Protein AF-A0A0S7XVM1-F1 (afdb_monomer_lite)

Structure (mmCIF, N/CA/C/O backbone):
data_AF-A0A0S7XVM1-F1
#
_entry.id   AF-A0A0S7XVM1-F1
#
loop_
_atom_site.group_PDB
_atom_site.id
_atom_site.type_symbol
_atom_site.label_atom_id
_atom_site.label_alt_id
_atom_site.label_comp_id
_atom_site.label_asym_id
_atom_site.label_entity_id
_atom_site.label_seq_id
_atom_site.pdbx_PDB_ins_code
_atom_site.Cartn_x
_atom_site.Cartn_y
_atom_site.Cartn_z
_atom_site.occupancy
_atom_site.B_iso_or_equiv
_atom_site.auth_seq_id
_atom_site.auth_comp_id
_atom_site.auth_asym_id
_atom_site.auth_atom_id
_atom_site.pdbx_PDB_model_num
ATOM 1 N N . MET A 1 1 ? -18.215 -58.619 7.954 1.00 42.53 1 MET A N 1
ATOM 2 C CA . MET A 1 1 ? -17.380 -58.604 6.735 1.00 42.53 1 MET A CA 1
ATOM 3 C C . MET A 1 1 ? -17.328 -57.173 6.229 1.00 42.53 1 MET A C 1
ATOM 5 O O . MET A 1 1 ? -18.331 -56.664 5.757 1.00 42.53 1 MET A O 1
ATOM 9 N N . SER A 1 2 ? -16.198 -56.511 6.469 1.00 38.78 2 SER A N 1
ATOM 10 C CA . SER A 1 2 ? -15.928 -55.099 6.175 1.00 38.78 2 SER A CA 1
ATOM 11 C C . SER A 1 2 ? -14.961 -55.025 4.997 1.00 38.78 2 SER A C 1
ATOM 13 O O . SER A 1 2 ? -13.951 -55.729 5.024 1.00 38.78 2 SER A O 1
ATOM 15 N N . LYS A 1 3 ? -15.260 -54.194 3.991 1.00 43.94 3 LYS A N 1
ATOM 16 C CA . LYS A 1 3 ? -14.290 -53.703 3.002 1.00 43.94 3 LYS A CA 1
ATOM 17 C C . LYS A 1 3 ? -14.667 -52.276 2.591 1.00 43.94 3 LYS A C 1
ATOM 19 O O . LYS A 1 3 ? -15.505 -52.080 1.720 1.00 43.94 3 LYS A O 1
ATOM 24 N N . ASN A 1 4 ? -14.038 -51.302 3.247 1.00 35.12 4 ASN A N 1
ATOM 25 C CA . ASN A 1 4 ? -13.897 -49.934 2.747 1.00 35.12 4 ASN A CA 1
ATOM 26 C C . ASN A 1 4 ? -12.701 -49.878 1.782 1.00 35.12 4 ASN A C 1
ATOM 28 O O . ASN A 1 4 ? -11.676 -50.494 2.086 1.00 35.12 4 ASN A O 1
ATOM 32 N N . PRO A 1 5 ? -12.775 -49.130 0.670 1.00 48.69 5 PRO A N 1
ATOM 33 C CA . PRO A 1 5 ? -11.603 -48.822 -0.132 1.00 48.69 5 PRO A CA 1
ATOM 34 C C . PRO A 1 5 ? -10.823 -47.659 0.499 1.00 48.69 5 PRO A C 1
ATOM 36 O O . PRO A 1 5 ? -11.346 -46.567 0.717 1.00 48.69 5 PRO A O 1
ATOM 39 N N . THR A 1 6 ? -9.552 -47.912 0.792 1.00 37.19 6 THR A N 1
ATOM 40 C CA . THR A 1 6 ? -8.535 -46.917 1.133 1.00 37.19 6 THR A CA 1
ATOM 41 C C . THR A 1 6 ? -8.148 -46.126 -0.114 1.00 37.19 6 THR A C 1
ATOM 43 O O . THR A 1 6 ? -7.503 -46.667 -1.010 1.00 37.19 6 THR A O 1
ATOM 46 N N . PHE A 1 7 ? -8.513 -44.844 -0.162 1.00 39.19 7 PHE A N 1
ATOM 47 C CA . PHE A 1 7 ? -7.866 -43.870 -1.039 1.00 39.19 7 PHE A CA 1
ATOM 48 C C . PHE A 1 7 ? -6.585 -43.391 -0.356 1.00 39.19 7 PHE A C 1
ATOM 50 O O . PHE A 1 7 ? -6.633 -42.737 0.684 1.00 39.19 7 PHE A O 1
ATOM 57 N N . GLY A 1 8 ? -5.443 -43.767 -0.932 1.00 32.38 8 GLY A N 1
ATOM 58 C CA . GLY A 1 8 ? -4.142 -43.224 -0.573 1.00 32.38 8 GLY A CA 1
ATOM 59 C C . GLY A 1 8 ? -4.048 -41.775 -1.034 1.00 32.38 8 GLY A C 1
ATOM 60 O O . GLY A 1 8 ? -4.095 -41.489 -2.227 1.00 32.38 8 GLY A O 1
ATOM 61 N N . THR A 1 9 ? -3.945 -40.862 -0.077 1.00 38.03 9 THR A N 1
ATOM 62 C CA . THR A 1 9 ? -3.459 -39.504 -0.299 1.00 38.03 9 THR A CA 1
ATOM 63 C C . THR A 1 9 ? -1.967 -39.509 -0.008 1.00 38.03 9 THR A C 1
ATOM 65 O O . THR A 1 9 ? -1.580 -39.512 1.160 1.00 38.03 9 THR A O 1
ATOM 68 N N . ASP A 1 10 ? -1.145 -39.522 -1.052 1.00 33.22 10 ASP A N 1
ATOM 69 C CA . ASP A 1 10 ? 0.261 -39.138 -0.954 1.00 33.22 10 ASP A CA 1
ATOM 70 C C . ASP A 1 10 ? 0.337 -37.604 -0.876 1.00 33.22 10 ASP A C 1
ATOM 72 O O . ASP A 1 10 ? -0.046 -36.926 -1.835 1.00 33.22 10 ASP A O 1
ATOM 76 N N . PRO A 1 11 ? 0.818 -37.008 0.229 1.00 39.19 11 PRO A N 1
ATOM 77 C CA . PRO A 1 11 ? 1.177 -35.604 0.247 1.00 39.19 11 PRO A CA 1
ATOM 78 C C . PRO A 1 11 ? 2.593 -35.475 -0.320 1.00 39.19 11 PRO A C 1
ATOM 80 O O . PRO A 1 11 ? 3.589 -35.649 0.383 1.00 39.19 11 PRO A O 1
ATOM 83 N N . ILE A 1 12 ? 2.692 -35.169 -1.613 1.00 40.25 12 ILE A N 1
ATOM 84 C CA . ILE A 1 12 ? 3.951 -34.735 -2.220 1.00 40.25 12 ILE A CA 1
ATOM 85 C C . ILE A 1 12 ? 4.320 -33.370 -1.626 1.00 40.25 12 ILE A C 1
ATOM 87 O O . ILE A 1 12 ? 3.719 -32.343 -1.926 1.00 40.25 12 ILE A O 1
ATOM 91 N N . ALA A 1 13 ? 5.301 -33.420 -0.728 1.00 40.31 13 ALA A N 1
ATOM 92 C CA . ALA A 1 13 ? 6.310 -32.417 -0.412 1.00 40.31 13 ALA A CA 1
ATOM 93 C C . ALA A 1 13 ? 6.201 -31.060 -1.146 1.00 40.31 13 ALA A C 1
ATOM 95 O O . ALA A 1 13 ? 6.770 -30.873 -2.217 1.00 40.31 13 ALA A O 1
ATOM 96 N N . MET A 1 14 ? 5.581 -30.069 -0.501 1.00 38.34 14 MET A N 1
ATOM 97 C CA . MET A 1 14 ? 5.829 -28.640 -0.761 1.00 38.34 14 MET A CA 1
ATOM 98 C C . MET A 1 14 ? 5.967 -27.862 0.555 1.00 38.34 14 MET A C 1
ATOM 100 O O . MET A 1 14 ? 5.354 -26.822 0.771 1.00 38.34 14 MET A O 1
ATOM 104 N N . ALA A 1 15 ? 6.781 -28.385 1.470 1.00 40.66 15 ALA A N 1
ATOM 105 C CA . ALA A 1 15 ? 7.185 -27.686 2.684 1.00 40.66 15 ALA A CA 1
ATOM 106 C C . ALA A 1 15 ? 8.714 -27.684 2.748 1.00 40.66 15 ALA A C 1
ATOM 108 O O . ALA A 1 15 ? 9.323 -28.652 3.192 1.00 40.66 15 ALA A O 1
ATOM 109 N N . GLY A 1 16 ? 9.340 -26.619 2.246 1.00 38.44 16 GLY A N 1
ATOM 110 C CA . GLY A 1 16 ? 10.797 -26.517 2.296 1.00 38.44 16 GLY A CA 1
ATOM 111 C C . GLY A 1 16 ? 11.414 -25.348 1.543 1.00 38.44 16 GLY A C 1
ATOM 112 O O . GLY A 1 16 ? 12.456 -25.548 0.944 1.00 38.44 16 GLY A O 1
ATOM 113 N N . TRP A 1 17 ? 10.806 -24.159 1.528 1.00 39.00 17 TRP A N 1
ATOM 114 C CA . TRP A 1 17 ? 11.419 -22.978 0.896 1.00 39.00 17 TRP A CA 1
ATOM 115 C C . TRP A 1 17 ? 11.213 -21.720 1.743 1.00 39.00 17 TRP A C 1
ATOM 117 O O . TRP A 1 17 ? 10.559 -20.772 1.334 1.00 39.00 17 TRP A O 1
ATOM 127 N N . LEU A 1 18 ? 11.767 -21.726 2.956 1.00 39.41 18 LEU A N 1
ATOM 128 C CA . LEU A 1 18 ? 12.009 -20.515 3.744 1.00 39.41 18 LEU A CA 1
ATOM 129 C C . LEU A 1 18 ? 13.306 -20.697 4.541 1.00 39.41 18 LEU A C 1
ATOM 131 O O . LEU A 1 18 ? 13.276 -20.984 5.735 1.00 39.41 18 LEU A O 1
ATOM 135 N N . SER A 1 19 ? 14.459 -20.542 3.889 1.00 41.50 19 SER A N 1
ATOM 136 C CA . SER A 1 19 ? 15.700 -20.230 4.604 1.00 41.50 19 SER A CA 1
ATOM 137 C C . SER A 1 19 ? 16.741 -19.522 3.728 1.00 41.50 19 SER A C 1
ATOM 139 O O . SER A 1 19 ? 17.067 -19.946 2.626 1.00 41.50 19 SER A O 1
ATOM 141 N N . ALA A 1 20 ? 17.282 -18.448 4.313 1.00 41.56 20 ALA A N 1
ATOM 142 C CA . ALA A 1 20 ? 18.586 -17.836 4.059 1.00 41.56 20 ALA A CA 1
ATOM 143 C C . ALA A 1 20 ? 18.830 -17.132 2.707 1.00 41.56 20 ALA A C 1
ATOM 145 O O . ALA A 1 20 ? 19.600 -17.591 1.868 1.00 41.56 20 ALA A O 1
ATOM 146 N N . THR A 1 21 ? 18.335 -15.898 2.575 1.00 38.81 21 THR A N 1
ATOM 147 C CA . THR A 1 21 ? 18.976 -14.898 1.707 1.00 38.81 21 THR A CA 1
ATOM 148 C C . THR A 1 21 ? 20.189 -14.303 2.420 1.00 38.81 21 THR A C 1
ATOM 150 O O . THR A 1 21 ? 20.075 -13.366 3.210 1.00 38.81 21 THR A O 1
ATOM 153 N N . SER A 1 22 ? 21.370 -14.855 2.138 1.00 39.66 22 SER A N 1
ATOM 154 C CA . SER A 1 22 ? 22.638 -14.162 2.354 1.00 39.66 22 SER A CA 1
ATOM 155 C C . SER A 1 22 ? 22.742 -13.003 1.361 1.00 39.66 22 SER A C 1
ATOM 157 O O . SER A 1 22 ? 22.678 -13.216 0.148 1.00 39.66 22 SER A O 1
ATOM 159 N N . SER A 1 23 ? 22.923 -11.791 1.867 1.00 40.31 23 SER A N 1
ATOM 160 C CA . SER A 1 23 ? 23.206 -10.575 1.110 1.00 40.31 23 SER A CA 1
ATOM 161 C C . SER A 1 23 ? 24.528 -10.714 0.346 1.00 40.31 23 SER A C 1
ATOM 163 O O . SER A 1 23 ? 25.609 -10.453 0.870 1.00 40.31 23 SER A O 1
ATOM 165 N N . ARG A 1 24 ? 24.447 -11.136 -0.920 1.00 44.12 24 ARG A N 1
ATOM 166 C CA . ARG A 1 24 ? 25.513 -10.918 -1.903 1.00 44.12 24 ARG A CA 1
ATOM 167 C C . ARG A 1 24 ? 25.258 -9.583 -2.608 1.00 44.12 24 ARG A C 1
ATOM 169 O O . ARG A 1 24 ? 24.111 -9.320 -2.967 1.00 44.12 24 ARG A O 1
ATOM 176 N N . PRO A 1 25 ? 26.286 -8.743 -2.817 1.00 38.81 25 PRO A N 1
ATOM 177 C CA . PRO A 1 25 ? 26.130 -7.518 -3.585 1.00 38.81 25 PRO A CA 1
ATOM 178 C C . PRO A 1 25 ? 25.749 -7.896 -5.021 1.00 38.81 25 PRO A C 1
ATOM 180 O O . PRO A 1 25 ? 26.517 -8.553 -5.723 1.00 38.81 25 PRO A O 1
ATOM 183 N N . MET A 1 26 ? 24.531 -7.532 -5.425 1.00 37.34 26 MET A N 1
ATOM 184 C CA . MET A 1 26 ? 24.068 -7.635 -6.805 1.00 37.34 26 MET A CA 1
ATOM 185 C C . MET A 1 26 ? 24.989 -6.770 -7.667 1.00 37.34 26 MET A C 1
ATOM 187 O O . MET A 1 26 ? 24.954 -5.544 -7.582 1.00 37.34 26 MET A O 1
ATOM 191 N N . ALA A 1 27 ? 25.835 -7.401 -8.477 1.00 45.84 27 ALA A N 1
ATOM 192 C CA . ALA A 1 27 ? 26.439 -6.718 -9.607 1.00 45.84 27 ALA A CA 1
ATOM 193 C C . ALA A 1 27 ? 25.304 -6.451 -10.600 1.00 45.84 27 ALA A C 1
ATOM 195 O O . ALA A 1 27 ? 24.742 -7.379 -11.177 1.00 45.84 27 ALA A O 1
ATOM 196 N N . GLU A 1 28 ? 24.914 -5.188 -10.701 1.00 45.84 28 GLU A N 1
ATOM 197 C CA . GLU A 1 28 ? 23.821 -4.693 -11.528 1.00 45.84 28 GLU A CA 1
ATOM 198 C C . GLU A 1 28 ? 24.116 -5.020 -13.002 1.00 45.84 28 GLU A C 1
ATOM 200 O O . GLU A 1 28 ? 24.933 -4.376 -13.664 1.00 45.84 28 GLU A O 1
ATOM 205 N N . VAL A 1 29 ? 23.511 -6.097 -13.509 1.00 48.28 29 VAL A N 1
ATOM 206 C CA . VAL A 1 29 ? 23.651 -6.503 -14.910 1.00 48.28 29 VAL A CA 1
ATOM 207 C C . VAL A 1 29 ? 22.829 -5.526 -15.741 1.00 48.28 29 VAL A C 1
ATOM 209 O O . VAL A 1 29 ? 21.617 -5.673 -15.888 1.00 48.28 29 VAL A O 1
ATOM 212 N N . MET A 1 30 ? 23.487 -4.486 -16.257 1.00 46.78 30 MET A N 1
ATOM 213 C CA . MET A 1 30 ? 22.860 -3.566 -17.201 1.00 46.78 30 MET A CA 1
ATOM 214 C C . MET A 1 30 ? 22.348 -4.350 -18.423 1.00 46.78 30 MET A C 1
ATOM 216 O O . MET A 1 30 ? 23.090 -5.175 -18.962 1.00 46.78 30 MET A O 1
ATOM 220 N N . PRO A 1 31 ? 21.117 -4.091 -18.906 1.00 62.53 31 PRO A N 1
ATOM 221 C CA . PRO A 1 31 ? 20.597 -4.725 -20.112 1.00 62.53 31 PRO A CA 1
ATOM 222 C C . PRO A 1 31 ? 21.560 -4.546 -21.291 1.00 62.53 31 PRO A C 1
ATOM 224 O O . PRO A 1 31 ? 22.106 -3.462 -21.496 1.00 62.53 31 PRO A O 1
ATOM 227 N N . GLN A 1 32 ? 21.744 -5.586 -22.104 1.00 61.34 32 GLN A N 1
ATOM 228 C CA . GLN A 1 32 ? 22.721 -5.614 -23.203 1.00 61.34 32 GLN A CA 1
ATOM 229 C C . GLN A 1 32 ? 22.529 -4.462 -24.215 1.00 61.34 32 GLN A C 1
ATOM 231 O O . GLN A 1 32 ? 23.495 -3.936 -24.765 1.00 61.34 32 GLN A O 1
ATOM 236 N N . ALA A 1 33 ? 21.286 -4.000 -24.405 1.00 56.00 33 ALA A N 1
ATOM 237 C CA . ALA A 1 33 ? 20.967 -2.814 -25.205 1.00 56.00 33 ALA A CA 1
ATOM 238 C C . ALA A 1 33 ? 21.482 -1.511 -24.565 1.00 56.00 33 ALA A C 1
ATOM 240 O O . ALA A 1 33 ? 22.065 -0.671 -25.252 1.00 56.00 33 ALA A O 1
ATOM 241 N N . THR A 1 34 ? 21.340 -1.365 -23.245 1.00 60.66 34 THR A N 1
ATOM 242 C CA . THR A 1 34 ? 21.922 -0.261 -22.468 1.00 60.66 34 THR A CA 1
ATOM 243 C C . THR A 1 34 ? 23.448 -0.310 -22.527 1.00 60.66 34 THR A C 1
ATOM 245 O O . THR A 1 34 ? 24.093 0.723 -22.692 1.00 60.66 34 THR A O 1
ATOM 248 N N . GLN A 1 35 ? 24.029 -1.512 -22.493 1.00 67.12 35 GLN A N 1
ATOM 249 C CA . GLN A 1 35 ? 25.470 -1.717 -22.620 1.00 67.12 35 GLN A CA 1
ATOM 250 C C . GLN A 1 35 ? 25.991 -1.327 -24.014 1.00 67.12 35 GLN A C 1
ATOM 252 O O . GLN A 1 35 ? 26.999 -0.629 -24.113 1.00 67.12 35 GLN A O 1
ATOM 257 N N . MET A 1 36 ? 25.289 -1.689 -25.092 1.00 66.44 36 MET A N 1
ATOM 258 C CA . MET A 1 36 ? 25.650 -1.273 -26.455 1.00 66.44 36 MET A CA 1
ATOM 259 C C . MET A 1 36 ? 25.464 0.231 -26.684 1.00 66.44 36 MET A C 1
ATOM 261 O O . MET A 1 36 ? 26.327 0.866 -27.290 1.00 66.44 36 MET A O 1
ATOM 265 N N . ALA A 1 37 ? 24.380 0.831 -26.182 1.00 65.81 37 ALA A N 1
ATOM 266 C CA . ALA A 1 37 ? 24.176 2.279 -26.258 1.00 65.81 37 ALA A CA 1
ATOM 267 C C . ALA A 1 37 ? 25.285 3.039 -25.511 1.00 65.81 37 ALA A C 1
ATOM 269 O O . ALA A 1 37 ? 25.816 4.031 -26.017 1.00 65.81 37 ALA A O 1
ATOM 270 N N . TYR A 1 38 ? 25.691 2.525 -24.348 1.00 71.38 38 TYR A N 1
ATOM 271 C CA . TYR A 1 38 ? 26.823 3.041 -23.588 1.00 71.38 38 TYR A CA 1
ATOM 272 C C . TYR A 1 38 ? 28.140 2.918 -24.371 1.00 71.38 38 TYR A C 1
ATOM 274 O O . TYR A 1 38 ? 28.866 3.903 -24.502 1.00 71.38 38 TYR A O 1
ATOM 282 N N . GLN A 1 39 ? 28.424 1.756 -24.969 1.00 75.56 39 GLN A N 1
ATOM 283 C CA . GLN A 1 39 ? 29.631 1.528 -25.775 1.00 75.56 39 GLN A CA 1
ATOM 284 C C . GLN A 1 39 ? 29.696 2.415 -27.028 1.00 75.56 39 GLN A C 1
ATOM 286 O O . GLN A 1 39 ? 30.743 2.989 -27.325 1.00 75.56 39 GLN A O 1
ATOM 291 N N . ASN A 1 40 ? 28.588 2.573 -27.756 1.00 78.31 40 ASN A N 1
ATOM 292 C CA . ASN A 1 40 ? 28.542 3.430 -28.944 1.00 78.31 40 ASN A CA 1
ATOM 293 C C . ASN A 1 40 ? 28.767 4.903 -28.589 1.00 78.31 40 ASN A C 1
ATOM 295 O O . ASN A 1 40 ? 29.464 5.618 -29.309 1.00 78.31 40 ASN A O 1
ATOM 299 N N . ARG A 1 41 ? 28.231 5.353 -27.451 1.00 75.81 41 ARG A N 1
ATOM 300 C CA . ARG A 1 41 ? 28.444 6.720 -26.974 1.00 75.81 41 ARG A CA 1
ATOM 301 C C . ARG A 1 41 ? 29.866 6.943 -26.455 1.00 75.81 41 ARG A C 1
ATOM 303 O O . ARG A 1 41 ? 30.422 8.006 -26.709 1.00 75.81 41 ARG A O 1
ATOM 310 N N . GLN A 1 42 ? 30.475 5.948 -25.802 1.00 79.31 42 GLN A N 1
ATOM 311 C CA . GLN A 1 42 ? 31.899 5.972 -25.435 1.00 79.31 42 GLN A CA 1
ATOM 312 C C . GLN A 1 42 ? 32.784 6.153 -26.675 1.00 79.31 42 GLN A C 1
ATOM 314 O O . GLN A 1 42 ? 33.600 7.069 -26.710 1.00 79.31 42 GLN A O 1
ATOM 319 N N . LYS A 1 43 ? 32.534 5.386 -27.745 1.00 80.19 43 LYS A N 1
ATOM 320 C CA . LYS A 1 43 ? 33.252 5.549 -29.021 1.00 80.19 43 LYS A CA 1
ATOM 321 C C . LYS A 1 43 ? 33.081 6.942 -29.629 1.00 80.19 43 LYS A C 1
ATOM 323 O O . LYS A 1 43 ? 34.050 7.514 -30.115 1.00 80.19 43 LYS A O 1
ATOM 328 N N . GLN A 1 44 ? 31.875 7.517 -29.587 1.00 78.75 44 GLN A N 1
ATOM 329 C CA . GLN A 1 44 ? 31.654 8.890 -30.061 1.00 78.75 44 GLN A CA 1
ATOM 330 C C . GLN A 1 44 ? 32.426 9.925 -29.232 1.00 78.75 44 GLN A C 1
ATOM 332 O O . GLN A 1 44 ? 32.990 10.860 -29.798 1.00 78.75 44 GLN A O 1
ATOM 337 N N . LEU A 1 45 ? 32.482 9.757 -27.907 1.00 75.81 45 LEU A N 1
ATOM 338 C CA . LEU A 1 45 ? 33.255 10.636 -27.027 1.00 75.81 45 LEU A CA 1
ATOM 339 C C . LEU A 1 45 ? 34.761 10.518 -27.290 1.00 75.81 45 LEU A C 1
ATOM 341 O O . LEU A 1 45 ? 35.436 11.542 -27.368 1.00 75.81 45 LEU A O 1
ATOM 345 N N . GLU A 1 46 ? 35.282 9.306 -27.484 1.00 79.50 46 GLU A N 1
ATOM 346 C CA . GLU A 1 46 ? 36.681 9.084 -27.877 1.00 79.50 46 GLU A CA 1
ATOM 347 C C . GLU A 1 46 ? 37.000 9.751 -29.220 1.00 79.50 46 GLU A C 1
ATOM 349 O O . GLU A 1 46 ? 38.024 10.422 -29.362 1.00 79.50 46 GLU A O 1
ATOM 354 N N . GLN A 1 47 ? 36.098 9.634 -30.196 1.00 82.88 47 GLN A N 1
ATOM 355 C CA . GLN A 1 47 ? 36.273 10.236 -31.514 1.00 82.88 47 GLN A CA 1
ATOM 356 C C . GLN A 1 47 ? 36.270 11.773 -31.444 1.00 82.88 47 GLN A C 1
ATOM 358 O O . GLN A 1 47 ? 37.135 12.415 -32.041 1.00 82.88 47 GLN A O 1
ATOM 363 N N . GLN A 1 48 ? 35.380 12.365 -30.640 1.00 78.75 48 GLN A N 1
ATOM 364 C CA . GLN A 1 48 ? 35.372 13.809 -30.377 1.00 78.75 48 GLN A CA 1
ATOM 365 C C . GLN A 1 48 ? 36.636 14.279 -29.646 1.00 78.75 48 GLN A C 1
ATOM 367 O O . GLN A 1 48 ? 37.179 15.336 -29.973 1.00 78.75 48 GLN A O 1
ATOM 372 N N . GLN A 1 49 ? 37.138 13.507 -28.678 1.00 78.81 49 GLN A N 1
ATOM 373 C CA . GLN A 1 49 ? 38.397 13.821 -27.996 1.00 78.81 49 GLN A CA 1
ATOM 374 C C . GLN A 1 49 ? 39.583 13.785 -28.965 1.00 78.81 49 GLN A C 1
ATOM 376 O O . GLN A 1 49 ? 40.425 14.685 -28.934 1.00 78.81 49 GLN A O 1
ATOM 381 N N . LEU A 1 50 ? 39.627 12.798 -29.862 1.00 81.88 50 LEU A N 1
ATOM 382 C CA . LEU A 1 50 ? 40.676 12.681 -30.870 1.00 81.88 50 LEU A CA 1
ATOM 383 C C . LEU A 1 50 ? 40.648 13.853 -31.864 1.00 81.88 50 LEU A C 1
ATOM 385 O O . LEU A 1 50 ? 41.696 14.411 -32.195 1.00 81.88 50 LEU A O 1
ATOM 389 N N . GLU A 1 51 ? 39.468 14.265 -32.328 1.00 78.69 51 GLU A N 1
ATOM 390 C CA . GLU A 1 51 ? 39.327 15.442 -33.192 1.00 78.69 51 GLU A CA 1
ATOM 391 C C . GLU A 1 51 ? 39.732 16.735 -32.480 1.00 78.69 51 GLU A C 1
ATOM 393 O O . GLU A 1 51 ? 4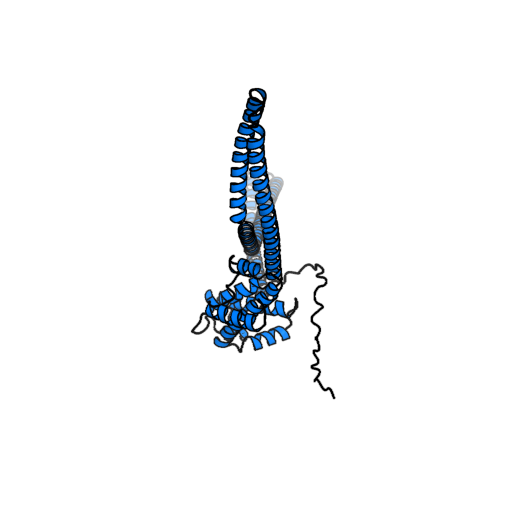0.456 17.552 -33.054 1.00 78.69 51 GLU A O 1
ATOM 398 N N . ALA A 1 52 ? 39.345 16.902 -31.212 1.00 74.38 52 ALA A N 1
ATOM 399 C CA . ALA A 1 52 ? 39.759 18.046 -30.407 1.00 74.38 52 ALA A CA 1
ATOM 400 C C . ALA A 1 52 ? 41.288 18.101 -30.234 1.00 74.38 52 ALA A C 1
ATOM 402 O O . ALA A 1 52 ? 41.882 19.171 -30.385 1.00 74.38 52 ALA A O 1
ATOM 403 N N . GLN A 1 53 ? 41.944 16.959 -29.998 1.00 77.19 53 GLN A N 1
ATOM 404 C CA . GLN A 1 53 ? 43.408 16.874 -29.935 1.00 77.19 53 GLN A CA 1
ATOM 405 C C . GLN A 1 53 ? 44.064 17.239 -31.272 1.00 77.19 53 GLN A C 1
ATOM 407 O O . GLN A 1 53 ? 45.013 18.023 -31.292 1.00 77.19 53 GLN A O 1
ATOM 412 N N . LYS A 1 54 ? 43.535 16.748 -32.402 1.00 78.81 54 LYS A N 1
ATOM 413 C CA . LYS A 1 54 ? 44.035 17.113 -33.741 1.00 78.81 54 LYS A CA 1
ATOM 414 C C . LYS A 1 54 ? 43.921 18.615 -34.003 1.00 78.81 54 LYS A C 1
ATOM 416 O O . LYS A 1 54 ? 44.864 19.222 -34.508 1.00 78.81 54 LYS A O 1
ATOM 421 N N . GLN A 1 55 ? 42.803 19.234 -33.624 1.00 75.56 55 GLN A N 1
ATOM 422 C CA . GLN A 1 55 ? 42.620 20.682 -33.757 1.00 75.56 55 GLN A CA 1
ATOM 423 C C . GLN A 1 55 ? 43.570 21.476 -32.850 1.00 75.56 55 GLN A C 1
ATOM 425 O O . GLN A 1 55 ? 44.083 22.516 -33.264 1.00 75.56 55 GLN A O 1
ATOM 430 N N . GLN A 1 56 ? 43.836 21.000 -31.630 1.00 71.81 56 GLN A N 1
ATOM 431 C CA . GLN A 1 56 ? 44.823 21.619 -30.743 1.00 71.81 56 GLN A CA 1
ATOM 432 C C . GLN A 1 56 ? 46.241 21.518 -31.315 1.00 71.81 56 GLN A C 1
ATOM 434 O O . GLN A 1 56 ? 46.941 22.528 -31.349 1.00 71.81 56 GLN A O 1
ATOM 439 N N . ALA A 1 57 ? 46.636 20.352 -31.830 1.00 72.06 57 ALA A N 1
ATOM 440 C CA . ALA A 1 57 ? 47.935 20.154 -32.470 1.00 72.06 57 ALA A CA 1
ATOM 441 C C . ALA A 1 57 ? 48.110 21.059 -33.703 1.00 72.06 57 ALA A C 1
ATOM 443 O O . ALA A 1 57 ? 49.137 21.721 -33.842 1.00 72.06 57 ALA A O 1
ATOM 444 N N . ALA A 1 58 ? 47.080 21.175 -34.549 1.00 71.31 58 ALA A N 1
ATOM 445 C CA . ALA A 1 58 ? 47.094 22.074 -35.704 1.00 71.31 58 ALA A CA 1
ATOM 446 C C . ALA A 1 58 ? 47.254 23.553 -35.297 1.00 71.31 58 ALA A C 1
ATOM 448 O O . ALA A 1 58 ? 48.017 24.288 -35.922 1.00 71.31 58 ALA A O 1
ATOM 449 N N . ARG A 1 59 ? 46.596 23.986 -34.211 1.00 70.06 59 ARG A N 1
ATOM 450 C CA . ARG A 1 59 ? 46.748 25.348 -33.666 1.00 70.06 59 ARG A CA 1
ATOM 451 C C . ARG A 1 59 ? 48.119 25.589 -33.032 1.00 70.06 59 ARG A C 1
ATOM 453 O O . ARG A 1 59 ? 48.642 26.693 -33.122 1.00 70.06 59 ARG A O 1
ATOM 460 N N . GLN A 1 60 ? 48.709 24.588 -32.379 1.00 65.62 60 GLN A N 1
ATOM 461 C CA . GLN A 1 60 ? 50.070 24.701 -31.843 1.00 65.62 60 GLN A CA 1
ATOM 462 C C . GLN A 1 60 ? 51.100 24.823 -32.972 1.00 65.62 60 GLN A C 1
ATOM 464 O O . GLN A 1 60 ? 51.994 25.663 -32.890 1.00 65.62 60 GLN A O 1
ATOM 469 N N . ALA A 1 61 ? 50.926 24.057 -34.053 1.00 67.94 61 ALA A N 1
ATOM 470 C CA . ALA A 1 61 ? 51.759 24.166 -35.246 1.00 67.94 61 ALA A CA 1
ATOM 471 C C . ALA A 1 61 ? 51.647 25.555 -35.904 1.00 67.94 61 ALA A C 1
ATOM 473 O O . ALA A 1 61 ? 52.668 26.139 -36.264 1.00 67.94 61 ALA A O 1
ATOM 474 N N . SER A 1 62 ? 50.438 26.129 -35.994 1.00 65.00 62 SER A N 1
ATOM 475 C CA . SER A 1 62 ? 50.254 27.481 -36.546 1.00 65.00 62 SER A CA 1
ATOM 476 C C . SER A 1 62 ? 50.833 28.578 -35.643 1.00 65.00 62 SER A C 1
ATOM 478 O O . SER A 1 62 ? 51.459 29.510 -36.137 1.00 65.00 62 SER A O 1
ATOM 480 N N . LEU A 1 63 ? 50.693 28.455 -34.316 1.00 59.38 63 LEU A N 1
ATOM 481 C CA . LEU A 1 63 ? 51.283 29.401 -33.357 1.00 59.38 63 LEU A CA 1
ATOM 482 C C . LEU A 1 63 ? 52.820 29.385 -33.391 1.00 59.38 63 LEU A C 1
ATOM 484 O O . LEU A 1 63 ? 53.439 30.433 -33.227 1.00 59.38 63 LEU A O 1
ATOM 488 N N . GLY A 1 64 ? 53.441 28.224 -33.630 1.00 57.47 64 GLY A N 1
ATOM 489 C CA . GLY A 1 64 ? 54.893 28.112 -33.797 1.00 57.47 64 GLY A CA 1
ATOM 490 C C . GLY A 1 64 ? 55.427 28.866 -35.021 1.00 57.47 64 GLY A C 1
ATOM 491 O O . GLY A 1 64 ? 56.502 29.460 -34.945 1.00 57.47 64 GLY A O 1
ATOM 492 N N . ALA A 1 65 ? 54.659 28.899 -36.115 1.00 58.00 65 ALA A N 1
ATOM 493 C CA . ALA A 1 65 ? 55.024 29.604 -37.345 1.00 58.00 65 ALA A CA 1
ATOM 494 C C . ALA A 1 65 ? 54.883 31.139 -37.231 1.00 58.00 65 ALA A C 1
ATOM 496 O O . ALA A 1 65 ? 55.730 31.871 -37.740 1.00 58.00 65 ALA A O 1
ATOM 497 N N . ASP A 1 66 ? 53.872 31.645 -36.512 1.00 54.84 66 ASP A N 1
ATOM 498 C CA . ASP A 1 66 ? 53.677 33.095 -36.299 1.00 54.84 66 ASP A CA 1
ATOM 499 C C . ASP A 1 66 ? 54.667 33.703 -35.285 1.00 54.84 66 ASP A C 1
ATOM 501 O O . ASP A 1 66 ? 55.017 34.892 -35.345 1.00 54.84 66 ASP A O 1
ATOM 505 N N . LEU A 1 67 ? 55.158 32.892 -34.342 1.00 54.94 67 LEU A N 1
ATOM 506 C CA . LEU A 1 67 ? 56.144 33.336 -33.360 1.00 54.94 67 LEU A CA 1
ATOM 507 C C . LEU A 1 67 ? 57.493 33.657 -34.023 1.00 54.94 67 LEU A C 1
ATOM 509 O O . LEU A 1 67 ? 58.091 34.671 -33.680 1.00 54.94 67 LEU A O 1
ATOM 513 N N . SER A 1 68 ? 57.951 32.908 -35.033 1.00 60.88 68 SER A N 1
ATOM 514 C CA . SER A 1 68 ? 59.273 33.159 -35.632 1.00 60.88 68 SER A CA 1
ATOM 515 C C . SER A 1 68 ? 59.385 34.522 -36.329 1.00 60.88 68 SER A C 1
ATOM 517 O O . SER A 1 68 ? 60.423 35.176 -36.226 1.00 60.88 68 SER A O 1
ATOM 519 N N . GLY A 1 69 ? 58.320 34.992 -36.989 1.00 63.72 69 GLY A N 1
ATOM 520 C CA . GLY A 1 69 ? 58.309 36.298 -37.660 1.00 63.72 69 GLY A CA 1
ATOM 521 C C . GLY A 1 69 ? 58.245 37.476 -36.683 1.00 63.72 69 GLY A C 1
ATOM 522 O O . GLY A 1 69 ? 58.976 38.458 -36.821 1.00 63.72 69 GLY A O 1
ATOM 523 N N . THR A 1 70 ? 57.414 37.365 -35.644 1.00 67.12 70 THR A N 1
ATOM 524 C CA . THR A 1 70 ? 57.256 38.425 -34.634 1.00 67.12 70 THR A CA 1
ATOM 525 C C . THR A 1 70 ? 58.467 38.531 -33.704 1.00 67.12 70 THR A C 1
ATOM 527 O O . THR A 1 70 ? 58.882 39.640 -33.362 1.00 67.12 70 THR A O 1
ATOM 530 N N . THR A 1 71 ? 59.098 37.407 -33.360 1.00 69.56 71 THR A N 1
ATOM 531 C CA . THR A 1 71 ? 60.334 37.359 -32.567 1.00 69.56 71 THR A CA 1
ATOM 532 C C . THR A 1 71 ? 61.510 37.998 -33.312 1.00 69.56 71 THR A C 1
ATOM 534 O O . THR A 1 71 ? 62.247 38.783 -32.717 1.00 69.56 71 THR A O 1
ATOM 537 N N . GLN A 1 72 ? 61.655 37.754 -34.621 1.00 73.31 72 GLN A N 1
ATOM 538 C CA . GLN A 1 72 ? 62.696 38.400 -35.433 1.00 73.31 72 GLN A CA 1
ATOM 539 C C . GLN A 1 72 ? 62.496 39.919 -35.540 1.00 73.31 72 GLN A C 1
ATOM 541 O O . GLN A 1 72 ? 63.457 40.675 -35.389 1.00 73.31 72 GLN A O 1
ATOM 546 N N . GLN A 1 73 ? 61.255 40.381 -35.720 1.00 79.50 73 GLN A N 1
ATOM 547 C CA . GLN A 1 73 ? 60.942 41.814 -35.758 1.00 79.50 73 GLN A CA 1
ATOM 548 C C . GLN A 1 73 ? 61.181 42.508 -34.408 1.00 79.50 73 GLN A C 1
ATOM 550 O O . GLN A 1 73 ? 61.674 43.635 -34.371 1.00 79.50 73 GLN A O 1
ATOM 555 N N . GLN A 1 74 ? 60.855 41.855 -33.287 1.00 77.12 74 GLN A N 1
ATOM 556 C CA . GLN A 1 74 ? 61.116 42.392 -31.946 1.00 77.12 74 GLN A CA 1
ATOM 557 C C . GLN A 1 74 ? 62.615 42.453 -31.636 1.00 77.12 74 GLN A C 1
ATOM 559 O O . GLN A 1 74 ? 63.082 43.458 -31.101 1.00 77.12 74 GLN A O 1
ATOM 564 N N . LEU A 1 75 ? 63.374 41.428 -32.034 1.00 78.06 75 LEU A N 1
ATOM 565 C CA . LEU A 1 75 ? 64.829 41.413 -31.902 1.00 78.06 75 LEU A CA 1
ATOM 566 C C . LEU A 1 75 ? 65.474 42.549 -32.713 1.00 78.06 75 LEU A C 1
ATOM 568 O O . LEU A 1 75 ? 66.286 43.299 -32.175 1.00 78.06 75 LEU A O 1
ATOM 572 N N . GLN A 1 76 ? 65.070 42.727 -33.978 1.00 79.19 76 GLN A N 1
ATOM 573 C CA . GLN A 1 76 ? 65.559 43.820 -34.826 1.00 79.19 76 GLN A CA 1
ATOM 574 C C . GLN A 1 76 ? 65.234 45.196 -34.240 1.00 79.19 76 GLN A C 1
ATOM 576 O O . GLN A 1 76 ? 66.107 46.060 -34.221 1.00 79.19 76 GLN A O 1
ATOM 581 N N . LYS A 1 77 ? 64.021 45.394 -33.704 1.00 84.94 77 LYS A N 1
ATOM 582 C CA . LYS A 1 77 ? 63.642 46.652 -33.043 1.00 84.94 77 LYS A CA 1
ATOM 583 C C . LYS A 1 77 ? 64.532 46.959 -31.838 1.00 84.94 77 LYS A C 1
ATOM 585 O O . LYS A 1 77 ? 65.042 48.072 -31.747 1.00 84.94 77 LYS A O 1
ATOM 590 N N . LEU A 1 78 ? 64.766 45.985 -30.957 1.00 82.50 78 LEU A N 1
ATOM 591 C CA . LEU A 1 78 ? 65.619 46.170 -29.775 1.00 82.50 78 LEU A CA 1
ATOM 592 C C . LEU A 1 78 ? 67.072 46.485 -30.158 1.00 82.50 78 LEU A C 1
ATOM 594 O O . LEU A 1 78 ? 67.654 47.417 -29.607 1.00 82.50 78 LEU A O 1
ATOM 598 N N . ILE A 1 79 ? 67.628 45.771 -31.143 1.00 80.81 79 ILE A N 1
ATOM 599 C CA . ILE A 1 79 ? 68.990 46.017 -31.646 1.00 80.81 79 ILE A CA 1
ATOM 600 C C . ILE A 1 79 ? 69.086 47.407 -32.294 1.00 80.81 79 ILE A C 1
ATOM 602 O O . ILE A 1 79 ? 70.019 48.154 -32.010 1.00 80.81 79 ILE A O 1
ATOM 606 N N . SER A 1 80 ? 68.100 47.799 -33.110 1.00 84.88 80 SER A N 1
ATOM 607 C CA . SER A 1 80 ? 68.063 49.130 -33.740 1.00 84.88 80 SER A CA 1
ATOM 608 C C . SER A 1 80 ? 67.912 50.278 -32.733 1.00 84.88 80 SER A C 1
ATOM 610 O O . SER A 1 80 ? 68.341 51.393 -33.007 1.00 84.88 80 SER A O 1
ATOM 612 N N . GLY A 1 81 ? 67.364 49.996 -31.545 1.00 87.06 81 GLY A N 1
ATOM 613 C CA . GLY A 1 81 ? 67.285 50.926 -30.417 1.00 87.06 81 GLY A CA 1
ATOM 614 C C . GLY A 1 81 ? 68.582 51.066 -29.610 1.00 87.06 81 GLY A C 1
ATOM 615 O O . GLY A 1 81 ? 68.552 51.669 -28.542 1.00 87.06 81 GLY A O 1
ATOM 616 N N . GLY A 1 82 ? 69.703 50.500 -30.077 1.00 84.31 82 GLY A N 1
ATOM 617 C CA . GLY A 1 82 ? 71.018 50.611 -29.432 1.00 84.31 82 GLY A CA 1
ATOM 618 C C . GLY A 1 82 ? 71.285 49.584 -28.325 1.00 84.31 82 GLY A C 1
ATOM 619 O O . GLY A 1 82 ? 72.292 49.686 -27.627 1.00 84.31 82 GLY A O 1
ATOM 620 N N . MET A 1 83 ? 70.411 48.589 -28.149 1.00 86.12 83 MET A N 1
ATOM 621 C CA . MET A 1 83 ? 70.606 47.522 -27.167 1.00 86.12 83 MET A CA 1
ATOM 622 C C . MET A 1 83 ? 71.664 46.520 -27.644 1.00 86.12 83 MET A C 1
ATOM 624 O O . MET A 1 83 ? 71.678 46.127 -28.812 1.00 86.12 83 MET A O 1
ATOM 628 N N . ASN A 1 84 ? 72.525 46.053 -26.732 1.00 91.19 84 ASN A N 1
ATOM 629 C CA . ASN A 1 84 ? 73.504 45.016 -27.052 1.00 91.19 84 ASN A CA 1
ATOM 630 C C . ASN A 1 84 ? 72.780 43.751 -27.573 1.00 91.19 84 ASN A C 1
ATOM 632 O O . ASN A 1 84 ? 71.858 43.273 -26.904 1.00 91.19 84 ASN A O 1
ATOM 636 N N . PRO A 1 85 ? 73.200 43.166 -28.713 1.00 79.31 85 PRO A N 1
ATOM 637 C CA . PRO A 1 85 ? 72.553 41.991 -29.295 1.00 79.31 85 PRO A CA 1
ATOM 638 C C . PRO A 1 85 ? 72.379 40.810 -28.329 1.00 79.31 85 PRO A C 1
ATOM 640 O O . PRO A 1 85 ? 71.342 40.154 -28.359 1.00 79.31 85 PRO A O 1
ATOM 643 N N . GLN A 1 86 ? 73.336 40.557 -27.430 1.00 79.56 86 GLN A N 1
ATOM 644 C CA . GLN A 1 86 ? 73.226 39.480 -26.440 1.00 79.56 86 GLN A CA 1
ATOM 645 C C . GLN A 1 86 ? 72.133 39.764 -25.400 1.00 79.56 86 GLN A C 1
ATOM 647 O O . GLN A 1 86 ? 71.365 38.867 -25.056 1.00 79.56 86 GLN A O 1
ATOM 652 N N . GLN A 1 87 ? 72.017 41.015 -24.946 1.00 79.00 87 GLN A N 1
ATOM 653 C CA . GLN A 1 87 ? 70.954 41.437 -24.027 1.00 79.00 87 GLN A CA 1
ATOM 654 C C . GLN A 1 87 ? 69.581 41.402 -24.714 1.00 79.00 87 GLN A C 1
ATOM 656 O O . GLN A 1 87 ? 68.613 40.920 -24.127 1.00 79.00 87 GLN A O 1
ATOM 661 N N . ALA A 1 88 ? 69.503 41.820 -25.982 1.00 75.62 88 ALA A N 1
ATOM 662 C CA . ALA A 1 88 ? 68.278 41.752 -26.776 1.00 75.62 88 ALA A CA 1
ATOM 663 C C . ALA A 1 88 ? 67.793 40.301 -26.966 1.00 75.62 88 ALA A C 1
ATOM 665 O O . ALA A 1 88 ? 66.608 40.024 -26.785 1.00 75.62 88 ALA A O 1
ATOM 666 N N . VAL A 1 89 ? 68.701 39.356 -27.253 1.00 76.06 89 VAL A N 1
ATOM 667 C CA . VAL A 1 89 ? 68.376 37.919 -27.344 1.00 76.06 89 VAL A CA 1
ATOM 668 C C . VAL A 1 89 ? 67.873 37.375 -26.005 1.00 76.06 89 VAL A C 1
ATOM 670 O O . VAL A 1 89 ? 66.871 36.664 -25.979 1.00 76.06 89 VAL A O 1
ATOM 673 N N . GLN A 1 90 ? 68.517 37.720 -24.886 1.00 78.88 90 GLN A N 1
ATOM 674 C CA . GLN A 1 90 ? 68.084 37.267 -23.558 1.00 78.88 90 GLN A CA 1
ATOM 675 C C . GLN A 1 90 ? 66.677 37.767 -23.201 1.00 78.88 90 GLN A C 1
ATOM 677 O O . GLN A 1 90 ? 65.857 36.982 -22.725 1.00 78.88 90 GLN A O 1
ATOM 682 N N . ILE A 1 91 ? 66.372 39.038 -23.482 1.00 78.81 91 ILE A N 1
ATOM 683 C CA . ILE A 1 91 ? 65.045 39.623 -23.242 1.00 78.81 91 ILE A CA 1
ATOM 684 C C . ILE A 1 91 ? 63.989 38.944 -24.116 1.00 78.81 91 ILE A C 1
ATOM 686 O O . ILE A 1 91 ? 62.942 38.537 -23.615 1.00 78.81 91 ILE A O 1
ATOM 690 N N . VAL A 1 92 ? 64.264 38.768 -25.409 1.00 75.69 92 VAL A N 1
ATOM 691 C CA . VAL A 1 92 ? 63.330 38.117 -26.337 1.00 75.69 92 VAL A CA 1
ATOM 692 C C . VAL A 1 92 ? 63.083 36.655 -25.954 1.00 75.69 92 VAL A C 1
ATOM 694 O O . VAL A 1 92 ? 61.932 36.216 -25.949 1.00 75.69 92 VAL A O 1
ATOM 697 N N . ASN A 1 93 ? 64.122 35.928 -25.537 1.00 76.19 93 ASN A N 1
ATOM 698 C CA . ASN A 1 93 ? 63.982 34.569 -25.020 1.00 76.19 93 ASN A CA 1
ATOM 699 C C . ASN A 1 93 ? 63.117 34.547 -23.752 1.00 76.19 93 ASN A C 1
ATOM 701 O O . ASN A 1 93 ? 62.167 33.770 -23.693 1.00 76.19 93 ASN A O 1
ATOM 705 N N . ALA A 1 94 ? 63.362 35.437 -22.785 1.00 77.00 94 ALA A N 1
ATOM 706 C CA . ALA A 1 94 ? 62.554 35.531 -21.567 1.00 77.00 94 ALA A CA 1
ATOM 707 C C . ALA A 1 94 ? 61.073 35.840 -21.865 1.00 77.00 94 ALA A C 1
ATOM 709 O O . ALA A 1 94 ? 60.185 35.196 -21.302 1.00 77.00 94 ALA A O 1
ATOM 710 N N . MET A 1 95 ? 60.792 36.757 -22.800 1.00 75.69 95 MET A N 1
ATOM 711 C CA . MET A 1 95 ? 59.423 37.049 -23.246 1.00 75.69 95 MET A CA 1
ATOM 712 C C . MET A 1 95 ? 58.769 35.846 -23.935 1.00 75.69 95 MET A C 1
ATOM 714 O O . MET A 1 95 ? 57.591 35.570 -23.703 1.00 75.69 95 MET A O 1
ATOM 718 N N . SER A 1 96 ? 59.518 35.115 -24.768 1.00 76.00 96 SER A N 1
ATOM 719 C CA . SER A 1 96 ? 59.012 33.918 -25.447 1.00 76.00 96 SER A CA 1
ATOM 720 C C . SER A 1 96 ? 58.658 32.811 -24.450 1.00 76.00 96 SER A C 1
ATOM 722 O O . SER A 1 96 ? 57.571 32.240 -24.540 1.00 76.00 96 SER A O 1
ATOM 724 N N . THR A 1 97 ? 59.500 32.595 -23.435 1.00 77.38 97 THR A N 1
ATOM 725 C CA . THR A 1 97 ? 59.261 31.635 -22.353 1.00 77.38 97 THR A CA 1
ATOM 726 C C . THR A 1 97 ? 58.054 32.040 -21.513 1.00 77.38 97 THR A C 1
ATOM 728 O O . THR A 1 97 ? 57.204 31.199 -21.231 1.00 77.38 97 THR A O 1
ATOM 731 N N . SER A 1 98 ? 57.924 33.326 -21.162 1.00 78.50 98 SER A N 1
ATOM 732 C CA . SER A 1 98 ? 56.754 33.839 -20.435 1.00 78.50 98 SER A CA 1
ATOM 733 C C . SER A 1 98 ? 55.462 33.594 -21.217 1.00 78.50 98 SER A C 1
ATOM 735 O O . SER A 1 98 ? 54.506 33.048 -20.675 1.00 78.50 98 SER A O 1
ATOM 737 N N . ARG A 1 99 ? 55.447 33.914 -22.518 1.00 78.62 99 ARG A N 1
ATOM 738 C CA . ARG A 1 99 ? 54.279 33.695 -23.382 1.00 78.62 99 ARG A CA 1
ATOM 739 C C . ARG A 1 99 ? 53.956 32.207 -23.553 1.00 78.62 99 ARG A C 1
ATOM 741 O O . ARG A 1 99 ? 52.783 31.844 -23.569 1.00 78.62 99 ARG A O 1
ATOM 748 N N . GLN A 1 100 ? 54.964 31.339 -23.675 1.00 77.00 100 GLN A N 1
ATOM 749 C CA . GLN A 1 100 ? 54.761 29.885 -23.716 1.00 77.00 100 GLN A CA 1
ATOM 750 C C . GLN A 1 100 ? 54.151 29.362 -22.413 1.00 77.00 100 GLN A C 1
ATOM 752 O O . GLN A 1 100 ? 53.262 28.512 -22.448 1.00 77.00 100 GLN A O 1
ATOM 757 N N . LEU A 1 101 ? 54.593 29.891 -21.272 1.00 79.56 101 LEU A N 1
ATOM 758 C CA . LEU A 1 101 ? 54.078 29.518 -19.961 1.00 79.56 101 LEU A CA 1
ATOM 759 C C . LEU A 1 101 ? 52.625 29.981 -19.769 1.00 79.56 101 LEU A C 1
ATOM 761 O O . LEU A 1 101 ? 51.802 29.198 -19.298 1.00 79.56 101 LEU A O 1
ATOM 765 N N . ASP A 1 102 ? 52.279 31.190 -20.214 1.00 80.56 102 ASP A N 1
ATOM 766 C CA . ASP A 1 102 ? 50.897 31.690 -20.200 1.00 80.56 102 ASP A CA 1
ATOM 767 C C . ASP A 1 102 ? 49.979 30.878 -21.126 1.00 80.56 102 ASP A C 1
ATOM 769 O O . ASP A 1 102 ? 48.866 30.513 -20.742 1.00 80.56 102 ASP A O 1
ATOM 773 N N . LEU A 1 103 ? 50.453 30.525 -22.328 1.00 79.06 103 LEU A N 1
ATOM 774 C CA . LEU A 1 103 ? 49.719 29.648 -23.246 1.00 79.06 103 LEU A CA 1
ATOM 775 C C . LEU A 1 103 ? 49.497 28.256 -22.649 1.00 79.06 103 LEU A C 1
ATOM 777 O O . LEU A 1 103 ? 48.409 27.699 -22.799 1.00 79.06 103 LEU A O 1
ATOM 781 N N . ARG A 1 104 ? 50.501 27.705 -21.958 1.00 80.44 104 ARG A N 1
ATOM 782 C CA . ARG A 1 104 ? 50.391 26.414 -21.274 1.00 80.44 104 ARG A CA 1
ATOM 783 C C . ARG A 1 104 ? 49.372 26.469 -20.137 1.00 80.44 104 ARG A C 1
ATOM 785 O O . ARG A 1 104 ? 48.497 25.611 -20.091 1.00 80.44 104 ARG A O 1
ATOM 792 N N . ARG A 1 105 ? 49.412 27.502 -19.288 1.00 83.06 105 ARG A N 1
ATOM 793 C CA . ARG A 1 105 ? 48.406 27.717 -18.231 1.00 83.06 105 ARG A CA 1
ATOM 794 C C . ARG A 1 105 ? 46.996 27.826 -18.809 1.00 83.06 105 ARG A C 1
ATOM 796 O O . ARG A 1 105 ? 46.092 27.134 -18.360 1.00 83.06 105 ARG A O 1
ATOM 803 N N . ALA A 1 106 ? 46.821 28.601 -19.881 1.00 77.88 106 ALA A N 1
ATOM 804 C CA . ALA A 1 106 ? 45.530 28.726 -20.553 1.00 77.88 106 ALA A CA 1
ATOM 805 C C . ALA A 1 106 ? 45.034 27.398 -21.166 1.00 77.88 106 ALA A C 1
ATOM 807 O O . ALA A 1 106 ? 43.825 27.171 -21.254 1.00 77.88 106 ALA A O 1
ATOM 808 N N . GLN A 1 107 ? 45.937 26.517 -21.612 1.00 76.44 107 GLN A N 1
ATOM 809 C CA . GLN A 1 107 ? 45.586 25.168 -22.071 1.00 76.44 107 GLN A CA 1
ATOM 810 C C . GLN A 1 107 ? 45.187 24.254 -20.906 1.00 76.44 107 GLN A C 1
ATOM 812 O O . GLN A 1 107 ? 44.176 23.559 -21.010 1.00 76.44 107 GLN A O 1
ATOM 817 N N . GLU A 1 108 ? 45.937 24.286 -19.803 1.00 79.31 108 GLU A N 1
ATOM 818 C CA . GLU A 1 108 ? 45.645 23.525 -18.582 1.00 79.31 108 GLU A CA 1
ATOM 819 C C . GLU A 1 108 ? 44.281 23.929 -17.992 1.00 79.31 108 GLU A C 1
ATOM 821 O O . GLU A 1 108 ? 43.455 23.058 -17.712 1.00 79.31 108 GLU A O 1
ATOM 826 N N . ASP A 1 109 ? 43.971 25.228 -17.936 1.00 82.69 109 ASP A N 1
ATOM 827 C CA . ASP A 1 109 ? 42.673 25.741 -17.476 1.00 82.69 109 ASP A CA 1
ATOM 828 C C . ASP A 1 109 ? 41.510 25.278 -18.365 1.00 82.69 109 ASP A C 1
ATOM 830 O O . ASP A 1 109 ? 40.444 24.897 -17.871 1.00 82.69 109 ASP A O 1
ATOM 834 N N . ARG A 1 110 ? 41.699 25.266 -19.692 1.00 77.25 110 ARG A N 1
ATOM 835 C CA . ARG A 1 110 ? 40.682 24.759 -20.630 1.00 77.25 110 ARG A CA 1
ATOM 836 C C . ARG A 1 110 ? 40.433 23.268 -20.439 1.00 77.25 110 ARG A C 1
ATOM 838 O O . ARG A 1 110 ? 39.273 22.855 -20.444 1.00 77.25 110 ARG A O 1
ATOM 845 N N . LEU A 1 111 ? 41.492 22.478 -20.259 1.00 77.56 111 LEU A N 1
ATOM 846 C CA . LEU A 1 111 ? 41.382 21.041 -20.016 1.00 77.56 111 LEU A CA 1
ATOM 847 C C . LEU A 1 111 ? 40.666 20.763 -18.688 1.00 77.56 111 LEU A C 1
ATOM 849 O O . LEU A 1 111 ? 39.737 19.957 -18.648 1.00 77.56 111 LEU A O 1
ATOM 853 N N . ALA A 1 112 ? 41.035 21.479 -17.623 1.00 79.06 112 ALA A N 1
ATOM 854 C CA . ALA A 1 112 ? 40.387 21.372 -16.320 1.00 79.06 112 ALA A CA 1
ATOM 855 C C . ALA A 1 112 ? 38.897 21.751 -16.388 1.00 79.06 112 ALA A C 1
ATOM 857 O O . ALA A 1 112 ? 38.049 21.058 -15.822 1.00 79.06 112 ALA A O 1
ATOM 858 N N . ASN A 1 113 ? 38.549 22.813 -17.123 1.00 83.19 113 ASN A N 1
ATOM 859 C CA . ASN A 1 113 ? 37.155 23.209 -17.313 1.00 83.19 113 ASN A CA 1
ATOM 860 C C . ASN A 1 113 ? 36.360 22.154 -18.103 1.00 83.19 113 ASN A C 1
ATOM 862 O O . ASN A 1 113 ? 35.242 21.806 -17.728 1.00 83.19 113 ASN A O 1
ATOM 866 N N . GLN A 1 114 ? 36.954 21.574 -19.151 1.00 77.56 114 GLN A N 1
ATOM 867 C CA . GLN A 1 114 ? 36.329 20.496 -19.919 1.00 77.56 114 GLN A CA 1
ATOM 868 C C . GLN A 1 114 ? 36.087 19.244 -19.060 1.00 77.56 114 GLN A C 1
ATOM 870 O O . GLN A 1 114 ? 35.015 18.641 -19.132 1.00 77.56 114 GLN A O 1
ATOM 875 N N . GLN A 1 115 ? 37.043 18.879 -18.200 1.00 75.19 115 GLN A N 1
ATOM 876 C CA . GLN A 1 115 ? 36.876 17.778 -17.248 1.00 75.19 115 GLN A CA 1
ATOM 877 C C . GLN A 1 115 ? 35.734 18.041 -16.257 1.00 75.19 115 GLN A C 1
ATOM 879 O O . GLN A 1 115 ? 34.923 17.144 -16.024 1.00 75.19 115 GLN A O 1
ATOM 884 N N . ARG A 1 116 ? 35.612 19.267 -15.725 1.00 81.00 116 ARG A N 1
ATOM 885 C CA . ARG A 1 116 ? 34.496 19.650 -14.840 1.00 81.00 116 ARG A CA 1
ATOM 886 C C . ARG A 1 116 ? 33.139 19.538 -15.535 1.00 81.00 116 ARG A C 1
ATOM 888 O O . ARG A 1 116 ? 32.217 18.974 -14.953 1.00 81.00 116 ARG A O 1
ATOM 895 N N . ILE A 1 117 ? 33.023 20.016 -16.776 1.00 75.75 117 ILE A N 1
ATOM 896 C CA . ILE A 1 117 ? 31.784 19.909 -17.568 1.00 75.75 117 ILE A CA 1
ATOM 897 C C . ILE A 1 117 ? 31.404 18.437 -17.776 1.00 75.75 117 ILE A C 1
ATOM 899 O O . ILE A 1 117 ? 30.254 18.056 -17.559 1.00 75.75 117 ILE A O 1
ATOM 903 N N . ASN A 1 118 ? 32.370 17.585 -18.128 1.00 71.00 118 ASN A N 1
ATOM 904 C CA . ASN A 1 118 ? 32.120 16.155 -18.315 1.00 71.00 118 ASN A CA 1
ATOM 905 C C . ASN A 1 118 ? 31.671 15.463 -17.018 1.00 71.00 118 ASN A C 1
ATOM 907 O O . ASN A 1 118 ? 30.744 14.654 -17.051 1.00 71.00 118 ASN A O 1
ATOM 911 N N . GLN A 1 119 ? 32.275 15.804 -15.875 1.00 76.31 119 GLN A N 1
ATOM 912 C CA . GLN A 1 119 ? 31.845 15.294 -14.568 1.00 76.31 119 GLN A CA 1
ATOM 913 C C . GLN A 1 119 ? 30.421 15.743 -14.218 1.00 76.31 119 GLN A C 1
ATOM 915 O O . GLN A 1 119 ? 29.619 14.927 -13.765 1.00 76.31 119 GLN A O 1
ATOM 920 N N . GLN A 1 120 ? 30.071 17.008 -14.470 1.00 76.88 120 GLN A N 1
ATOM 921 C CA . GLN A 1 120 ? 28.713 17.511 -14.245 1.00 76.88 120 GLN A CA 1
ATOM 922 C C . GLN A 1 120 ? 27.682 16.791 -15.121 1.00 76.88 120 GLN A C 1
ATOM 924 O O . GLN A 1 120 ? 26.631 16.396 -14.620 1.00 76.88 120 GLN A O 1
ATOM 929 N N . LEU A 1 121 ? 27.990 16.557 -16.399 1.00 70.06 121 LEU A N 1
ATOM 930 C CA . LEU A 1 121 ? 27.116 15.805 -17.304 1.00 70.06 121 LEU A CA 1
ATOM 931 C C . LEU A 1 121 ? 26.937 14.348 -16.857 1.00 70.06 121 LEU A C 1
ATOM 933 O O . LEU A 1 121 ? 25.822 13.831 -16.899 1.00 70.06 121 LEU A O 1
ATOM 937 N N . GLN A 1 122 ? 28.002 13.690 -16.385 1.00 70.56 122 GLN A N 1
ATOM 938 C CA . GLN A 1 122 ? 27.898 12.345 -15.808 1.00 70.56 122 GLN A CA 1
ATOM 939 C C . GLN A 1 122 ? 27.006 12.329 -14.561 1.00 70.56 122 GLN A C 1
ATOM 941 O O . GLN A 1 122 ? 26.151 11.453 -14.438 1.00 70.56 122 GLN A O 1
ATOM 946 N N . GLN A 1 123 ? 27.149 13.310 -13.665 1.00 70.19 123 GLN A N 1
ATOM 947 C CA . GLN A 1 123 ? 26.299 13.420 -12.477 1.00 70.19 123 GLN A CA 1
ATOM 948 C C . GLN A 1 123 ? 24.832 13.696 -12.830 1.00 70.19 123 GLN A C 1
ATOM 950 O O . GLN A 1 123 ? 23.944 13.085 -12.238 1.00 70.19 123 GLN A O 1
ATOM 955 N N . GLN A 1 124 ? 24.564 14.561 -13.813 1.00 68.12 124 GLN A N 1
ATOM 956 C CA . GLN A 1 124 ? 23.209 14.803 -14.321 1.00 68.12 124 GLN A CA 1
ATOM 957 C C . GLN A 1 124 ? 22.596 13.551 -14.957 1.00 68.12 124 GLN A C 1
ATOM 959 O O . GLN A 1 124 ? 21.405 13.300 -14.810 1.00 68.12 124 GLN A O 1
ATOM 964 N N . TYR A 1 125 ? 23.394 12.743 -15.650 1.00 63.22 125 TYR A N 1
ATOM 965 C CA . TYR A 1 125 ? 22.910 11.506 -16.254 1.00 63.22 125 TYR A CA 1
ATOM 966 C C . TYR A 1 125 ? 22.583 10.443 -15.199 1.00 63.22 125 TYR A C 1
ATOM 968 O O . TYR A 1 125 ? 21.519 9.826 -15.247 1.00 63.22 125 TYR A O 1
ATOM 976 N N . LEU A 1 126 ? 23.456 10.275 -14.202 1.00 58.19 126 LEU A N 1
ATOM 977 C CA . LEU A 1 126 ? 23.205 9.381 -13.071 1.00 58.19 126 LEU A CA 1
ATOM 978 C C . LEU A 1 126 ? 21.964 9.813 -12.281 1.00 58.19 126 LEU A C 1
ATOM 980 O O . LEU A 1 126 ? 21.157 8.967 -11.906 1.00 58.19 126 LEU A O 1
ATOM 984 N N . SER A 1 127 ? 21.757 11.118 -12.074 1.00 57.94 127 SER A N 1
ATOM 985 C CA . SER A 1 127 ? 20.553 11.600 -11.394 1.00 57.94 127 SER A CA 1
ATOM 986 C C . SER A 1 127 ? 19.282 11.370 -12.217 1.00 57.94 127 SER A C 1
ATOM 988 O O . SER A 1 127 ? 18.260 11.024 -11.634 1.00 57.94 127 SER A O 1
ATOM 990 N N . GLN A 1 128 ? 19.336 11.469 -13.549 1.00 56.56 128 GLN A N 1
ATOM 991 C CA . GLN A 1 128 ? 18.200 11.165 -14.432 1.00 56.56 128 GLN A CA 1
ATOM 992 C C . GLN A 1 128 ? 17.867 9.671 -14.520 1.00 56.56 128 GLN A C 1
ATOM 994 O O . GLN A 1 128 ? 16.697 9.334 -14.672 1.00 56.56 128 GLN A O 1
ATOM 999 N N . LEU A 1 129 ? 18.856 8.779 -14.417 1.00 53.25 129 LEU A N 1
ATOM 1000 C CA . LEU A 1 129 ? 18.629 7.329 -14.414 1.00 53.25 129 LEU A CA 1
ATOM 1001 C C . LEU A 1 129 ? 18.087 6.817 -13.074 1.00 53.25 129 LEU A C 1
ATOM 1003 O O . LEU A 1 129 ? 17.243 5.929 -13.060 1.00 53.25 129 LEU A O 1
ATOM 1007 N N . VAL A 1 130 ? 18.534 7.398 -11.957 1.00 50.28 130 VAL A N 1
ATOM 1008 C CA . VAL A 1 130 ? 18.121 6.985 -10.603 1.00 50.28 130 VAL A CA 1
ATOM 1009 C C . VAL A 1 130 ? 16.813 7.663 -10.164 1.00 50.28 130 VAL A C 1
ATOM 1011 O O . VAL A 1 130 ? 16.090 7.138 -9.317 1.00 50.28 130 VAL A O 1
ATOM 1014 N N . ALA A 1 131 ? 16.473 8.827 -10.733 1.00 50.34 131 ALA A N 1
ATOM 1015 C CA . ALA A 1 131 ? 15.257 9.563 -10.389 1.00 50.34 131 ALA A CA 1
ATOM 1016 C C . ALA A 1 131 ? 13.943 8.798 -10.643 1.00 50.34 131 ALA A C 1
ATOM 1018 O O . ALA A 1 131 ? 13.109 8.843 -9.746 1.00 50.34 131 ALA A O 1
ATOM 1019 N N . PRO A 1 132 ? 13.711 8.097 -11.771 1.00 53.72 132 PRO A N 1
ATOM 1020 C CA . PRO A 1 132 ? 12.430 7.437 -12.008 1.00 53.72 132 PRO A CA 1
ATOM 1021 C C . PRO A 1 132 ? 12.175 6.259 -11.065 1.00 53.72 132 PRO A C 1
ATOM 1023 O O . PRO A 1 132 ? 11.047 6.097 -10.614 1.00 53.72 132 PRO A O 1
ATOM 1026 N N . GLU A 1 133 ? 13.197 5.478 -10.708 1.00 47.81 133 GLU A N 1
ATOM 1027 C CA . GLU A 1 133 ? 13.039 4.380 -9.742 1.00 47.81 133 GLU A CA 1
ATOM 1028 C C . GLU A 1 133 ? 12.833 4.910 -8.326 1.00 47.81 133 GLU A C 1
ATOM 1030 O O . GLU A 1 133 ? 11.858 4.545 -7.680 1.00 47.81 133 GLU A O 1
ATOM 1035 N N . LYS A 1 134 ? 13.638 5.885 -7.878 1.00 51.66 134 LYS A N 1
ATOM 1036 C CA . LYS A 1 134 ? 13.407 6.514 -6.569 1.00 51.66 134 LYS A CA 1
ATOM 1037 C C . LYS A 1 134 ? 12.081 7.262 -6.496 1.00 51.66 134 LYS A C 1
ATOM 1039 O O . LYS A 1 134 ? 11.447 7.253 -5.451 1.00 51.66 134 LYS A O 1
ATOM 1044 N N . GLN A 1 135 ? 11.644 7.922 -7.567 1.00 50.56 135 GLN A N 1
ATOM 1045 C CA . GLN A 1 135 ? 10.335 8.580 -7.605 1.00 50.56 135 GLN A CA 1
ATOM 1046 C C . GLN A 1 135 ? 9.197 7.563 -7.610 1.00 50.56 135 GLN A C 1
ATOM 1048 O O . GLN A 1 135 ? 8.180 7.826 -6.975 1.00 50.56 135 GLN A O 1
ATOM 1053 N N . ARG A 1 136 ? 9.371 6.406 -8.262 1.00 53.03 136 ARG A N 1
ATOM 1054 C CA . ARG A 1 136 ? 8.423 5.291 -8.195 1.00 53.03 136 ARG A CA 1
ATOM 1055 C C . ARG A 1 136 ? 8.361 4.724 -6.783 1.00 53.03 136 ARG A C 1
ATOM 1057 O O . ARG A 1 136 ? 7.263 4.615 -6.264 1.00 53.03 136 ARG A O 1
ATOM 1064 N N . ASP A 1 137 ? 9.493 4.485 -6.128 1.00 50.34 137 ASP A N 1
ATOM 1065 C CA . ASP A 1 137 ? 9.539 4.011 -4.739 1.00 50.34 137 ASP A CA 1
ATOM 1066 C C . ASP A 1 137 ? 8.947 5.035 -3.763 1.00 50.34 137 ASP A C 1
ATOM 1068 O O . ASP A 1 137 ? 8.217 4.674 -2.846 1.00 50.34 137 ASP A O 1
ATOM 1072 N N . ILE A 1 138 ? 9.208 6.332 -3.965 1.00 52.34 138 ILE A N 1
ATOM 1073 C CA . ILE A 1 138 ? 8.606 7.413 -3.171 1.00 52.34 138 ILE A CA 1
ATOM 1074 C C . ILE A 1 138 ? 7.094 7.484 -3.410 1.00 52.34 138 ILE A C 1
ATOM 1076 O O . ILE A 1 138 ? 6.347 7.659 -2.452 1.00 52.34 138 ILE A O 1
ATOM 1080 N N . ALA A 1 139 ? 6.628 7.348 -4.654 1.00 50.72 139 ALA A N 1
ATOM 1081 C CA . ALA A 1 139 ? 5.203 7.331 -4.975 1.00 50.72 139 ALA A CA 1
ATOM 1082 C C . ALA A 1 139 ? 4.513 6.104 -4.369 1.00 50.72 139 ALA A C 1
ATOM 1084 O O . ALA A 1 139 ? 3.483 6.260 -3.721 1.00 50.72 139 ALA A O 1
ATOM 1085 N N . LEU A 1 140 ? 5.128 4.925 -4.483 1.00 50.59 140 LEU A N 1
ATOM 1086 C CA . LEU A 1 140 ? 4.621 3.669 -3.938 1.00 50.59 140 LEU A CA 1
ATOM 1087 C C . LEU A 1 140 ? 4.586 3.711 -2.408 1.00 50.59 140 LEU A C 1
ATOM 1089 O O . LEU A 1 140 ? 3.584 3.336 -1.815 1.00 50.59 140 LEU A O 1
ATOM 1093 N N . ASN A 1 141 ? 5.624 4.258 -1.764 1.00 51.00 141 ASN A N 1
ATOM 1094 C CA . ASN A 1 141 ? 5.643 4.486 -0.318 1.00 51.00 141 ASN A CA 1
ATOM 1095 C C . ASN A 1 141 ? 4.599 5.517 0.116 1.00 51.00 141 ASN A C 1
ATOM 1097 O O . ASN A 1 141 ? 3.965 5.337 1.149 1.00 51.00 141 ASN A O 1
ATOM 1101 N N . LYS A 1 142 ? 4.380 6.582 -0.660 1.00 53.91 142 LYS A N 1
ATOM 1102 C CA . LYS A 1 142 ? 3.363 7.598 -0.361 1.00 53.91 142 LYS A CA 1
ATOM 1103 C C . LYS A 1 142 ? 1.943 7.054 -0.536 1.00 53.91 142 LYS A C 1
ATOM 1105 O O . LYS A 1 142 ? 1.070 7.385 0.265 1.00 53.91 142 LYS A O 1
ATOM 1110 N N . GLU A 1 143 ? 1.705 6.213 -1.538 1.00 51.44 143 GLU A N 1
ATOM 1111 C CA . GLU A 1 143 ? 0.458 5.457 -1.690 1.00 51.44 143 GLU A CA 1
ATOM 1112 C C . GLU A 1 143 ? 0.275 4.479 -0.530 1.00 51.44 143 GLU A C 1
ATOM 1114 O O . GLU A 1 143 ? -0.787 4.480 0.085 1.00 51.44 143 GLU A O 1
ATOM 1119 N N . LEU A 1 144 ? 1.323 3.746 -0.136 1.00 51.97 144 LEU A N 1
ATOM 1120 C CA . LEU A 1 144 ? 1.304 2.871 1.039 1.00 51.97 144 LEU A CA 1
ATOM 1121 C C . LEU A 1 144 ? 1.000 3.650 2.319 1.00 51.97 144 LEU A C 1
ATOM 1123 O O . LEU A 1 144 ? 0.176 3.208 3.112 1.00 51.97 144 LEU A O 1
ATOM 1127 N N . GLU A 1 145 ? 1.602 4.822 2.525 1.00 50.66 145 GLU A N 1
ATOM 1128 C CA . GLU A 1 145 ? 1.316 5.697 3.665 1.00 50.66 145 GLU A CA 1
ATOM 1129 C C . GLU A 1 145 ? -0.120 6.223 3.634 1.00 50.66 145 GLU A C 1
ATOM 1131 O O . GLU A 1 145 ? -0.771 6.284 4.676 1.00 50.66 145 GLU A O 1
ATOM 1136 N N . THR A 1 146 ? -0.633 6.596 2.461 1.00 52.31 146 THR A N 1
ATOM 1137 C CA . THR A 1 146 ? -1.996 7.127 2.308 1.00 52.31 146 THR A CA 1
ATOM 1138 C C . THR A 1 146 ? -3.035 6.028 2.529 1.00 52.31 146 THR A C 1
ATOM 1140 O O . THR A 1 146 ? -3.977 6.229 3.297 1.00 52.31 146 THR A O 1
ATOM 1143 N N . ALA A 1 147 ? -2.814 4.841 1.960 1.00 48.12 147 ALA A N 1
ATOM 1144 C CA . ALA A 1 147 ? -3.605 3.642 2.212 1.00 48.12 147 ALA A CA 1
ATOM 1145 C C . ALA A 1 147 ? -3.540 3.255 3.696 1.00 48.12 147 ALA A C 1
ATOM 1147 O O . ALA A 1 147 ? -4.571 3.044 4.326 1.00 48.12 147 ALA A O 1
ATOM 1148 N N . THR A 1 148 ? -2.352 3.280 4.306 1.00 49.59 148 THR A N 1
ATOM 1149 C CA . THR A 1 148 ? -2.173 3.000 5.738 1.00 49.59 148 THR A CA 1
ATOM 1150 C C . THR A 1 148 ? -2.904 4.028 6.605 1.00 49.59 148 THR A C 1
ATOM 1152 O O . THR A 1 148 ? -3.566 3.649 7.564 1.00 49.59 148 THR A O 1
ATOM 1155 N N . ARG A 1 149 ? -2.876 5.323 6.266 1.00 48.47 149 ARG A N 1
ATOM 1156 C CA . ARG A 1 149 ? -3.632 6.363 6.990 1.00 48.47 149 ARG A CA 1
ATOM 1157 C C . ARG A 1 149 ? -5.144 6.212 6.831 1.00 48.47 149 ARG A C 1
ATOM 1159 O O . ARG A 1 149 ? -5.858 6.412 7.806 1.00 48.47 149 ARG A O 1
ATOM 1166 N N . SER A 1 150 ? -5.624 5.840 5.645 1.00 49.91 150 SER A N 1
ATOM 1167 C CA . SER A 1 150 ? -7.043 5.547 5.402 1.00 49.91 150 SER A CA 1
ATOM 1168 C C . SER A 1 150 ? -7.509 4.314 6.190 1.00 49.91 150 SER A C 1
ATOM 1170 O O . SER A 1 150 ? -8.586 4.325 6.779 1.00 49.91 150 SER A O 1
ATOM 1172 N N . ILE A 1 151 ? -6.653 3.293 6.296 1.00 49.97 151 ILE A N 1
ATOM 1173 C CA . ILE A 1 151 ? -6.876 2.082 7.100 1.00 49.97 151 ILE A CA 1
ATOM 1174 C C . ILE A 1 151 ? -6.876 2.381 8.609 1.00 49.97 151 ILE A C 1
ATOM 1176 O O . ILE A 1 151 ? -7.625 1.767 9.369 1.00 49.97 151 ILE A O 1
ATOM 1180 N N . LEU A 1 152 ? -6.031 3.314 9.055 1.00 50.41 152 LEU A N 1
ATOM 1181 C CA . LEU A 1 152 ? -5.859 3.678 10.464 1.00 50.41 152 LEU A CA 1
ATOM 1182 C C . LEU A 1 152 ? -6.814 4.781 10.947 1.00 50.41 152 LEU A C 1
ATOM 1184 O O . LEU A 1 152 ? -6.736 5.155 12.119 1.00 50.41 152 LEU A O 1
ATOM 1188 N N . ALA A 1 153 ? -7.692 5.310 10.091 1.00 55.28 153 ALA A N 1
ATOM 1189 C CA . ALA A 1 153 ? -8.690 6.281 10.523 1.00 55.28 153 ALA A CA 1
ATOM 1190 C C . ALA A 1 153 ? -9.558 5.671 11.645 1.00 55.28 153 ALA A C 1
ATOM 1192 O O . ALA A 1 153 ? -9.971 4.511 11.531 1.00 55.28 153 ALA A O 1
ATOM 1193 N N . PRO A 1 154 ? -9.806 6.404 12.748 1.00 59.16 154 PRO A N 1
ATOM 1194 C CA . PRO A 1 154 ? -10.620 5.891 13.839 1.00 59.16 154 PRO A CA 1
ATOM 1195 C C . PRO A 1 154 ? -12.009 5.536 13.306 1.00 59.16 154 PRO A C 1
ATOM 1197 O O . PRO A 1 154 ? -12.641 6.338 12.620 1.00 59.16 154 PRO A O 1
ATOM 1200 N N . ASP A 1 155 ? -12.448 4.313 13.607 1.00 71.44 155 ASP A N 1
ATOM 1201 C CA . ASP A 1 155 ? -13.773 3.808 13.245 1.00 71.44 155 ASP A CA 1
ATOM 1202 C C . ASP A 1 155 ? -14.826 4.830 13.714 1.00 71.44 155 ASP A C 1
ATOM 1204 O O . ASP A 1 155 ? -14.733 5.328 14.841 1.00 71.44 155 ASP A O 1
ATOM 1208 N N . GLU A 1 156 ? -15.814 5.167 12.879 1.00 79.19 156 GLU A N 1
ATOM 1209 C CA . GLU A 1 156 ? -16.855 6.152 13.230 1.00 79.19 156 GLU A CA 1
ATOM 1210 C C . GLU A 1 156 ? -17.558 5.776 14.545 1.00 79.19 156 GLU A C 1
ATOM 1212 O O . GLU A 1 156 ? -17.990 6.635 15.315 1.00 79.19 156 GLU A O 1
ATOM 1217 N N . GLU A 1 157 ? -17.612 4.473 14.842 1.00 78.12 157 GLU A N 1
ATOM 1218 C CA . GLU A 1 157 ? -18.128 3.938 16.098 1.00 78.12 157 GLU A CA 1
ATOM 1219 C C . GLU A 1 157 ? -17.300 4.380 17.323 1.00 78.12 157 GLU A C 1
ATOM 1221 O O . GLU A 1 157 ? -17.883 4.653 18.373 1.00 78.12 157 GLU A O 1
ATOM 1226 N N . ILE A 1 158 ? -15.970 4.498 17.202 1.00 79.75 158 ILE A N 1
ATOM 1227 C CA . ILE A 1 158 ? -15.086 5.001 18.271 1.00 79.75 158 ILE A CA 1
ATOM 1228 C C . ILE A 1 158 ? -15.340 6.491 18.489 1.00 79.75 158 ILE A C 1
ATOM 1230 O O . ILE A 1 158 ? -15.590 6.897 19.619 1.00 79.75 158 ILE A O 1
ATOM 1234 N N . LEU A 1 159 ? -15.377 7.283 17.412 1.00 83.25 159 LEU A N 1
ATOM 1235 C CA . LEU A 1 159 ? -15.649 8.724 17.497 1.00 83.25 159 LEU A CA 1
ATOM 1236 C C . LEU A 1 159 ? -17.006 9.008 18.154 1.00 83.25 159 LEU A C 1
ATOM 1238 O O . LEU A 1 159 ? -17.134 9.911 18.983 1.00 83.25 159 LEU A O 1
ATOM 1242 N N . LYS A 1 160 ? -18.020 8.200 17.826 1.00 88.00 160 LYS A N 1
ATOM 1243 C CA . LYS A 1 160 ? -19.333 8.286 18.463 1.00 88.00 160 LYS A CA 1
ATOM 1244 C C . LYS A 1 160 ? -19.257 7.962 19.956 1.00 88.00 160 LYS A C 1
ATOM 1246 O O . LYS A 1 160 ? -19.801 8.720 20.756 1.00 88.00 160 LYS A O 1
ATOM 1251 N N . ILE A 1 161 ? -18.573 6.884 20.342 1.00 84.44 161 ILE A N 1
ATOM 1252 C CA . ILE A 1 161 ? -18.408 6.512 21.755 1.00 84.44 161 ILE A CA 1
ATOM 1253 C C . ILE A 1 161 ? -17.674 7.606 22.530 1.00 84.44 161 ILE A C 1
ATOM 1255 O O . ILE A 1 161 ? -18.128 7.964 23.612 1.00 84.44 161 ILE A O 1
ATOM 1259 N N . ASP A 1 162 ? -16.607 8.177 21.975 1.00 83.75 162 ASP A N 1
ATOM 1260 C CA . ASP A 1 162 ? -15.860 9.262 22.617 1.00 83.75 162 ASP A CA 1
ATOM 1261 C C . ASP A 1 162 ? -16.751 10.490 22.851 1.00 83.75 162 ASP A C 1
ATOM 1263 O O . ASP A 1 162 ? -16.746 11.073 23.938 1.00 83.75 162 ASP A O 1
ATOM 1267 N N . SER A 1 163 ? -17.594 10.838 21.870 1.00 90.38 163 SER A N 1
ATOM 1268 C CA . SER A 1 163 ? -18.565 11.927 22.018 1.00 90.38 163 SER A CA 1
ATOM 1269 C C . SER A 1 163 ? -19.627 11.639 23.091 1.00 90.38 163 SER A C 1
ATOM 1271 O O . SER A 1 163 ? -19.958 12.521 23.884 1.00 90.38 163 SER A O 1
ATOM 1273 N N . GLU A 1 164 ? -20.123 10.398 23.177 1.00 91.50 164 GLU A N 1
ATOM 1274 C CA . GLU A 1 164 ? -21.098 9.980 24.193 1.00 91.50 164 GLU A CA 1
ATOM 1275 C C . GLU A 1 164 ? -20.480 9.954 25.600 1.00 91.50 164 GLU A C 1
ATOM 1277 O O . GLU A 1 164 ? -21.128 10.363 26.564 1.00 91.50 164 GLU A O 1
ATOM 1282 N N . VAL A 1 165 ? -19.223 9.517 25.733 1.00 90.31 165 VAL A N 1
ATOM 1283 C CA . VAL A 1 165 ? -18.480 9.548 27.003 1.00 90.31 165 VAL A CA 1
ATOM 1284 C C . VAL A 1 165 ? -18.274 10.989 27.464 1.00 90.31 165 VAL A C 1
ATOM 1286 O O . VAL A 1 165 ? -18.546 11.291 28.623 1.00 90.31 165 VAL A O 1
ATOM 1289 N N . SER A 1 166 ? -17.887 11.895 26.562 1.00 90.62 166 SER A N 1
ATOM 1290 C CA . SER A 1 166 ? -17.719 13.318 26.884 1.00 90.62 166 SER A CA 1
ATOM 1291 C C . SER A 1 166 ? -19.031 13.986 27.324 1.00 90.62 166 SER A C 1
ATOM 1293 O O . SER A 1 166 ? -19.050 14.780 28.272 1.00 90.62 166 SER A O 1
ATOM 1295 N N . ALA A 1 167 ? -20.153 13.631 26.688 1.00 92.88 167 ALA A N 1
ATOM 1296 C CA . ALA A 1 167 ? -21.473 14.093 27.110 1.00 92.88 167 ALA A CA 1
ATOM 1297 C C . ALA A 1 167 ? -21.840 13.574 28.514 1.00 92.88 167 ALA A C 1
ATOM 1299 O O . ALA A 1 167 ? -22.311 14.351 29.346 1.00 92.88 167 ALA A O 1
ATOM 1300 N N . LEU A 1 168 ? -21.567 12.295 28.806 1.00 90.00 168 LEU A N 1
ATOM 1301 C CA . LEU A 1 168 ? -21.795 11.719 30.136 1.00 90.00 168 LEU A CA 1
ATOM 1302 C C . LEU A 1 168 ? -20.915 12.347 31.214 1.00 90.00 168 LEU A C 1
ATOM 1304 O O . LEU A 1 168 ? -21.405 12.557 32.318 1.00 90.00 168 LEU A O 1
ATOM 1308 N N . ASP A 1 169 ? -19.660 12.681 30.913 1.00 91.19 169 ASP A N 1
ATOM 1309 C CA . ASP A 1 169 ? -18.780 13.386 31.855 1.00 91.19 169 ASP A CA 1
ATOM 1310 C C . ASP A 1 169 ? -19.409 14.719 32.287 1.00 91.19 169 ASP A C 1
ATOM 1312 O O . ASP A 1 169 ? -19.513 15.019 33.478 1.00 91.19 169 ASP A O 1
ATOM 1316 N N . SER A 1 170 ? -19.963 15.461 31.325 1.00 93.50 170 SER A N 1
ATOM 1317 C CA . SER A 1 170 ? -20.679 16.710 31.603 1.00 93.50 170 SER A CA 1
ATOM 1318 C C . SER A 1 170 ? -21.959 16.501 32.428 1.00 93.50 170 SER A C 1
ATOM 1320 O O . SER A 1 170 ? -22.324 17.362 33.232 1.00 93.50 170 SER A O 1
ATOM 1322 N N . GLU A 1 171 ? -22.679 15.393 32.230 1.00 94.12 171 GLU A N 1
ATOM 1323 C CA . GLU A 1 171 ? -23.867 15.044 33.026 1.00 94.12 171 GLU A CA 1
ATOM 1324 C C . GLU A 1 171 ? -23.498 14.639 34.458 1.00 94.12 171 GLU A C 1
ATOM 1326 O O . GLU A 1 171 ? -24.142 15.098 35.404 1.00 94.12 171 GLU A O 1
ATOM 1331 N N . ILE A 1 172 ? -22.434 13.849 34.627 1.00 91.12 172 ILE A N 1
ATOM 1332 C CA . ILE A 1 172 ? -21.898 13.431 35.928 1.00 91.12 172 ILE A CA 1
ATOM 1333 C C . ILE A 1 172 ? -21.468 14.651 36.740 1.00 91.12 172 ILE A C 1
ATOM 1335 O O . ILE A 1 172 ? -21.810 14.747 37.917 1.00 91.12 172 ILE A O 1
ATOM 1339 N N . ASP A 1 173 ? -20.796 15.627 36.128 1.00 92.94 173 ASP A N 1
ATOM 1340 C CA . ASP A 1 173 ? -20.403 16.863 36.813 1.00 92.94 173 ASP A CA 1
ATOM 1341 C C . ASP A 1 173 ? -21.615 17.656 37.321 1.00 92.94 173 ASP A C 1
ATOM 1343 O O . ASP A 1 173 ? -21.631 18.135 38.463 1.00 92.94 173 ASP A O 1
ATOM 1347 N N . ARG A 1 174 ? -22.682 17.747 36.513 1.00 94.50 174 ARG A N 1
ATOM 1348 C CA . ARG A 1 174 ? -23.943 18.384 36.931 1.00 94.50 174 ARG A CA 1
ATOM 1349 C C . ARG A 1 174 ? -24.621 17.604 38.056 1.00 94.50 174 ARG A C 1
ATOM 1351 O O . ARG A 1 174 ? -25.089 18.223 39.013 1.00 94.50 174 ARG A O 1
ATOM 1358 N N . ALA A 1 175 ? -24.675 16.276 37.964 1.00 91.19 175 ALA A N 1
ATOM 1359 C CA . ALA A 1 175 ? -25.255 15.414 38.992 1.00 91.19 175 ALA A CA 1
ATOM 1360 C C . ALA A 1 175 ? -24.467 15.504 40.309 1.00 91.19 175 ALA A C 1
ATOM 1362 O O . ALA A 1 175 ? -25.058 15.692 41.370 1.00 91.19 175 ALA A O 1
ATOM 1363 N N . ASN A 1 176 ? -23.135 15.529 40.247 1.00 90.38 176 ASN A N 1
ATOM 1364 C CA . ASN A 1 176 ? -22.264 15.757 41.398 1.00 90.38 176 ASN A CA 1
ATOM 1365 C C . ASN A 1 176 ? -22.504 17.126 42.044 1.00 90.38 176 ASN A C 1
ATOM 1367 O O . ASN A 1 176 ? -22.527 17.242 43.271 1.00 90.38 176 ASN A O 1
ATOM 1371 N N . ALA A 1 177 ? -22.723 18.175 41.247 1.00 93.31 177 ALA A N 1
ATOM 1372 C CA . ALA A 1 177 ? -23.086 19.486 41.774 1.00 93.31 177 ALA A CA 1
ATOM 1373 C C . ALA A 1 177 ? -24.454 19.468 42.487 1.00 93.31 177 ALA A C 1
ATOM 1375 O O . ALA A 1 177 ? -24.598 20.102 43.536 1.00 93.31 177 ALA A O 1
ATOM 1376 N N . LYS A 1 178 ? -25.445 18.725 41.966 1.00 93.56 178 LYS A N 1
ATOM 1377 C CA . LYS A 1 178 ? -26.734 18.506 42.652 1.00 93.56 178 LYS A CA 1
ATOM 1378 C C . LYS A 1 178 ? -26.548 17.724 43.951 1.00 93.56 178 LYS A C 1
ATOM 1380 O O . LYS A 1 178 ? -27.069 18.150 44.976 1.00 93.56 178 LYS A O 1
ATOM 1385 N N . TYR A 1 179 ? -25.776 16.639 43.928 1.00 91.44 179 TYR A N 1
ATOM 1386 C CA . TYR A 1 179 ? -25.490 15.815 45.102 1.00 91.44 179 TYR A CA 1
ATOM 1387 C C . TYR A 1 179 ? -24.858 16.639 46.228 1.00 91.44 179 TYR A C 1
ATOM 1389 O O . TYR A 1 179 ? -25.354 16.626 47.350 1.00 91.44 179 TYR A O 1
ATOM 1397 N N . ARG A 1 180 ? -23.850 17.469 45.925 1.00 92.31 180 ARG A N 1
ATOM 1398 C CA . ARG A 1 180 ? -23.246 18.376 46.921 1.00 92.31 180 ARG A CA 1
ATOM 1399 C C . ARG A 1 180 ? -24.268 19.330 47.545 1.00 92.31 180 ARG A C 1
ATOM 1401 O O . ARG A 1 180 ? -24.212 19.570 48.746 1.00 92.31 180 ARG A O 1
ATOM 1408 N N . LYS A 1 181 ? -25.213 19.859 46.757 1.00 93.06 181 LYS A N 1
ATOM 1409 C CA . LYS A 1 181 ? -26.312 20.692 47.280 1.00 93.06 181 LYS A CA 1
ATOM 1410 C C . LYS A 1 181 ? -27.276 19.880 48.147 1.00 93.06 181 LYS A C 1
ATOM 1412 O O . LYS A 1 181 ? -27.689 20.363 49.194 1.00 93.06 181 LYS A O 1
ATOM 1417 N N . ALA A 1 182 ? -27.604 18.657 47.739 1.00 90.88 182 ALA A N 1
ATOM 1418 C CA . ALA A 1 182 ? -28.484 17.757 48.476 1.00 90.88 182 ALA A CA 1
ATOM 1419 C C . ALA A 1 182 ? -27.908 17.370 49.849 1.00 90.88 182 ALA A C 1
ATOM 1421 O O . ALA A 1 182 ? -28.636 17.389 50.833 1.00 90.88 182 ALA A O 1
ATOM 1422 N N . VAL A 1 183 ? -26.595 17.134 49.941 1.00 91.25 183 VAL A N 1
ATOM 1423 C CA . VAL A 1 183 ? -25.896 16.888 51.217 1.00 91.25 183 VAL A CA 1
ATOM 1424 C C . VAL A 1 183 ? -26.051 18.067 52.188 1.00 91.25 183 VAL A C 1
ATOM 1426 O O . VAL A 1 183 ? -26.257 17.865 53.382 1.00 91.25 183 VAL A O 1
ATOM 1429 N N . VAL A 1 184 ? -26.000 19.307 51.690 1.00 92.38 184 VAL A N 1
ATOM 1430 C CA . VAL A 1 184 ? -26.246 20.505 52.516 1.00 92.38 184 VAL A CA 1
ATOM 1431 C C . VAL A 1 184 ? -27.719 20.607 52.926 1.00 92.38 184 VAL A C 1
ATOM 1433 O O . VAL A 1 184 ? -28.021 21.031 54.033 1.00 92.38 184 VAL A O 1
ATOM 1436 N N . LEU A 1 185 ? -28.656 20.217 52.062 1.00 89.81 185 LEU A N 1
ATOM 1437 C CA . LEU A 1 185 ? -30.079 20.227 52.407 1.00 89.81 185 LEU A CA 1
ATOM 1438 C C . LEU A 1 185 ? -30.430 19.171 53.455 1.00 89.81 185 LEU A C 1
ATOM 1440 O O . LEU A 1 185 ? -31.243 19.454 54.330 1.00 89.81 185 LEU A O 1
ATOM 1444 N N . ASP A 1 186 ? -29.800 17.999 53.412 1.00 89.44 186 ASP A N 1
ATOM 1445 C CA . ASP A 1 186 ? -29.997 16.953 54.417 1.00 89.44 186 ASP A CA 1
ATOM 1446 C C . ASP A 1 186 ? -29.478 17.374 55.798 1.00 89.44 186 ASP A C 1
ATOM 1448 O O . ASP A 1 186 ? -30.075 17.009 56.807 1.00 89.44 186 ASP A O 1
ATOM 1452 N N . SER A 1 187 ? -28.422 18.194 55.879 1.00 88.56 187 SER A N 1
ATOM 1453 C CA . SER A 1 187 ? -27.962 18.725 57.173 1.00 88.56 187 SER A CA 1
ATOM 1454 C C . SER A 1 187 ? -28.930 19.750 57.773 1.00 88.56 187 SER A C 1
ATOM 1456 O O . SER A 1 187 ? -28.995 19.891 58.993 1.00 88.56 187 SER A O 1
ATOM 1458 N N . ILE A 1 188 ? -29.709 20.431 56.927 1.00 91.75 188 ILE A N 1
ATOM 1459 C CA . ILE A 1 188 ? -30.780 21.345 57.342 1.00 91.75 188 ILE A CA 1
ATOM 1460 C C . ILE A 1 188 ? -32.061 20.559 57.671 1.00 91.75 188 ILE A C 1
ATOM 1462 O O . ILE A 1 188 ? -32.747 20.882 58.637 1.00 91.75 188 ILE A O 1
ATOM 1466 N N . ASN A 1 189 ? -32.373 19.519 56.891 1.00 89.38 189 ASN A N 1
ATOM 1467 C CA . ASN A 1 189 ? -33.598 18.722 56.974 1.00 89.38 189 ASN A CA 1
ATOM 1468 C C . ASN A 1 189 ? -33.292 17.208 56.951 1.00 89.38 189 ASN A C 1
ATOM 1470 O O . ASN A 1 189 ? -33.531 16.544 55.937 1.00 89.38 189 ASN A O 1
ATOM 1474 N N . PRO A 1 190 ? -32.842 16.619 58.075 1.00 84.56 190 PRO A N 1
ATOM 1475 C CA . PRO A 1 190 ? -32.341 15.238 58.123 1.00 84.56 190 PRO A CA 1
ATOM 1476 C C . PRO A 1 190 ? -33.383 14.145 57.830 1.00 84.56 190 PRO A C 1
ATOM 1478 O O . PRO A 1 190 ? -33.027 12.979 57.689 1.00 84.56 190 PRO A O 1
ATOM 1481 N N . GLY A 1 191 ? -34.668 14.492 57.717 1.00 84.56 191 GLY A N 1
ATOM 1482 C CA . GLY A 1 191 ? -35.747 13.544 57.428 1.00 84.56 191 GLY A CA 1
ATOM 1483 C C . GLY A 1 191 ? -36.043 13.288 55.945 1.00 84.56 191 GLY A C 1
ATOM 1484 O O . GLY A 1 191 ? -36.851 12.409 55.662 1.00 84.56 191 GLY A O 1
A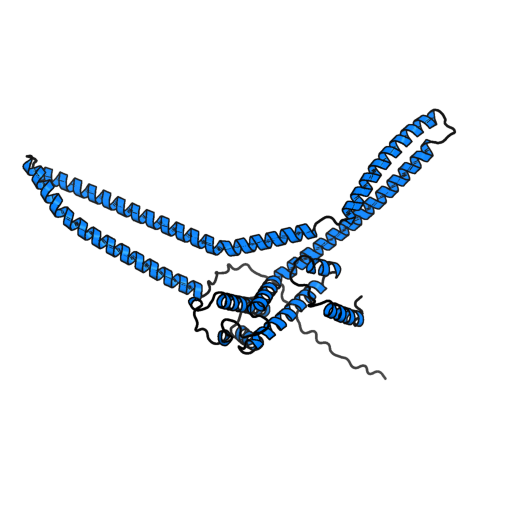TOM 1485 N N . MET A 1 192 ? -35.454 14.039 55.000 1.00 82.06 192 MET A N 1
ATOM 1486 C CA . MET A 1 192 ? -35.876 14.004 53.583 1.00 82.06 192 MET A CA 1
ATOM 1487 C C . MET A 1 192 ? -34.945 13.250 52.611 1.00 82.06 192 MET A C 1
ATOM 1489 O O . MET A 1 192 ? -35.349 13.017 51.475 1.00 82.06 192 MET A O 1
ATOM 1493 N N . ASN A 1 193 ? -33.763 12.794 53.047 1.00 87.81 193 ASN A N 1
ATOM 1494 C CA . ASN A 1 193 ? -32.823 11.949 52.282 1.00 87.81 193 ASN A CA 1
ATOM 1495 C C . ASN A 1 193 ? -32.609 12.374 50.809 1.00 87.81 193 ASN A C 1
ATOM 1497 O O . ASN A 1 193 ? -32.661 11.557 49.883 1.00 87.81 193 ASN A O 1
ATOM 1501 N N . PHE A 1 194 ? -32.374 13.663 50.570 1.00 86.75 194 PHE A N 1
ATOM 1502 C CA . PHE A 1 194 ? -32.111 14.178 49.228 1.00 86.75 194 PHE A CA 1
ATOM 1503 C C . PHE A 1 194 ? -30.777 13.667 48.677 1.00 86.75 194 PHE A C 1
ATOM 1505 O O . PHE A 1 194 ? -30.652 13.447 47.467 1.00 86.75 194 PHE A O 1
ATOM 1512 N N . SER A 1 195 ? -29.775 13.480 49.543 1.00 86.25 195 SER A N 1
ATOM 1513 C CA . SER A 1 195 ? -28.448 13.009 49.141 1.00 86.25 195 SER A CA 1
ATOM 1514 C C . SER A 1 195 ? -28.491 11.588 48.590 1.00 86.25 195 SER A C 1
ATOM 1516 O O . SER A 1 195 ? -27.881 11.355 47.552 1.00 86.25 195 SER A O 1
ATOM 1518 N N . GLY A 1 196 ? -29.275 10.675 49.176 1.00 87.44 196 GLY A N 1
ATOM 1519 C CA . GLY A 1 196 ? -29.395 9.300 48.680 1.00 87.44 196 GLY A CA 1
ATOM 1520 C C . GLY A 1 196 ? -29.961 9.212 47.257 1.00 87.44 196 GLY A C 1
ATOM 1521 O O . GLY A 1 196 ? -29.468 8.436 46.438 1.00 87.44 196 GLY A O 1
ATOM 1522 N N . ILE A 1 197 ? -30.949 10.053 46.924 1.00 88.19 197 ILE A N 1
ATOM 1523 C CA . ILE A 1 197 ? -31.515 10.118 45.565 1.00 88.19 197 ILE A CA 1
ATOM 1524 C C . ILE A 1 197 ? -30.464 10.651 44.583 1.00 88.19 197 ILE A C 1
ATOM 1526 O O . ILE A 1 197 ? -30.220 10.035 43.544 1.00 88.19 197 ILE A O 1
ATOM 1530 N N . ALA A 1 198 ? -29.795 11.755 44.922 1.00 88.19 198 ALA A N 1
ATOM 1531 C CA . ALA A 1 198 ? -28.777 12.344 44.054 1.00 88.19 198 ALA A CA 1
ATOM 1532 C C . ALA A 1 198 ? -27.523 11.455 43.911 1.00 88.19 198 ALA A C 1
ATOM 1534 O O . ALA A 1 198 ? -26.921 11.416 42.841 1.00 88.19 198 ALA A O 1
ATOM 1535 N N . GLU A 1 199 ? -27.147 10.701 44.949 1.00 91.38 199 GLU A N 1
ATOM 1536 C CA . GLU A 1 199 ? -26.054 9.723 44.896 1.00 91.38 199 GLU A CA 1
ATOM 1537 C C . GLU A 1 199 ? -26.385 8.570 43.939 1.00 91.38 199 GLU A C 1
ATOM 1539 O O . GLU A 1 199 ? -25.520 8.129 43.181 1.00 91.38 199 GLU A O 1
ATOM 1544 N N . SER A 1 200 ? -27.639 8.097 43.939 1.00 92.81 200 SER A N 1
ATOM 1545 C CA . SER A 1 200 ? -28.081 7.055 43.006 1.00 92.81 200 SER A CA 1
ATOM 1546 C C . SER A 1 200 ? -28.011 7.516 41.543 1.00 92.81 200 SER A C 1
ATOM 1548 O O . SER A 1 200 ? -27.499 6.774 40.707 1.00 92.81 200 SER A O 1
ATOM 1550 N N . GLU A 1 201 ? -28.391 8.771 41.251 1.00 92.88 201 GLU A N 1
ATOM 1551 C CA . GLU A 1 201 ? -28.270 9.381 39.913 1.00 92.88 201 GLU A CA 1
ATOM 1552 C C . GLU A 1 201 ? -26.801 9.406 39.448 1.00 92.88 201 GLU A C 1
ATOM 1554 O O . GLU A 1 201 ? -26.499 9.006 38.323 1.00 92.88 201 GLU A O 1
ATOM 1559 N N . VAL A 1 202 ? -25.868 9.811 40.322 1.00 92.00 202 VAL A N 1
ATOM 1560 C CA . VAL A 1 202 ? -24.426 9.809 40.012 1.00 92.00 202 VAL A CA 1
ATOM 1561 C C . VAL A 1 202 ? -23.921 8.389 39.733 1.00 92.00 202 VAL A C 1
ATOM 1563 O O . VAL A 1 202 ? -23.276 8.167 38.707 1.00 92.00 202 VAL A O 1
ATOM 1566 N N . LYS A 1 203 ? -24.249 7.410 40.589 1.00 93.50 203 LYS A N 1
ATOM 1567 C CA . LYS A 1 203 ? -23.812 6.008 40.423 1.00 93.50 203 LYS A CA 1
ATOM 1568 C C . LYS A 1 203 ? -24.323 5.378 39.128 1.00 93.50 203 LYS A C 1
ATOM 1570 O O . LYS A 1 203 ? -23.591 4.615 38.486 1.00 93.50 203 LYS A O 1
ATOM 1575 N N . ASP A 1 204 ? -25.550 5.694 38.726 1.00 94.56 204 ASP A N 1
ATOM 1576 C CA . ASP A 1 204 ? -26.131 5.202 37.477 1.00 94.56 204 ASP A CA 1
ATOM 1577 C C . ASP A 1 204 ? -25.412 5.786 36.253 1.00 94.56 204 ASP A C 1
ATOM 1579 O O . ASP A 1 204 ? -25.057 5.046 35.324 1.00 94.56 204 ASP A O 1
ATOM 1583 N N . LEU A 1 205 ? -25.121 7.092 36.267 1.00 92.81 205 LEU A N 1
ATOM 15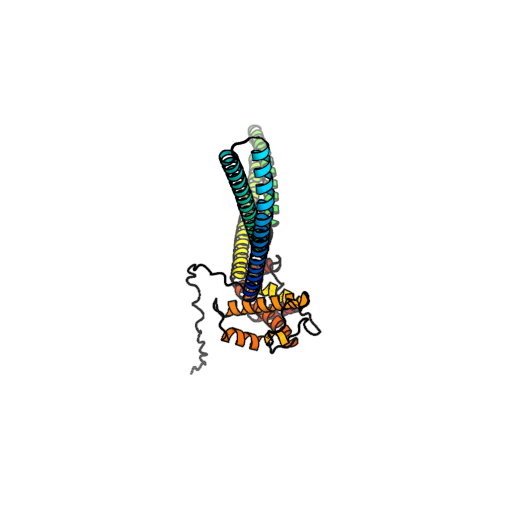84 C CA . LEU A 1 205 ? -24.362 7.756 35.204 1.00 92.81 205 LEU A CA 1
ATOM 1585 C C . LEU A 1 205 ? -22.920 7.235 35.115 1.00 92.81 205 LEU A C 1
ATOM 1587 O O . LEU A 1 205 ? -22.453 6.909 34.021 1.00 92.81 205 LEU A O 1
ATOM 1591 N N . GLU A 1 206 ? -22.232 7.068 36.247 1.00 91.94 206 GLU A N 1
ATOM 1592 C CA . GLU A 1 206 ? -20.886 6.481 36.302 1.00 91.94 206 GLU A CA 1
ATOM 1593 C C . GLU A 1 206 ? -20.869 5.040 35.773 1.00 91.94 206 GLU A C 1
ATOM 1595 O O . GLU A 1 206 ? -19.982 4.656 35.002 1.00 91.94 206 GLU A O 1
ATOM 1600 N N . SER A 1 207 ? -21.885 4.246 36.119 1.00 94.62 207 SER A N 1
ATOM 1601 C CA . SER A 1 207 ? -22.047 2.880 35.615 1.00 94.62 207 SER A CA 1
ATOM 1602 C C . SER A 1 207 ? -22.264 2.855 34.099 1.00 94.62 207 SER A C 1
ATOM 1604 O O . SER A 1 207 ? -21.673 2.025 33.399 1.00 94.62 207 SER A O 1
ATOM 1606 N N . LYS A 1 208 ? -23.074 3.778 33.563 1.00 93.94 208 LYS A N 1
ATOM 1607 C CA . LYS A 1 208 ? -23.293 3.936 32.116 1.00 93.94 208 LYS A CA 1
ATOM 1608 C C . LYS A 1 208 ? -22.007 4.351 31.400 1.00 93.94 208 LYS A C 1
ATOM 1610 O O . LYS A 1 208 ? -21.647 3.729 30.398 1.00 93.94 208 LYS A O 1
ATOM 1615 N N . ARG A 1 209 ? -21.275 5.325 31.947 1.00 93.62 209 ARG A N 1
ATOM 1616 C CA . ARG A 1 209 ? -19.971 5.769 31.436 1.00 93.62 209 ARG A CA 1
ATOM 1617 C C . ARG A 1 209 ? -18.976 4.614 31.378 1.00 93.62 209 ARG A C 1
ATOM 1619 O O . ARG A 1 209 ? -18.376 4.379 30.332 1.00 93.62 209 ARG A O 1
ATOM 1626 N N . LYS A 1 210 ? -18.840 3.846 32.465 1.00 93.50 210 LYS A N 1
ATOM 1627 C CA . LYS A 1 210 ? -17.938 2.685 32.524 1.00 93.50 210 LYS A CA 1
ATOM 1628 C C . LYS A 1 210 ? -18.237 1.673 31.413 1.00 93.50 210 LYS A C 1
ATOM 1630 O O . LYS A 1 210 ? -17.313 1.221 30.741 1.00 93.50 210 LYS A O 1
ATOM 1635 N N . ARG A 1 211 ? -19.516 1.367 31.164 1.00 92.38 211 ARG A N 1
ATOM 1636 C CA . ARG A 1 211 ? -19.932 0.459 30.078 1.00 92.38 211 ARG A CA 1
ATOM 1637 C C . ARG A 1 211 ? -19.557 0.990 28.692 1.00 92.38 211 ARG A C 1
ATOM 1639 O O . ARG A 1 211 ? -19.122 0.201 27.854 1.00 92.38 211 ARG A O 1
ATOM 1646 N N . LEU A 1 212 ? -19.708 2.294 28.441 1.00 89.19 212 LEU A N 1
ATOM 1647 C CA . LEU A 1 212 ? -19.308 2.898 27.164 1.00 89.19 212 LEU A CA 1
ATOM 1648 C C . LEU A 1 212 ? -17.793 2.867 26.965 1.00 89.19 212 LEU A C 1
ATOM 1650 O O . LEU A 1 212 ? -17.343 2.461 25.898 1.00 89.19 212 LEU A O 1
ATOM 1654 N N . VAL A 1 213 ? -17.010 3.190 27.997 1.00 87.94 213 VAL A N 1
ATOM 1655 C CA . VAL A 1 213 ? -15.541 3.101 27.943 1.00 87.94 213 VAL A CA 1
ATOM 1656 C C . VAL A 1 213 ? -15.089 1.659 27.681 1.00 87.94 213 VAL A C 1
ATOM 1658 O O . VAL A 1 213 ? -14.246 1.412 26.821 1.00 87.94 213 VAL A O 1
ATOM 1661 N N . GLU A 1 214 ? -15.682 0.672 28.359 1.00 91.25 214 GLU A N 1
ATOM 1662 C CA . GLU A 1 214 ? -15.404 -0.746 28.096 1.00 91.25 214 GLU A CA 1
ATOM 1663 C C . GLU A 1 214 ? -15.775 -1.159 26.663 1.00 91.25 214 GLU A C 1
ATOM 1665 O O . GLU A 1 214 ? -15.042 -1.932 26.037 1.00 91.25 214 GLU A O 1
ATOM 1670 N N . LYS A 1 215 ? -16.890 -0.646 26.124 1.00 87.25 215 LYS A N 1
ATOM 1671 C CA . LYS A 1 215 ? -17.295 -0.865 24.729 1.00 87.25 215 LYS A CA 1
ATOM 1672 C C . LYS A 1 215 ? -16.281 -0.246 23.758 1.00 87.25 215 LYS A C 1
ATOM 1674 O O . LYS A 1 215 ? -15.847 -0.942 22.840 1.00 87.25 215 LYS A O 1
ATOM 1679 N N . GLY A 1 216 ? -15.865 0.999 23.994 1.00 79.75 216 GLY A N 1
ATOM 1680 C CA . GLY A 1 216 ? -14.850 1.705 23.207 1.00 79.75 216 GLY A CA 1
ATOM 1681 C C . GLY A 1 216 ? -13.532 0.936 23.167 1.00 79.75 216 GLY A C 1
ATOM 1682 O O . GLY A 1 216 ? -13.051 0.594 22.091 1.00 79.75 216 GLY A O 1
ATOM 1683 N N . ASN A 1 217 ? -13.031 0.508 24.329 1.00 83.25 217 ASN A N 1
ATOM 1684 C CA . ASN A 1 217 ? -11.810 -0.298 24.436 1.00 83.25 217 ASN A CA 1
ATOM 1685 C C . ASN A 1 217 ? -11.895 -1.627 23.664 1.00 83.25 217 ASN A C 1
ATOM 1687 O O . ASN A 1 217 ? -10.914 -2.070 23.064 1.00 83.25 217 ASN A O 1
ATOM 1691 N N . LYS A 1 218 ? -13.057 -2.297 23.672 1.00 85.44 218 LYS A N 1
ATOM 1692 C CA . LYS A 1 218 ? -13.268 -3.531 22.893 1.00 85.44 218 LYS A CA 1
ATOM 1693 C C . LYS A 1 218 ? -13.236 -3.264 21.389 1.00 85.44 218 LYS A C 1
ATOM 1695 O O . LYS A 1 218 ? -12.627 -4.042 20.655 1.00 85.44 218 LYS A O 1
ATOM 1700 N N . ILE A 1 219 ? -13.870 -2.183 20.934 1.00 80.00 219 ILE A N 1
ATOM 1701 C CA . ILE A 1 219 ? -13.867 -1.790 19.519 1.00 80.00 219 ILE A CA 1
ATOM 1702 C C . ILE A 1 219 ? -12.459 -1.394 19.085 1.00 80.00 219 ILE A C 1
ATOM 1704 O O . ILE A 1 219 ? -11.996 -1.887 18.063 1.00 80.00 219 ILE A O 1
ATOM 1708 N N . GLN A 1 220 ? -11.741 -0.609 19.885 1.00 77.62 220 GLN A N 1
ATOM 1709 C CA . GLN A 1 220 ? -10.362 -0.226 19.597 1.00 77.62 220 GLN A CA 1
ATOM 1710 C C . GLN A 1 220 ? -9.454 -1.453 19.439 1.00 77.62 220 GLN A C 1
ATOM 1712 O O . GLN A 1 220 ? -8.780 -1.588 18.422 1.00 77.62 220 GLN A O 1
ATOM 1717 N N . LYS A 1 221 ? -9.517 -2.421 20.367 1.00 83.25 221 LYS A N 1
ATOM 1718 C CA . LYS A 1 221 ? -8.770 -3.688 20.243 1.00 83.25 221 LYS A CA 1
ATOM 1719 C C . LYS A 1 221 ? -9.133 -4.472 18.979 1.00 83.25 221 LYS A C 1
ATOM 1721 O O . LYS A 1 221 ? -8.254 -5.062 18.345 1.00 83.25 221 LYS A O 1
ATOM 1726 N N . ARG A 1 222 ? -10.419 -4.496 18.603 1.00 84.06 222 ARG A N 1
ATOM 1727 C CA . ARG A 1 222 ? -10.881 -5.107 17.346 1.00 84.06 222 ARG A CA 1
ATOM 1728 C C . ARG A 1 222 ? -10.249 -4.398 16.148 1.00 84.06 222 ARG A C 1
ATOM 1730 O O . ARG A 1 222 ? -9.662 -5.073 15.312 1.00 84.06 222 ARG A O 1
ATOM 1737 N N . VAL A 1 223 ? -10.326 -3.069 16.088 1.00 77.69 223 VAL A N 1
ATOM 1738 C CA . VAL A 1 223 ? -9.771 -2.246 15.000 1.00 77.69 223 VAL A CA 1
ATOM 1739 C C . VAL A 1 223 ? -8.258 -2.426 14.886 1.00 77.69 223 VAL A C 1
ATOM 1741 O O . VAL A 1 223 ? -7.760 -2.673 13.795 1.00 77.69 223 VAL A O 1
ATOM 1744 N N . GLU A 1 224 ? -7.522 -2.413 15.996 1.00 76.25 224 GLU A N 1
ATOM 1745 C CA . GLU A 1 224 ? -6.076 -2.674 16.004 1.00 76.25 224 GLU A CA 1
ATOM 1746 C C . GLU A 1 224 ? -5.732 -4.061 15.449 1.00 76.25 224 GLU A C 1
ATOM 1748 O O . GLU A 1 224 ? -4.785 -4.211 14.676 1.00 76.25 224 GLU A O 1
ATOM 1753 N N . THR A 1 225 ? -6.508 -5.081 15.822 1.00 81.69 225 THR A N 1
ATOM 1754 C CA . THR A 1 225 ? -6.326 -6.447 15.312 1.00 81.69 225 THR A CA 1
ATOM 1755 C C . THR A 1 225 ? -6.623 -6.517 13.815 1.00 81.69 225 THR A C 1
ATOM 1757 O O . THR A 1 225 ? -5.850 -7.113 13.065 1.00 81.69 225 THR A O 1
ATOM 1760 N N . GLU A 1 226 ? -7.705 -5.873 13.365 1.00 81.50 226 GLU A N 1
ATOM 1761 C CA . GLU A 1 226 ? -8.057 -5.785 11.946 1.00 81.50 226 GLU A CA 1
ATOM 1762 C C . GLU A 1 226 ? -6.966 -5.058 11.142 1.00 81.50 226 GLU A C 1
ATOM 1764 O O . GLU A 1 226 ? -6.559 -5.543 10.089 1.00 81.50 226 GLU A O 1
ATOM 1769 N N . ASN A 1 227 ? -6.427 -3.953 11.659 1.00 72.56 227 ASN A N 1
ATOM 1770 C CA . ASN A 1 227 ? -5.391 -3.167 10.987 1.00 72.56 227 ASN A CA 1
ATOM 1771 C C . ASN A 1 227 ? -4.060 -3.920 10.900 1.00 72.56 227 ASN A C 1
ATOM 1773 O O . ASN A 1 227 ? -3.412 -3.900 9.855 1.00 72.56 227 ASN A O 1
ATOM 1777 N N . LYS A 1 228 ? -3.672 -4.658 11.950 1.00 73.62 228 LYS A N 1
ATOM 1778 C CA . LYS A 1 228 ? -2.503 -5.555 11.901 1.00 73.62 228 LYS A CA 1
ATOM 1779 C C . LYS A 1 228 ? -2.677 -6.659 10.861 1.00 73.62 228 LYS A C 1
ATOM 1781 O O . LYS A 1 228 ? -1.739 -6.953 10.122 1.00 73.62 228 LYS A O 1
ATOM 1786 N N . ALA A 1 229 ? -3.866 -7.258 10.792 1.00 75.75 229 ALA A N 1
ATOM 1787 C CA . ALA A 1 229 ? -4.177 -8.279 9.798 1.00 75.75 229 ALA A CA 1
ATOM 1788 C C . ALA A 1 229 ? -4.119 -7.709 8.371 1.00 75.75 229 ALA A C 1
ATOM 1790 O O . ALA A 1 229 ? -3.523 -8.328 7.494 1.00 75.75 229 ALA A O 1
ATOM 1791 N N . LEU A 1 230 ? -4.665 -6.509 8.155 1.00 75.06 230 LEU A N 1
ATOM 1792 C CA . LEU A 1 230 ? -4.657 -5.842 6.855 1.00 75.06 230 LEU A CA 1
ATOM 1793 C C . LEU A 1 230 ? -3.242 -5.454 6.405 1.00 75.06 230 LEU A C 1
ATOM 1795 O O . LEU A 1 230 ? -2.869 -5.724 5.266 1.00 75.06 230 LEU A O 1
ATOM 1799 N N . LEU A 1 231 ? -2.426 -4.904 7.310 1.00 69.44 231 LEU A N 1
ATOM 1800 C CA . LEU A 1 231 ? -1.021 -4.597 7.036 1.00 69.44 231 LEU A CA 1
ATOM 1801 C C . LEU A 1 231 ? -0.230 -5.867 6.701 1.00 69.44 231 LEU A C 1
ATOM 1803 O O . LEU A 1 231 ? 0.528 -5.892 5.737 1.00 69.44 231 LEU A O 1
ATOM 1807 N N . SER A 1 232 ? -0.435 -6.942 7.465 1.00 73.44 232 SER A N 1
ATOM 1808 C CA . SER A 1 232 ? 0.221 -8.225 7.207 1.00 73.44 232 SER A CA 1
ATOM 1809 C C . SER A 1 232 ? -0.163 -8.809 5.844 1.00 73.44 232 SER A C 1
ATOM 1811 O O . SER A 1 232 ? 0.719 -9.290 5.134 1.00 73.44 232 SER A O 1
ATOM 1813 N N . LEU A 1 233 ? -1.443 -8.736 5.461 1.00 78.38 233 LEU A N 1
ATOM 1814 C CA . LEU A 1 233 ? -1.911 -9.151 4.137 1.00 78.38 233 LEU A CA 1
ATOM 1815 C C . LEU A 1 233 ? -1.237 -8.321 3.033 1.00 78.38 233 LEU A C 1
ATOM 1817 O O . LEU A 1 233 ? -0.701 -8.888 2.083 1.00 78.38 233 LEU A O 1
ATOM 1821 N N . SER A 1 234 ? -1.197 -6.995 3.195 1.00 70.50 234 SER A N 1
ATOM 1822 C CA . SER A 1 234 ? -0.547 -6.085 2.245 1.00 70.50 234 SER A CA 1
ATOM 1823 C C . SER A 1 234 ? 0.944 -6.384 2.072 1.00 70.50 234 SER A C 1
ATOM 1825 O O . SER A 1 234 ? 1.440 -6.371 0.947 1.00 70.50 234 SER A O 1
ATOM 1827 N N . ILE A 1 235 ? 1.661 -6.669 3.165 1.00 69.25 235 ILE A N 1
ATOM 1828 C CA . ILE A 1 235 ? 3.085 -7.027 3.122 1.00 69.25 235 ILE A CA 1
ATOM 1829 C C . ILE A 1 235 ? 3.278 -8.337 2.356 1.00 69.25 235 ILE A C 1
ATOM 1831 O O . ILE A 1 235 ? 4.078 -8.368 1.429 1.00 69.25 235 ILE A O 1
ATOM 1835 N N . ARG A 1 236 ? 2.505 -9.388 2.665 1.00 72.62 236 ARG A N 1
ATOM 1836 C CA . ARG A 1 236 ? 2.625 -10.686 1.973 1.00 72.62 236 ARG A CA 1
ATOM 1837 C C . ARG A 1 236 ? 2.361 -10.584 0.475 1.00 72.62 236 ARG A C 1
ATOM 1839 O O . ARG A 1 236 ? 3.065 -11.200 -0.319 1.00 72.62 236 ARG A O 1
ATOM 1846 N N . ILE A 1 237 ? 1.354 -9.804 0.091 1.00 75.12 237 ILE A N 1
ATOM 1847 C CA . ILE A 1 237 ? 1.049 -9.529 -1.314 1.00 75.12 237 ILE A CA 1
ATOM 1848 C C . ILE A 1 237 ? 2.220 -8.799 -1.984 1.00 75.12 237 ILE A C 1
ATOM 1850 O O . ILE A 1 237 ? 2.643 -9.194 -3.069 1.00 75.12 237 ILE A O 1
ATOM 1854 N N . SER A 1 238 ? 2.784 -7.780 -1.335 1.00 68.06 238 SER A N 1
ATOM 1855 C CA . SER A 1 238 ? 3.937 -7.044 -1.866 1.00 68.06 238 SER A CA 1
ATOM 1856 C C . SER A 1 238 ? 5.171 -7.943 -2.023 1.00 68.06 238 SER A C 1
ATOM 1858 O O . SER A 1 238 ? 5.763 -8.009 -3.099 1.00 68.06 238 SER A O 1
ATOM 1860 N N . GLU A 1 239 ? 5.507 -8.720 -0.990 1.00 70.00 239 GLU A N 1
ATOM 1861 C CA . GLU A 1 239 ? 6.644 -9.652 -0.982 1.00 70.00 239 GLU A CA 1
ATOM 1862 C C . GLU A 1 239 ? 6.510 -10.762 -2.030 1.00 70.00 239 GLU A C 1
ATOM 1864 O O . GLU A 1 239 ? 7.512 -11.219 -2.578 1.00 70.00 239 GLU A O 1
ATOM 1869 N N . SER A 1 240 ? 5.279 -11.173 -2.354 1.00 74.25 240 SER A N 1
ATOM 1870 C CA . SER A 1 240 ? 5.024 -12.159 -3.410 1.00 74.25 240 SER A CA 1
ATOM 1871 C C . SER A 1 240 ? 5.289 -11.631 -4.827 1.00 74.25 240 SER A C 1
ATOM 1873 O O . SER A 1 240 ? 5.331 -12.414 -5.774 1.00 74.25 240 SER A O 1
ATOM 1875 N N . GLY A 1 241 ? 5.454 -10.313 -4.999 1.00 70.12 241 GLY A N 1
ATOM 1876 C CA . GLY A 1 241 ? 5.604 -9.674 -6.308 1.00 70.12 241 GLY A CA 1
ATOM 1877 C C . GLY A 1 241 ? 4.310 -9.611 -7.129 1.00 70.12 241 GLY A C 1
ATOM 1878 O O . GLY A 1 241 ? 4.336 -9.150 -8.272 1.00 70.12 241 GLY A O 1
ATOM 1879 N N . LEU A 1 242 ? 3.172 -10.034 -6.562 1.00 76.88 242 LEU A N 1
ATOM 1880 C CA . LEU A 1 242 ? 1.894 -10.083 -7.276 1.00 76.88 242 LEU A CA 1
ATOM 1881 C C . LEU A 1 242 ? 1.398 -8.710 -7.707 1.00 76.88 242 LEU A C 1
ATOM 1883 O O . LEU A 1 242 ? 0.878 -8.596 -8.810 1.00 76.88 242 LEU A O 1
ATOM 1887 N N . SER A 1 243 ? 1.610 -7.666 -6.901 1.00 75.12 243 SER A N 1
ATOM 1888 C CA . SER A 1 243 ? 1.172 -6.309 -7.252 1.00 75.12 243 SER A CA 1
ATOM 1889 C C . SER A 1 243 ? 1.851 -5.782 -8.518 1.00 75.12 243 SER A C 1
ATOM 1891 O O . SER A 1 243 ? 1.204 -5.174 -9.369 1.00 75.12 243 SER A O 1
ATOM 1893 N N . GLU A 1 244 ? 3.153 -6.033 -8.682 1.00 72.19 244 GLU A N 1
ATOM 1894 C CA . GLU A 1 244 ? 3.884 -5.609 -9.881 1.00 72.19 244 GLU A CA 1
ATOM 1895 C C . GLU A 1 244 ? 3.459 -6.414 -11.116 1.00 72.19 244 GLU A C 1
ATOM 1897 O O . GLU A 1 244 ? 3.316 -5.857 -12.213 1.00 72.19 244 GLU A O 1
ATOM 1902 N N . LEU A 1 245 ? 3.228 -7.718 -10.934 1.00 79.06 245 LEU A N 1
ATOM 1903 C CA . LEU A 1 245 ? 2.746 -8.593 -11.994 1.00 79.06 245 LEU A CA 1
ATOM 1904 C C . LEU A 1 245 ? 1.327 -8.199 -12.432 1.00 79.06 245 LEU A C 1
ATOM 1906 O O . LEU A 1 245 ? 1.105 -8.031 -13.628 1.00 79.06 245 LEU A O 1
ATOM 1910 N N . ALA A 1 246 ? 0.409 -7.976 -11.489 1.00 81.69 246 ALA A N 1
ATOM 1911 C CA . ALA A 1 246 ? -0.961 -7.529 -11.741 1.00 81.69 246 ALA A CA 1
ATOM 1912 C C . ALA A 1 246 ? -0.985 -6.219 -12.536 1.00 81.69 246 ALA A C 1
ATOM 1914 O O . ALA A 1 246 ? -1.575 -6.166 -13.614 1.00 81.69 246 ALA A O 1
ATOM 1915 N N . TYR A 1 247 ? -0.238 -5.205 -12.086 1.00 79.25 247 TYR A N 1
ATOM 1916 C CA . TYR A 1 247 ? -0.109 -3.934 -12.804 1.00 79.25 247 TYR A CA 1
ATOM 1917 C C . TYR A 1 247 ? 0.411 -4.110 -14.234 1.00 79.25 247 TYR A C 1
ATOM 1919 O O . TYR A 1 247 ? -0.087 -3.484 -15.174 1.00 79.25 247 TYR A O 1
ATOM 1927 N N . SER A 1 248 ? 1.429 -4.954 -14.411 1.00 78.94 248 SER A N 1
ATOM 1928 C CA . SER A 1 248 ? 2.030 -5.200 -15.723 1.00 78.94 248 SER A CA 1
ATOM 1929 C C . SER A 1 248 ? 1.062 -5.924 -16.658 1.00 78.94 248 SER A C 1
ATOM 1931 O O . SER A 1 248 ? 0.986 -5.581 -17.836 1.00 78.94 248 SER A O 1
ATOM 1933 N N . VAL A 1 249 ? 0.294 -6.882 -16.136 1.00 83.56 249 VAL A N 1
ATOM 1934 C CA . VAL A 1 249 ? -0.730 -7.621 -16.884 1.00 83.56 249 VAL A CA 1
ATOM 1935 C C . VAL A 1 249 ? -1.901 -6.713 -17.263 1.00 83.56 249 VAL A C 1
ATOM 1937 O O . VAL A 1 249 ? -2.303 -6.724 -18.422 1.00 83.56 249 VAL A O 1
ATOM 1940 N N . ASP A 1 250 ? -2.392 -5.862 -16.360 1.00 81.94 250 ASP A N 1
ATOM 1941 C CA . ASP A 1 250 ? -3.454 -4.895 -16.673 1.00 81.94 250 ASP A CA 1
ATOM 1942 C C . ASP A 1 250 ? -2.994 -3.827 -17.669 1.00 81.94 250 ASP A C 1
ATOM 1944 O O . ASP A 1 250 ? -3.721 -3.456 -18.591 1.00 81.94 250 ASP A O 1
ATOM 1948 N N . THR A 1 251 ? -1.757 -3.346 -17.534 1.00 79.44 251 THR A N 1
ATOM 1949 C CA . THR A 1 251 ? -1.160 -2.434 -18.516 1.00 79.44 251 THR A CA 1
ATOM 1950 C C . THR A 1 251 ? -1.070 -3.101 -19.886 1.00 79.44 251 THR A C 1
ATOM 1952 O O . THR A 1 251 ? -1.352 -2.462 -20.899 1.00 79.44 251 THR A O 1
ATOM 1955 N N . LEU A 1 252 ? -0.685 -4.379 -19.931 1.00 81.31 252 LEU A N 1
ATOM 1956 C CA . LEU A 1 252 ? -0.596 -5.128 -21.178 1.00 81.31 252 LEU A CA 1
ATOM 1957 C C . LEU A 1 252 ? -1.974 -5.313 -21.815 1.00 81.31 252 LEU A C 1
ATOM 1959 O O . LEU A 1 252 ? -2.116 -5.039 -23.002 1.00 81.31 252 LEU A O 1
ATOM 1963 N N . ASP A 1 253 ? -2.977 -5.699 -21.029 1.00 86.56 253 ASP A N 1
ATOM 1964 C CA . ASP A 1 253 ? -4.362 -5.874 -21.477 1.00 86.56 253 ASP A CA 1
ATOM 1965 C C . ASP A 1 253 ? -4.920 -4.590 -22.118 1.00 86.56 253 ASP A C 1
ATOM 1967 O O . ASP A 1 253 ? -5.428 -4.595 -23.241 1.00 86.56 253 ASP A O 1
ATOM 1971 N N . ASN A 1 254 ? -4.684 -3.445 -21.470 1.00 83.62 254 ASN A N 1
ATOM 1972 C CA . ASN A 1 254 ? -5.066 -2.133 -21.995 1.00 83.62 254 ASN A CA 1
ATOM 1973 C C . ASN A 1 254 ? -4.338 -1.761 -23.300 1.00 83.62 254 ASN A C 1
ATOM 1975 O O . ASN A 1 254 ? -4.894 -1.058 -24.146 1.00 83.62 254 ASN A O 1
ATOM 1979 N N . LEU A 1 255 ? -3.083 -2.190 -23.472 1.00 80.81 255 LEU A N 1
ATOM 1980 C CA . LEU A 1 255 ? -2.290 -1.890 -24.669 1.00 80.81 255 LEU A CA 1
ATOM 1981 C C . LEU A 1 255 ? -2.672 -2.768 -25.869 1.00 80.81 255 LEU A C 1
ATOM 1983 O O . LEU A 1 255 ? -2.683 -2.261 -26.995 1.00 80.81 255 LEU A O 1
ATOM 1987 N N . ILE A 1 256 ? -2.976 -4.053 -25.644 1.00 82.75 256 ILE A N 1
ATOM 1988 C CA . ILE A 1 256 ? -3.319 -5.018 -26.707 1.00 82.75 256 ILE A CA 1
ATOM 1989 C C . ILE A 1 256 ? -4.773 -4.890 -27.179 1.00 82.75 256 ILE A C 1
ATOM 1991 O O . ILE A 1 256 ? -5.063 -5.193 -28.342 1.00 82.75 256 ILE A O 1
ATOM 1995 N N . GLY A 1 257 ? -5.670 -4.437 -26.295 1.00 81.25 257 GLY A N 1
ATOM 1996 C CA . GLY A 1 257 ? -7.103 -4.293 -26.547 1.00 81.25 257 GLY A CA 1
ATOM 1997 C C . GLY A 1 257 ? -7.820 -5.598 -26.929 1.00 81.25 257 GLY A C 1
ATOM 1998 O O . GLY A 1 257 ? -7.213 -6.654 -27.123 1.00 81.25 257 GLY A O 1
ATOM 1999 N N . ASP A 1 258 ? -9.140 -5.514 -27.105 1.00 77.12 258 ASP A N 1
ATOM 2000 C CA . ASP A 1 258 ? -9.991 -6.698 -27.307 1.00 77.12 258 ASP A CA 1
ATOM 2001 C C . ASP A 1 258 ? -10.008 -7.236 -28.749 1.00 77.12 258 ASP A C 1
ATOM 2003 O O . ASP A 1 258 ? -10.382 -8.388 -28.982 1.00 77.12 258 ASP A O 1
ATOM 2007 N N . LYS A 1 259 ? -9.667 -6.404 -29.747 1.00 72.12 259 LYS A N 1
ATOM 2008 C CA . LYS A 1 259 ? -9.824 -6.709 -31.184 1.00 72.12 259 LYS A CA 1
ATOM 2009 C C . LYS A 1 259 ? -8.701 -6.107 -32.032 1.00 72.12 259 LYS A C 1
ATOM 2011 O O . LYS A 1 259 ? -8.066 -5.136 -31.638 1.00 72.12 259 LYS A O 1
ATOM 2016 N N . GLY A 1 260 ? -8.501 -6.661 -33.230 1.00 73.50 260 GLY A N 1
ATOM 2017 C CA . GLY A 1 260 ? -7.460 -6.233 -34.176 1.00 73.50 260 GLY A CA 1
ATOM 2018 C C . GLY A 1 260 ? -6.107 -6.901 -33.923 1.00 73.50 260 GLY A C 1
ATOM 2019 O O . GLY A 1 260 ? -5.985 -7.710 -33.000 1.00 73.50 260 GLY A O 1
ATOM 2020 N N . GLY A 1 261 ? -5.116 -6.587 -34.760 1.00 72.50 261 GLY A N 1
ATOM 2021 C CA . GLY A 1 261 ? -3.733 -7.013 -34.535 1.00 72.50 261 GLY A CA 1
ATOM 2022 C C . GLY A 1 261 ? -3.060 -6.158 -33.464 1.00 72.50 261 GLY A C 1
ATOM 2023 O O . GLY A 1 261 ? -3.365 -4.968 -33.352 1.00 72.50 261 GLY A O 1
ATOM 2024 N N . ILE A 1 262 ? -2.170 -6.744 -32.664 1.00 76.12 262 ILE A N 1
ATOM 2025 C CA . ILE A 1 262 ? -1.416 -6.001 -31.653 1.00 76.12 262 ILE A CA 1
ATOM 2026 C C . ILE A 1 262 ? -0.440 -5.081 -32.388 1.00 76.12 262 ILE A C 1
ATOM 2028 O O . ILE A 1 262 ? 0.327 -5.518 -33.247 1.00 76.12 262 ILE A O 1
ATOM 2032 N N . GLU A 1 263 ? -0.466 -3.786 -32.074 1.00 65.81 263 GLU A N 1
ATOM 2033 C CA . GLU A 1 263 ? 0.463 -2.825 -32.672 1.00 65.81 263 GLU A CA 1
ATOM 2034 C C . GLU A 1 263 ? 1.916 -3.203 -32.352 1.00 65.81 263 GLU A C 1
ATOM 2036 O O . GLU A 1 263 ? 2.323 -3.241 -31.191 1.00 65.81 263 GLU A O 1
ATOM 2041 N N . GLY A 1 264 ? 2.697 -3.465 -33.403 1.00 62.78 264 GLY A N 1
ATOM 2042 C CA . GLY A 1 264 ? 4.039 -4.044 -33.312 1.00 62.78 264 GLY A CA 1
ATOM 2043 C C . GLY A 1 264 ?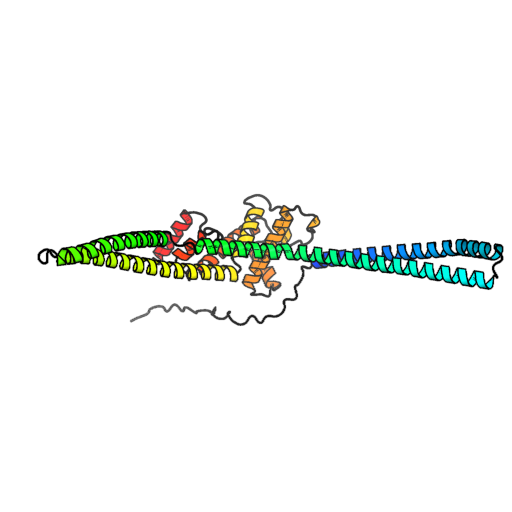 4.115 -5.490 -33.816 1.00 62.78 264 GLY A C 1
ATOM 2044 O O . GLY A 1 264 ? 5.186 -5.903 -34.230 1.00 62.78 264 GLY A O 1
ATOM 2045 N N . GLY A 1 265 ? 2.995 -6.214 -33.897 1.00 56.91 265 GLY A N 1
ATOM 2046 C CA . GLY A 1 265 ? 2.905 -7.587 -34.409 1.00 56.91 265 GLY A CA 1
ATOM 2047 C C . GLY A 1 265 ? 3.407 -8.657 -33.431 1.00 56.91 265 GLY A C 1
ATOM 2048 O O . GLY A 1 265 ? 4.275 -8.410 -32.597 1.00 56.91 265 GLY A O 1
ATOM 2049 N N . THR A 1 266 ? 2.882 -9.881 -33.536 1.00 55.81 266 THR A N 1
ATOM 2050 C CA . THR A 1 266 ? 3.268 -11.009 -32.662 1.00 55.81 266 THR A CA 1
ATOM 2051 C C . THR A 1 266 ? 4.459 -11.826 -33.121 1.00 55.81 266 THR A C 1
ATOM 2053 O O . THR A 1 266 ? 4.962 -12.624 -32.333 1.00 55.81 266 THR A O 1
ATOM 2056 N N . GLY A 1 267 ? 4.972 -11.594 -34.336 1.00 51.28 267 GLY A N 1
ATOM 2057 C CA . GLY A 1 267 ? 6.242 -12.181 -34.798 1.00 51.28 267 GLY A CA 1
ATOM 2058 C C . GLY A 1 267 ? 7.440 -11.847 -33.887 1.00 51.28 267 GLY A C 1
ATOM 2059 O O . GLY A 1 267 ? 8.492 -12.469 -33.973 1.00 51.28 267 GLY A O 1
ATOM 2060 N N . PHE A 1 268 ? 7.252 -10.910 -32.955 1.00 51.78 268 PHE A N 1
ATOM 2061 C CA . PHE A 1 268 ? 8.229 -10.354 -32.020 1.00 51.78 268 PHE A CA 1
ATOM 2062 C C . PHE A 1 268 ? 8.773 -11.284 -30.930 1.00 51.78 268 PHE A C 1
ATOM 2064 O O . PHE A 1 268 ? 9.784 -10.939 -30.316 1.00 51.78 268 PHE A O 1
ATOM 2071 N N . LEU A 1 269 ? 8.122 -12.413 -30.645 1.00 51.25 269 LEU A N 1
ATOM 2072 C CA . LEU A 1 269 ? 8.662 -13.394 -29.694 1.00 51.25 269 LEU A CA 1
ATOM 2073 C C . LEU A 1 269 ? 9.706 -14.323 -30.346 1.00 51.25 269 LEU A C 1
ATOM 2075 O O . LEU A 1 269 ? 10.526 -14.885 -29.626 1.00 51.25 269 LEU A O 1
ATOM 2079 N N . GLU A 1 270 ? 9.726 -14.435 -31.682 1.00 44.72 270 GLU A N 1
ATOM 2080 C CA . GLU A 1 270 ? 10.691 -15.254 -32.440 1.00 44.72 270 GLU A CA 1
ATOM 2081 C C . GLU A 1 270 ? 11.689 -14.425 -33.276 1.00 44.72 270 GLU A C 1
ATOM 2083 O O . GLU A 1 270 ? 12.834 -14.847 -33.424 1.00 44.72 270 GLU A O 1
ATOM 2088 N N . GLU A 1 271 ? 11.337 -13.230 -33.772 1.00 45.88 271 GLU A N 1
ATOM 2089 C CA . GLU A 1 271 ? 12.230 -12.435 -34.635 1.00 45.88 271 GLU A CA 1
ATOM 2090 C C . GLU A 1 271 ? 12.728 -11.139 -33.970 1.00 45.88 271 GLU A C 1
ATOM 2092 O O . GLU A 1 271 ? 12.090 -10.088 -33.953 1.00 45.88 271 GLU A O 1
ATOM 2097 N N . PHE A 1 272 ? 13.955 -11.215 -33.455 1.00 48.22 272 PHE A N 1
ATOM 2098 C CA . PHE A 1 272 ? 14.696 -10.169 -32.739 1.00 48.22 272 PHE A CA 1
ATOM 2099 C C . PHE A 1 272 ? 15.171 -8.963 -33.581 1.00 48.22 272 PHE A C 1
ATOM 2101 O O . PHE A 1 272 ? 16.003 -8.187 -33.109 1.00 48.22 272 PHE A O 1
ATOM 2108 N N . PHE A 1 273 ? 14.698 -8.761 -34.813 1.00 51.34 273 PHE A N 1
ATOM 2109 C CA . PHE A 1 273 ? 15.437 -7.931 -35.777 1.00 51.34 273 PHE A CA 1
ATOM 2110 C C . PHE A 1 273 ? 14.964 -6.491 -35.984 1.00 51.34 273 PHE A C 1
ATOM 2112 O O . PHE A 1 273 ? 15.665 -5.749 -36.670 1.00 51.34 273 PHE A O 1
ATOM 2119 N N . THR A 1 274 ? 13.857 -6.033 -35.389 1.00 57.59 274 THR A N 1
ATOM 2120 C CA . THR A 1 274 ? 13.476 -4.609 -35.476 1.00 57.59 274 THR A CA 1
ATOM 2121 C C . THR A 1 274 ? 14.000 -3.836 -34.256 1.00 57.59 274 THR A C 1
ATOM 2123 O O . THR A 1 274 ? 13.531 -4.070 -33.133 1.00 57.59 274 THR A O 1
ATOM 2126 N N . PRO A 1 275 ? 14.976 -2.918 -34.422 1.00 64.06 275 PRO A N 1
ATOM 2127 C CA . PRO A 1 275 ? 15.450 -2.087 -33.321 1.00 64.06 275 PRO A CA 1
ATOM 2128 C C . PRO A 1 275 ? 14.324 -1.189 -32.806 1.00 64.06 275 PRO A C 1
ATOM 2130 O O . PRO A 1 275 ? 13.540 -0.668 -33.600 1.00 64.06 275 PRO A O 1
ATOM 2133 N N . ASP A 1 276 ? 14.284 -0.944 -31.492 1.00 63.53 276 ASP A N 1
ATOM 2134 C CA . ASP A 1 276 ? 13.230 -0.134 -30.861 1.00 63.53 276 ASP A CA 1
ATOM 2135 C C . ASP A 1 276 ? 13.082 1.251 -31.508 1.00 63.53 276 ASP A C 1
ATOM 2137 O O . ASP A 1 276 ? 11.976 1.775 -31.586 1.00 63.53 276 ASP A O 1
ATOM 2141 N N . ALA A 1 277 ? 14.166 1.812 -32.053 1.00 68.31 277 ALA A N 1
ATOM 2142 C CA . ALA A 1 277 ? 14.173 3.092 -32.763 1.00 68.31 277 ALA A CA 1
ATOM 2143 C C . ALA A 1 277 ? 13.220 3.160 -33.975 1.00 68.31 277 ALA A C 1
ATOM 2145 O O . ALA A 1 277 ? 12.848 4.257 -34.382 1.00 68.31 277 ALA A O 1
ATOM 2146 N N . PHE A 1 278 ? 12.822 2.017 -34.540 1.00 66.62 278 PHE A N 1
ATOM 2147 C CA . PHE A 1 278 ? 11.929 1.934 -35.701 1.00 66.62 278 PHE A CA 1
ATOM 2148 C C . PHE A 1 278 ? 10.470 1.637 -35.325 1.00 66.62 278 PHE A C 1
ATOM 2150 O O . PHE A 1 278 ? 9.608 1.577 -36.200 1.00 66.62 278 PHE A O 1
ATOM 2157 N N . LEU A 1 279 ? 10.178 1.461 -34.034 1.00 68.94 279 LEU A N 1
ATOM 2158 C CA . LEU A 1 279 ? 8.835 1.197 -33.528 1.00 68.94 279 LEU A CA 1
ATOM 2159 C C . LEU A 1 279 ? 8.149 2.488 -33.073 1.00 68.94 279 LEU A C 1
ATOM 2161 O O . LEU A 1 279 ? 8.761 3.357 -32.454 1.00 68.94 279 LEU A O 1
ATOM 2165 N N . GLY A 1 280 ? 6.840 2.589 -33.318 1.00 75.19 280 GLY A N 1
ATOM 2166 C CA . GLY A 1 280 ? 6.010 3.629 -32.707 1.00 75.19 280 GLY A CA 1
ATOM 2167 C C . GLY A 1 280 ? 5.976 3.499 -31.177 1.00 75.19 280 GLY A C 1
ATOM 2168 O O . GLY A 1 280 ? 6.146 2.408 -30.631 1.00 75.19 280 GLY A O 1
ATOM 2169 N N . GLN A 1 281 ? 5.707 4.599 -30.463 1.00 77.75 281 GLN A N 1
ATOM 2170 C CA . GLN A 1 281 ? 5.739 4.631 -28.988 1.00 77.75 281 GLN A CA 1
ATOM 2171 C C . GLN A 1 281 ? 4.839 3.571 -28.326 1.00 77.75 281 GLN A C 1
ATOM 2173 O O . GLN A 1 281 ? 5.206 3.001 -27.299 1.00 77.75 281 GLN A O 1
ATOM 2178 N N . LYS A 1 282 ? 3.665 3.280 -28.904 1.00 74.06 282 LYS A N 1
ATOM 2179 C CA . LYS A 1 282 ? 2.741 2.260 -28.382 1.00 74.06 282 LYS A CA 1
ATOM 2180 C C . LYS A 1 282 ? 3.287 0.836 -28.554 1.00 74.06 282 LYS A C 1
ATOM 2182 O O . LYS A 1 282 ? 3.219 0.050 -27.609 1.00 74.06 282 LYS A O 1
ATOM 2187 N N . ALA A 1 283 ? 3.914 0.530 -29.690 1.00 75.69 283 ALA A N 1
ATOM 2188 C CA . ALA A 1 283 ? 4.581 -0.754 -29.921 1.00 75.69 283 ALA A CA 1
ATOM 2189 C C . ALA A 1 283 ? 5.788 -0.949 -28.981 1.00 75.69 283 ALA A C 1
ATOM 2191 O O . ALA A 1 283 ? 5.932 -2.009 -28.374 1.00 75.69 283 ALA A O 1
ATOM 2192 N N . GLN A 1 284 ? 6.597 0.097 -28.766 1.00 75.88 284 GLN A N 1
ATOM 2193 C CA . GLN A 1 284 ? 7.696 0.074 -27.788 1.00 75.88 284 GLN A CA 1
ATOM 2194 C C . GLN A 1 284 ? 7.194 -0.229 -26.368 1.00 75.88 284 GLN A C 1
ATOM 2196 O O . GLN A 1 284 ? 7.736 -1.102 -25.690 1.00 75.88 284 GLN A O 1
ATOM 2201 N N . ARG A 1 285 ? 6.133 0.460 -25.920 1.00 77.25 285 ARG A N 1
ATOM 2202 C CA . ARG A 1 285 ? 5.527 0.220 -24.599 1.00 77.25 285 ARG A CA 1
ATOM 2203 C C . ARG A 1 285 ? 4.998 -1.202 -24.474 1.00 77.25 285 ARG A C 1
ATOM 2205 O O . ARG A 1 285 ? 5.274 -1.856 -23.478 1.00 77.25 285 ARG A O 1
ATOM 2212 N N . THR A 1 286 ? 4.301 -1.698 -25.493 1.00 78.62 286 THR A N 1
ATOM 2213 C CA . THR A 1 286 ? 3.773 -3.070 -25.510 1.00 78.62 286 THR A CA 1
ATOM 2214 C C . THR A 1 286 ? 4.903 -4.092 -25.381 1.00 78.62 286 THR A C 1
ATOM 2216 O O . THR A 1 286 ? 4.845 -4.959 -24.510 1.00 78.62 286 THR A O 1
ATOM 2219 N N . ARG A 1 287 ? 5.993 -3.932 -26.147 1.00 74.88 287 ARG A N 1
ATOM 2220 C CA . ARG A 1 287 ? 7.180 -4.802 -26.077 1.00 74.88 287 ARG A CA 1
ATOM 2221 C C . ARG A 1 287 ? 7.816 -4.803 -24.685 1.00 74.88 287 ARG A C 1
ATOM 2223 O O . ARG A 1 287 ? 8.133 -5.864 -24.138 1.00 74.88 287 ARG A O 1
ATOM 2230 N N . GLN A 1 288 ? 7.987 -3.622 -24.095 1.00 79.81 288 GLN A N 1
ATOM 2231 C CA . GLN A 1 288 ? 8.542 -3.476 -22.750 1.00 79.81 288 GLN A CA 1
ATOM 2232 C C . GLN A 1 288 ? 7.646 -4.138 -21.697 1.00 79.81 288 GLN A C 1
ATOM 2234 O O . GLN A 1 288 ? 8.155 -4.846 -20.830 1.00 79.81 288 GLN A O 1
ATOM 2239 N N . THR A 1 289 ? 6.326 -3.969 -21.790 1.00 79.00 289 THR A N 1
ATOM 2240 C CA . THR A 1 289 ? 5.377 -4.578 -20.851 1.00 79.00 289 THR A CA 1
ATOM 2241 C C . THR A 1 289 ? 5.338 -6.101 -20.983 1.00 79.00 289 THR A C 1
ATOM 2243 O O . THR A 1 289 ? 5.413 -6.779 -19.963 1.00 79.00 289 THR A O 1
ATOM 2246 N N . ILE A 1 290 ? 5.336 -6.661 -22.202 1.00 80.56 290 ILE A N 1
ATOM 2247 C CA . ILE A 1 290 ? 5.455 -8.119 -22.416 1.00 80.56 290 ILE A CA 1
ATOM 2248 C C . ILE A 1 290 ? 6.739 -8.647 -21.774 1.00 80.56 290 ILE A C 1
ATOM 2250 O O . ILE A 1 290 ? 6.717 -9.653 -21.069 1.00 80.56 290 ILE A O 1
ATOM 2254 N N . SER A 1 291 ? 7.856 -7.940 -21.963 1.00 78.06 291 SER A N 1
ATOM 2255 C CA . SER A 1 291 ? 9.147 -8.328 -21.385 1.00 78.06 291 SER A CA 1
ATOM 2256 C C . SER A 1 291 ? 9.118 -8.305 -19.854 1.00 78.06 291 SER A C 1
ATOM 2258 O O . SER A 1 291 ? 9.659 -9.206 -19.216 1.00 78.06 291 SER A O 1
ATOM 2260 N N . ARG A 1 292 ? 8.442 -7.317 -19.254 1.00 78.75 292 ARG A N 1
ATOM 2261 C CA . ARG A 1 292 ? 8.230 -7.245 -17.800 1.00 78.75 292 ARG A CA 1
ATOM 2262 C C . ARG A 1 292 ? 7.370 -8.394 -17.290 1.00 78.75 292 ARG A C 1
ATOM 2264 O O . ARG A 1 292 ? 7.784 -9.055 -16.346 1.00 78.75 292 ARG A O 1
ATOM 2271 N N . VAL A 1 293 ? 6.231 -8.670 -17.932 1.00 80.50 293 VAL A N 1
ATOM 2272 C CA . VAL A 1 293 ? 5.355 -9.798 -17.572 1.00 80.50 293 VAL A CA 1
ATOM 2273 C C . VAL A 1 293 ? 6.123 -11.115 -17.677 1.00 80.50 293 VAL A C 1
ATOM 2275 O O . VAL A 1 293 ? 6.126 -11.891 -16.726 1.00 80.50 293 VAL A O 1
ATOM 2278 N N . LYS A 1 294 ? 6.860 -11.332 -18.773 1.00 80.50 294 LYS A N 1
ATOM 2279 C CA . LYS A 1 294 ? 7.711 -12.514 -18.960 1.00 80.50 294 LYS A CA 1
ATOM 2280 C C . LYS A 1 294 ? 8.717 -12.663 -17.818 1.00 80.50 294 LYS A C 1
ATOM 2282 O O . LYS A 1 294 ? 8.770 -13.710 -17.182 1.00 80.50 294 LYS A O 1
ATOM 2287 N N . ASN A 1 295 ? 9.484 -11.615 -17.523 1.00 77.25 295 ASN A N 1
ATOM 2288 C CA . ASN A 1 295 ? 10.500 -11.653 -16.471 1.00 77.25 295 ASN A CA 1
ATOM 2289 C C . ASN A 1 295 ? 9.889 -11.861 -15.079 1.00 77.25 295 ASN A C 1
ATOM 2291 O O . ASN A 1 295 ? 10.455 -12.597 -14.274 1.00 77.25 295 ASN A O 1
ATOM 2295 N N . ALA A 1 296 ? 8.732 -11.257 -14.801 1.00 76.00 296 ALA A N 1
ATOM 2296 C CA . ALA A 1 296 ? 8.013 -11.440 -13.546 1.00 76.00 296 ALA A CA 1
ATOM 2297 C C . ALA A 1 296 ? 7.523 -12.888 -13.383 1.00 76.00 296 ALA A C 1
ATOM 2299 O O . ALA A 1 296 ? 7.756 -13.497 -12.340 1.00 76.00 296 ALA A O 1
ATOM 2300 N N . VAL A 1 297 ? 6.936 -13.480 -14.431 1.00 78.81 297 VAL A N 1
ATOM 2301 C CA . VAL A 1 297 ? 6.501 -14.887 -14.422 1.00 78.81 297 VAL A CA 1
ATOM 2302 C C . VAL A 1 297 ? 7.693 -15.835 -14.284 1.00 78.81 297 VAL A C 1
ATOM 2304 O O . VAL A 1 297 ? 7.636 -16.781 -13.499 1.00 78.81 297 VAL A O 1
ATOM 2307 N N . LEU A 1 298 ? 8.797 -15.574 -14.990 1.00 80.25 298 LEU A N 1
ATOM 2308 C CA . LEU A 1 298 ? 10.008 -16.388 -14.873 1.00 80.25 298 LEU A CA 1
ATOM 2309 C C . LEU A 1 298 ? 10.603 -16.309 -13.471 1.00 80.25 298 LEU A C 1
ATOM 2311 O O . LEU A 1 298 ? 10.935 -17.345 -12.908 1.00 80.25 298 LEU A O 1
ATOM 2315 N N . LYS A 1 299 ? 10.676 -15.116 -12.875 1.00 77.12 299 LYS A N 1
ATOM 2316 C CA . LYS A 1 299 ? 11.145 -14.933 -11.496 1.00 77.12 299 LYS A CA 1
ATOM 2317 C C . LYS A 1 299 ? 10.258 -15.672 -10.492 1.00 77.12 299 LYS A C 1
ATOM 2319 O O . LYS A 1 299 ? 10.785 -16.296 -9.575 1.00 77.12 299 LYS A O 1
ATOM 2324 N N . ALA A 1 300 ? 8.939 -15.642 -10.692 1.00 72.38 300 ALA A N 1
ATOM 2325 C CA . ALA A 1 300 ? 7.987 -16.368 -9.855 1.00 72.38 300 ALA A CA 1
ATOM 2326 C C . ALA A 1 300 ? 8.155 -17.896 -9.959 1.00 72.38 300 ALA A C 1
ATOM 2328 O O . ALA A 1 300 ? 8.015 -18.591 -8.958 1.00 72.38 300 ALA A O 1
ATOM 2329 N N . ARG A 1 301 ? 8.489 -18.425 -11.146 1.00 73.44 301 ARG A N 1
ATOM 2330 C CA . ARG A 1 301 ? 8.710 -19.867 -11.364 1.00 73.44 301 ARG A CA 1
ATOM 2331 C C . ARG A 1 301 ? 10.080 -20.353 -10.907 1.00 73.44 301 ARG A C 1
ATOM 2333 O O . ARG A 1 301 ? 10.180 -21.427 -10.327 1.00 73.44 301 ARG A O 1
ATOM 2340 N N . SER A 1 302 ? 11.131 -19.589 -11.190 1.00 74.31 302 SER A N 1
ATOM 2341 C CA . SER A 1 302 ? 12.514 -20.046 -11.031 1.00 74.31 302 SER A CA 1
ATOM 2342 C C . SER A 1 302 ? 13.157 -19.668 -9.696 1.00 74.31 302 SER A C 1
ATOM 2344 O O . SER A 1 302 ? 14.281 -20.085 -9.420 1.00 74.31 302 SER A O 1
ATOM 2346 N N . GLY A 1 303 ? 12.491 -18.852 -8.869 1.00 62.69 303 GLY A N 1
ATOM 2347 C CA . GLY A 1 303 ? 12.985 -18.466 -7.542 1.00 62.69 303 GLY A CA 1
ATOM 2348 C C . GLY A 1 303 ? 14.263 -17.613 -7.549 1.00 62.69 303 GLY A C 1
ATOM 2349 O O . GLY A 1 303 ? 14.827 -17.362 -6.487 1.00 62.69 303 GLY A O 1
ATOM 2350 N N . GLY A 1 304 ? 14.725 -17.150 -8.719 1.00 58.22 304 GLY A N 1
ATOM 2351 C CA . GLY A 1 304 ? 15.849 -16.213 -8.843 1.00 58.22 304 GLY A CA 1
ATOM 2352 C C . GLY A 1 304 ? 16.799 -16.467 -10.016 1.00 58.22 304 GLY A C 1
ATOM 2353 O O . GLY A 1 304 ? 17.458 -15.526 -10.450 1.00 58.22 304 GLY A O 1
ATOM 2354 N N . ALA A 1 305 ? 16.852 -17.685 -10.567 1.00 66.12 305 ALA A N 1
ATOM 2355 C CA . ALA A 1 305 ? 17.718 -18.017 -11.703 1.00 66.12 305 ALA A CA 1
ATOM 2356 C C . ALA A 1 305 ? 16.885 -18.482 -12.902 1.00 66.12 305 ALA A C 1
ATOM 2358 O O . ALA A 1 305 ? 16.464 -19.631 -12.984 1.00 66.12 305 ALA A O 1
ATOM 2359 N N . VAL A 1 306 ? 16.620 -17.570 -13.837 1.00 69.38 306 VAL A N 1
ATOM 2360 C CA . VAL A 1 306 ? 15.955 -17.899 -15.104 1.00 69.38 306 VAL A CA 1
ATOM 2361 C C . VAL A 1 306 ? 16.888 -18.783 -15.936 1.00 69.38 306 VAL A C 1
ATOM 2363 O O . VAL A 1 306 ? 18.003 -18.370 -16.242 1.00 69.38 306 VAL A O 1
ATOM 2366 N N . THR A 1 307 ? 16.450 -19.993 -16.286 1.00 73.56 307 THR A N 1
ATOM 2367 C CA . THR A 1 307 ? 17.182 -20.863 -17.220 1.00 73.56 307 THR A CA 1
ATOM 2368 C C . THR A 1 307 ? 16.609 -20.707 -18.629 1.00 73.56 307 THR A C 1
ATOM 2370 O O . THR A 1 307 ? 15.416 -20.440 -18.783 1.00 73.56 307 THR A O 1
ATOM 2373 N N . GLU A 1 308 ? 17.432 -20.904 -19.662 1.00 73.62 308 GLU A N 1
ATOM 2374 C CA . GLU A 1 308 ? 16.994 -20.841 -21.071 1.00 73.62 308 GLU A CA 1
ATOM 2375 C C . GLU A 1 308 ? 15.851 -21.831 -21.371 1.00 73.62 308 GLU A C 1
ATOM 2377 O O . GLU A 1 308 ? 14.944 -21.545 -22.158 1.00 73.62 308 GLU A O 1
ATOM 2382 N N . ASN A 1 309 ? 15.843 -22.978 -20.683 1.00 78.62 309 ASN A N 1
ATOM 2383 C CA . ASN A 1 309 ? 14.775 -23.974 -20.779 1.00 78.62 309 ASN A CA 1
ATOM 2384 C C . ASN A 1 309 ? 13.451 -23.460 -20.193 1.00 78.62 309 ASN A C 1
ATOM 2386 O O . ASN A 1 309 ? 12.393 -23.690 -20.779 1.00 78.62 309 ASN A O 1
ATOM 2390 N N . GLU A 1 310 ? 13.498 -22.753 -19.059 1.00 71.81 310 GLU A N 1
ATOM 2391 C CA . GLU A 1 310 ? 12.310 -22.191 -18.404 1.00 71.81 310 GLU A CA 1
ATOM 2392 C C . GLU A 1 310 ? 11.687 -21.076 -19.248 1.00 71.81 310 GLU A C 1
ATOM 2394 O O . GLU A 1 310 ? 10.466 -20.988 -19.377 1.00 71.81 310 GLU A O 1
ATOM 2399 N N . GLU A 1 311 ? 12.535 -20.251 -19.863 1.00 74.19 311 GLU A N 1
ATOM 2400 C CA . GLU A 1 311 ? 12.117 -19.212 -20.799 1.00 74.19 311 GLU A CA 1
ATOM 2401 C C . GLU A 1 311 ? 11.446 -19.812 -22.036 1.00 74.19 311 GLU A C 1
ATOM 2403 O O . GLU A 1 311 ? 10.326 -19.430 -22.372 1.00 74.19 311 GLU A O 1
ATOM 2408 N N . SER A 1 312 ? 12.081 -20.804 -22.664 1.00 72.88 312 SER A N 1
ATOM 2409 C CA . SER A 1 312 ? 11.534 -21.488 -23.843 1.00 72.88 312 SER A CA 1
ATOM 2410 C C . SER A 1 312 ? 10.194 -22.165 -23.542 1.00 72.88 312 SER A C 1
ATOM 2412 O O . SER A 1 312 ? 9.256 -22.093 -24.337 1.00 72.88 312 SER A O 1
ATOM 2414 N N . ARG A 1 313 ? 10.072 -22.784 -22.362 1.00 73.94 313 ARG A N 1
ATOM 2415 C CA . ARG A 1 313 ? 8.827 -23.401 -21.897 1.00 73.94 313 ARG A CA 1
ATOM 2416 C C . ARG A 1 313 ? 7.737 -22.363 -21.643 1.00 73.94 313 ARG A C 1
ATOM 2418 O O . ARG A 1 313 ? 6.602 -22.575 -22.060 1.00 73.94 313 ARG A O 1
ATOM 2425 N N . LEU A 1 314 ? 8.066 -21.240 -21.004 1.00 76.06 314 LEU A N 1
ATOM 2426 C CA . LEU A 1 314 ? 7.105 -20.161 -20.790 1.00 76.06 314 LEU A CA 1
ATOM 2427 C C . LEU A 1 314 ? 6.610 -19.583 -22.121 1.00 76.06 314 LEU A C 1
ATOM 2429 O O . LEU A 1 314 ? 5.415 -19.363 -22.277 1.00 76.06 314 LEU A O 1
ATOM 2433 N N . LEU A 1 315 ? 7.502 -19.372 -23.090 1.00 72.62 315 LEU A N 1
ATOM 2434 C CA . LEU A 1 315 ? 7.126 -18.896 -24.423 1.00 72.62 315 LEU A CA 1
ATOM 2435 C C . LEU A 1 315 ? 6.204 -19.884 -25.148 1.00 72.62 315 LEU A C 1
ATOM 2437 O O . LEU A 1 315 ? 5.241 -19.466 -25.787 1.00 72.62 315 LEU A O 1
ATOM 2441 N N . ALA A 1 316 ? 6.446 -21.188 -25.000 1.00 72.00 316 ALA A N 1
ATOM 2442 C CA . ALA A 1 316 ? 5.550 -22.214 -25.525 1.00 72.00 316 ALA A CA 1
ATOM 2443 C C . ALA A 1 316 ? 4.168 -22.200 -24.839 1.00 72.00 316 ALA A C 1
ATOM 2445 O O . ALA A 1 316 ? 3.152 -22.427 -25.499 1.00 72.00 316 ALA A O 1
ATOM 2446 N N . GLU A 1 317 ? 4.120 -21.920 -23.532 1.00 68.06 317 GLU A N 1
ATOM 2447 C CA . GLU A 1 317 ? 2.889 -21.863 -22.729 1.00 68.06 317 GLU A CA 1
ATOM 2448 C C . GLU A 1 317 ? 2.070 -20.579 -22.943 1.00 68.06 317 GLU A C 1
ATOM 2450 O O . GLU A 1 317 ? 0.845 -20.647 -22.941 1.00 68.06 317 GLU A O 1
ATOM 2455 N N . LEU A 1 318 ? 2.704 -19.429 -23.207 1.00 67.62 318 LEU A N 1
ATOM 2456 C CA . LEU A 1 318 ? 2.024 -18.156 -23.520 1.00 67.62 318 LEU A CA 1
ATOM 2457 C C . LEU A 1 318 ? 1.323 -18.156 -24.900 1.00 67.62 318 LEU A C 1
ATOM 2459 O O . LEU A 1 318 ? 0.777 -17.141 -25.330 1.00 67.62 318 LEU A O 1
ATOM 2463 N N . GLY A 1 319 ? 1.298 -19.306 -25.576 1.00 59.72 319 GLY A N 1
ATOM 2464 C CA . GLY A 1 319 ? 0.668 -19.505 -26.870 1.00 59.72 319 GLY A CA 1
ATOM 2465 C C . GLY A 1 319 ? 1.571 -19.044 -28.007 1.00 59.72 319 GLY A C 1
ATOM 2466 O O . GLY A 1 319 ? 2.104 -17.937 -27.993 1.00 59.72 319 GLY A O 1
ATOM 2467 N N . LYS A 1 320 ? 1.714 -19.903 -29.025 1.00 62.31 320 LYS A N 1
ATOM 2468 C CA . LYS A 1 320 ? 2.452 -19.614 -30.265 1.00 62.31 320 LYS A CA 1
ATOM 2469 C C . LYS A 1 320 ? 2.160 -18.189 -30.729 1.00 62.31 320 LYS A C 1
ATOM 2471 O O . LYS A 1 320 ? 0.992 -17.901 -30.978 1.00 62.31 320 LYS A O 1
ATOM 2476 N N . ASN A 1 321 ? 3.213 -17.374 -30.818 1.00 66.94 321 ASN A N 1
ATOM 2477 C CA . ASN A 1 321 ? 3.420 -16.025 -31.375 1.00 66.94 321 ASN A CA 1
ATOM 2478 C C . ASN A 1 321 ? 2.297 -15.422 -32.239 1.00 66.94 321 ASN A C 1
ATOM 2480 O O . ASN A 1 321 ? 2.514 -14.960 -33.359 1.00 66.94 321 ASN A O 1
ATOM 2484 N N . THR A 1 322 ? 1.078 -15.395 -31.718 1.00 77.06 322 THR A N 1
ATOM 2485 C CA . THR A 1 322 ? -0.140 -14.935 -32.385 1.00 77.06 322 THR A CA 1
ATOM 2486 C C . THR A 1 322 ? -0.851 -13.967 -31.461 1.00 77.06 322 THR A C 1
ATOM 2488 O O . THR A 1 322 ? -0.797 -14.115 -30.238 1.00 77.06 322 THR A O 1
ATOM 2491 N N . ASP A 1 323 ? -1.543 -12.981 -32.035 1.00 80.44 323 ASP A N 1
ATOM 2492 C CA . ASP A 1 323 ? -2.212 -11.931 -31.250 1.00 80.44 323 ASP A CA 1
ATOM 2493 C C . ASP A 1 323 ? -3.226 -12.553 -30.286 1.00 80.44 323 ASP A C 1
ATOM 2495 O O . ASP A 1 323 ? -3.357 -12.150 -29.130 1.00 80.44 323 ASP A O 1
ATOM 2499 N N . GLN A 1 324 ? -3.908 -13.598 -30.760 1.00 83.31 324 GLN A N 1
ATOM 2500 C CA . GLN A 1 324 ? -4.871 -14.346 -29.971 1.00 83.31 324 GLN A CA 1
ATOM 2501 C C . GLN A 1 324 ? -4.211 -15.161 -28.851 1.00 83.31 324 GLN A C 1
ATOM 2503 O O . GLN A 1 324 ? -4.775 -15.232 -27.762 1.00 83.31 324 GLN A O 1
ATOM 2508 N N . GLY A 1 325 ? -3.032 -15.746 -29.091 1.00 81.62 325 GLY A N 1
ATOM 2509 C CA . GLY A 1 325 ? -2.261 -16.453 -28.065 1.00 81.62 325 GLY A CA 1
ATOM 2510 C C . GLY A 1 325 ? -1.894 -15.531 -26.906 1.00 81.62 325 GLY A C 1
ATOM 2511 O O . GLY A 1 325 ? -2.221 -15.834 -25.763 1.00 81.62 325 GLY A O 1
ATOM 2512 N N . ILE A 1 326 ? -1.352 -14.347 -27.215 1.00 80.81 326 ILE A N 1
ATOM 2513 C CA . ILE A 1 326 ? -0.992 -13.337 -26.208 1.00 80.81 326 ILE A CA 1
ATOM 2514 C C . ILE A 1 326 ? -2.224 -12.880 -25.416 1.00 80.81 326 ILE A C 1
ATOM 2516 O O . ILE A 1 326 ? -2.169 -12.811 -24.190 1.00 80.81 326 ILE A O 1
ATOM 2520 N N . ARG A 1 327 ? -3.356 -12.611 -26.082 1.00 85.62 327 ARG A N 1
ATOM 2521 C CA . ARG A 1 327 ? -4.611 -12.251 -25.394 1.00 85.62 327 ARG A CA 1
ATOM 2522 C C . ARG A 1 327 ? -5.093 -13.348 -24.448 1.00 85.62 327 ARG A C 1
ATOM 2524 O O . ARG A 1 327 ? -5.490 -13.052 -23.325 1.00 85.62 327 ARG A O 1
ATOM 2531 N N . ASN A 1 328 ? -5.069 -14.603 -24.892 1.00 85.75 328 ASN A N 1
ATOM 2532 C CA . ASN A 1 328 ? -5.464 -15.734 -24.053 1.00 85.75 328 ASN A CA 1
ATOM 2533 C C . ASN A 1 328 ? -4.524 -15.867 -22.848 1.00 85.75 328 ASN A C 1
ATOM 2535 O O . ASN A 1 328 ? -4.993 -15.974 -21.722 1.00 85.75 328 ASN A O 1
ATOM 2539 N N . ALA A 1 329 ? -3.216 -15.737 -23.065 1.00 82.50 329 ALA A N 1
ATOM 2540 C CA . ALA A 1 329 ? -2.227 -15.788 -22.000 1.00 82.50 329 ALA A CA 1
ATOM 2541 C C . ALA A 1 329 ? -2.389 -14.660 -20.968 1.00 82.50 329 ALA A C 1
ATOM 2543 O O . ALA A 1 329 ? -2.248 -14.897 -19.772 1.00 82.50 329 ALA A O 1
ATOM 2544 N N . VAL A 1 330 ? -2.725 -13.439 -21.401 1.00 85.88 330 VAL A N 1
ATOM 2545 C CA . VAL A 1 330 ? -3.041 -12.324 -20.491 1.00 85.88 330 VAL A CA 1
ATOM 2546 C C . VAL A 1 330 ? -4.257 -12.654 -19.623 1.00 85.88 330 VAL A C 1
ATOM 2548 O O . VAL A 1 330 ? -4.209 -12.432 -18.415 1.00 85.88 330 VAL A O 1
ATOM 2551 N N . LYS A 1 331 ? -5.310 -13.252 -20.195 1.00 87.69 331 LYS A N 1
ATOM 2552 C CA . LYS A 1 331 ? -6.485 -13.710 -19.431 1.00 87.69 331 LYS A CA 1
ATOM 2553 C C . LYS A 1 331 ? -6.133 -14.813 -18.435 1.00 87.69 331 LYS A C 1
ATOM 2555 O O . LYS A 1 331 ? -6.506 -14.717 -17.268 1.00 87.69 331 LYS A O 1
ATOM 2560 N N . ASP A 1 332 ? -5.369 -15.814 -18.861 1.00 84.56 332 ASP A N 1
ATOM 2561 C CA . ASP A 1 332 ? -4.925 -16.904 -17.988 1.00 84.56 332 ASP A CA 1
ATOM 2562 C C . ASP A 1 332 ? -4.065 -16.375 -16.832 1.00 84.56 332 ASP A C 1
ATOM 2564 O O . ASP A 1 332 ? -4.248 -16.771 -15.679 1.00 84.56 332 ASP A O 1
ATOM 2568 N N . LEU A 1 333 ? -3.176 -15.413 -17.105 1.00 83.50 333 LEU A N 1
ATOM 2569 C CA . LEU A 1 333 ? -2.379 -14.745 -16.078 1.00 83.50 333 LEU A CA 1
ATOM 2570 C C . LEU A 1 333 ? -3.250 -13.978 -15.084 1.00 83.50 333 LEU A C 1
ATOM 2572 O O . LEU A 1 333 ? -3.007 -14.090 -13.885 1.00 83.50 333 LEU A O 1
ATOM 2576 N N . LYS A 1 334 ? -4.285 -13.259 -15.535 1.00 86.50 334 LYS A N 1
ATOM 2577 C CA . LYS A 1 334 ? -5.245 -12.603 -14.629 1.00 86.50 334 LYS A CA 1
ATOM 2578 C C . LYS A 1 334 ? -5.920 -13.609 -13.697 1.00 86.50 334 LYS A C 1
ATOM 2580 O O . LYS A 1 334 ? -6.009 -13.364 -12.494 1.00 86.50 334 LYS A O 1
ATOM 2585 N N . ILE A 1 335 ? -6.332 -14.765 -14.218 1.00 82.56 335 ILE A N 1
ATOM 2586 C CA . ILE A 1 335 ? -6.932 -15.842 -13.417 1.00 82.56 335 ILE A CA 1
ATOM 2587 C C . ILE A 1 335 ? -5.929 -16.379 -12.385 1.00 82.56 335 ILE A C 1
ATOM 2589 O O . ILE A 1 335 ? -6.274 -16.521 -11.211 1.00 82.56 335 ILE A O 1
ATOM 2593 N N . ILE A 1 336 ? -4.686 -16.652 -12.793 1.00 81.88 336 ILE A N 1
ATOM 2594 C CA . ILE A 1 336 ? -3.625 -17.142 -11.897 1.00 81.88 336 ILE A CA 1
ATOM 2595 C C . ILE A 1 336 ? -3.336 -16.128 -10.788 1.00 81.88 336 ILE A C 1
ATOM 2597 O O . ILE A 1 336 ? -3.303 -16.504 -9.618 1.00 81.88 336 ILE A O 1
ATOM 2601 N N . ILE A 1 337 ? -3.179 -14.852 -11.141 1.00 83.25 337 ILE A N 1
ATOM 2602 C CA . ILE A 1 337 ? -2.940 -13.757 -10.197 1.00 83.25 337 ILE A CA 1
ATOM 2603 C C . ILE A 1 337 ? -4.088 -13.676 -9.189 1.00 83.25 337 ILE A C 1
ATOM 2605 O O . ILE A 1 337 ? -3.846 -13.675 -7.984 1.00 83.25 337 ILE A O 1
ATOM 2609 N N . ASN A 1 338 ? -5.338 -13.701 -9.657 1.00 82.25 338 ASN A N 1
ATOM 2610 C CA . ASN A 1 338 ? -6.514 -13.692 -8.788 1.00 82.25 338 ASN A CA 1
ATOM 2611 C C . ASN A 1 338 ? -6.563 -14.908 -7.854 1.00 82.25 338 ASN A C 1
ATOM 2613 O O . ASN A 1 338 ? -6.911 -14.765 -6.680 1.00 82.25 338 ASN A O 1
ATOM 2617 N N . ASN A 1 339 ? -6.190 -16.096 -8.333 1.00 82.31 339 ASN A N 1
ATOM 2618 C CA . ASN A 1 339 ? -6.102 -17.289 -7.492 1.00 82.31 339 ASN A CA 1
ATOM 2619 C C . ASN A 1 339 ? -5.006 -17.152 -6.431 1.00 82.31 339 ASN A C 1
ATOM 2621 O O . ASN A 1 339 ? -5.263 -17.436 -5.268 1.00 82.31 339 ASN A O 1
ATOM 2625 N N . GLN A 1 340 ? -3.833 -16.623 -6.780 1.00 82.25 340 GLN A N 1
ATOM 2626 C CA . GLN A 1 340 ? -2.758 -16.393 -5.812 1.00 82.25 340 GLN A CA 1
ATOM 2627 C C . GLN A 1 340 ? -3.122 -15.319 -4.777 1.00 82.25 340 GLN A C 1
ATOM 2629 O O . GLN A 1 340 ? -2.857 -15.498 -3.588 1.00 82.25 340 GLN A O 1
ATOM 2634 N N . TYR A 1 341 ? -3.803 -14.243 -5.187 1.00 82.56 341 TYR A N 1
ATOM 2635 C CA . TYR A 1 341 ? -4.390 -13.279 -4.254 1.00 82.56 341 TYR A CA 1
ATOM 2636 C C . TYR A 1 341 ? -5.362 -13.958 -3.287 1.00 82.56 341 TYR A C 1
ATOM 2638 O O . TYR A 1 341 ? -5.313 -13.693 -2.086 1.00 82.56 341 TYR A O 1
ATOM 2646 N N . ARG A 1 342 ? -6.230 -14.847 -3.789 1.00 81.31 342 ARG A N 1
ATOM 2647 C CA . ARG A 1 342 ? -7.176 -15.615 -2.964 1.00 81.31 342 ARG A CA 1
ATOM 2648 C C . ARG A 1 342 ? -6.458 -16.572 -2.015 1.00 81.31 342 ARG A C 1
ATOM 2650 O O . ARG A 1 342 ? -6.843 -16.634 -0.852 1.00 81.31 342 ARG A O 1
ATOM 2657 N N . ASP A 1 343 ? -5.409 -17.253 -2.463 1.00 84.00 343 ASP A N 1
ATOM 2658 C CA . ASP A 1 343 ? -4.632 -18.187 -1.642 1.00 84.00 343 ASP A CA 1
ATOM 2659 C C . ASP A 1 343 ? -3.904 -17.465 -0.502 1.00 84.00 343 ASP A C 1
ATOM 2661 O O . ASP A 1 343 ? -3.958 -17.900 0.650 1.00 84.00 343 ASP A O 1
ATOM 2665 N N . ILE A 1 344 ? -3.287 -16.311 -0.782 1.00 80.94 344 ILE A N 1
ATOM 2666 C CA . ILE A 1 344 ? -2.675 -15.469 0.256 1.00 80.94 344 ILE A CA 1
ATOM 2667 C C . ILE A 1 344 ? -3.755 -14.927 1.205 1.00 80.94 344 ILE A C 1
ATOM 2669 O O . ILE A 1 344 ? -3.570 -14.929 2.425 1.00 80.94 344 ILE A O 1
ATOM 2673 N N . ALA A 1 345 ? -4.898 -14.496 0.665 1.00 82.88 345 ALA A N 1
ATOM 2674 C CA . ALA A 1 345 ? -6.003 -13.957 1.449 1.00 82.88 345 ALA A CA 1
ATOM 2675 C C . ALA A 1 345 ? -6.738 -15.010 2.293 1.00 82.88 345 ALA A C 1
ATOM 2677 O O . ALA A 1 345 ? -7.324 -14.648 3.313 1.00 82.88 345 ALA A O 1
ATOM 2678 N N . ALA A 1 346 ? -6.689 -16.296 1.932 1.00 83.12 346 ALA A N 1
ATOM 2679 C CA . ALA A 1 346 ? -7.355 -17.378 2.661 1.00 83.12 346 ALA A CA 1
ATOM 2680 C C . ALA A 1 346 ? -6.854 -17.525 4.111 1.00 83.12 346 ALA A C 1
ATOM 2682 O O . ALA A 1 346 ? -7.571 -18.044 4.965 1.00 83.12 346 ALA A O 1
ATOM 2683 N N . GLY A 1 347 ? -5.650 -17.022 4.411 1.00 85.06 347 GLY A N 1
ATOM 2684 C CA . GLY A 1 347 ? -5.117 -16.934 5.772 1.00 85.06 347 GLY A CA 1
ATOM 2685 C C . GLY A 1 347 ? -5.733 -15.826 6.639 1.00 85.06 347 GLY A C 1
ATOM 2686 O O . GLY A 1 347 ? -5.387 -15.726 7.817 1.00 85.06 347 GLY A O 1
ATOM 2687 N N . TYR A 1 348 ? -6.620 -14.990 6.091 1.00 87.44 348 TYR A N 1
ATOM 2688 C CA . TYR A 1 348 ? -7.160 -13.803 6.752 1.00 87.44 348 TYR A CA 1
ATOM 2689 C C . TYR A 1 348 ? -8.691 -13.841 6.854 1.00 87.44 348 TYR A C 1
ATOM 2691 O O . TYR A 1 348 ? -9.371 -14.410 5.999 1.00 87.44 348 TYR A O 1
ATOM 2699 N N . PRO A 1 349 ? -9.285 -13.199 7.881 1.00 84.69 349 PRO A N 1
ATOM 2700 C CA . PRO A 1 349 ? -10.734 -13.072 7.967 1.00 84.69 349 PRO A CA 1
ATOM 2701 C C . PRO A 1 349 ? -11.304 -12.348 6.743 1.00 84.69 349 PRO A C 1
ATOM 2703 O O . PRO A 1 349 ? -10.769 -11.326 6.314 1.00 84.69 349 PRO A O 1
ATOM 2706 N N . ARG A 1 350 ? -12.456 -12.807 6.245 1.00 79.75 350 ARG A N 1
ATOM 2707 C CA . ARG A 1 350 ? -13.127 -12.257 5.053 1.00 79.75 350 ARG A CA 1
ATOM 2708 C C . ARG A 1 350 ? -13.264 -10.729 5.060 1.00 79.75 350 ARG A C 1
ATOM 2710 O O . ARG A 1 350 ? -13.019 -10.086 4.047 1.00 79.75 350 ARG A O 1
ATOM 2717 N N . LYS A 1 351 ? -13.602 -10.136 6.209 1.00 78.94 351 LYS A N 1
ATOM 2718 C CA . LYS A 1 351 ? -13.730 -8.676 6.364 1.00 78.94 351 LYS A CA 1
ATOM 2719 C C . LYS A 1 351 ? -12.423 -7.928 6.048 1.00 78.94 351 LYS A C 1
ATOM 2721 O O . LYS A 1 351 ? -12.473 -6.810 5.549 1.00 78.94 351 LYS A O 1
ATOM 2726 N N . ILE A 1 352 ? -11.265 -8.531 6.328 1.00 80.06 3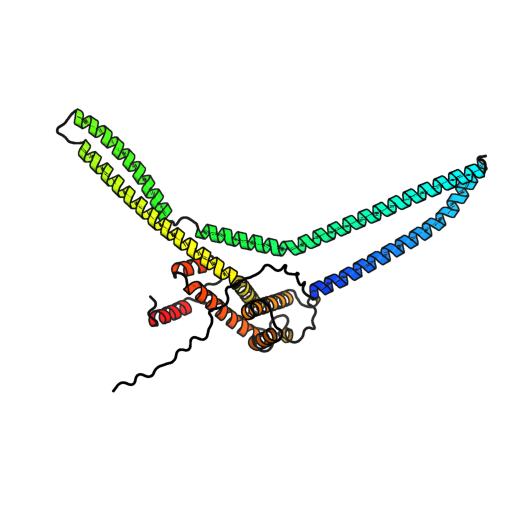52 ILE A N 1
ATOM 2727 C CA . ILE A 1 352 ? -9.943 -7.962 6.021 1.00 80.06 352 ILE A CA 1
ATOM 2728 C C . ILE A 1 352 ? -9.694 -7.984 4.520 1.00 80.06 352 ILE A C 1
ATOM 2730 O O . ILE A 1 352 ? -9.293 -6.971 3.959 1.00 80.06 352 ILE A O 1
ATOM 2734 N N . TYR A 1 353 ? -10.009 -9.101 3.866 1.00 76.31 353 TYR A N 1
ATOM 2735 C CA . TYR A 1 353 ? -9.925 -9.215 2.414 1.00 76.31 353 TYR A CA 1
ATOM 2736 C C . TYR A 1 353 ? -10.832 -8.208 1.697 1.00 76.31 353 TYR A C 1
ATOM 2738 O O . TYR A 1 353 ? -10.390 -7.509 0.793 1.00 76.31 353 TYR A O 1
ATOM 2746 N N . GLU A 1 354 ? -12.083 -8.068 2.140 1.00 77.06 354 GLU A N 1
ATOM 2747 C CA . GLU A 1 354 ? -13.021 -7.096 1.566 1.00 77.06 354 GLU A CA 1
ATOM 2748 C C . GLU A 1 354 ? -12.563 -5.646 1.779 1.00 77.06 354 GLU A C 1
ATOM 2750 O O . GLU A 1 354 ? -12.753 -4.812 0.897 1.00 77.06 354 GLU A O 1
ATOM 2755 N N . LYS A 1 355 ? -11.947 -5.336 2.929 1.00 73.00 355 LYS A N 1
ATOM 2756 C CA . LYS A 1 355 ? -11.322 -4.026 3.171 1.00 73.00 355 LYS A CA 1
ATOM 2757 C C . LYS A 1 355 ? -10.120 -3.797 2.251 1.00 73.00 355 LYS A C 1
ATOM 2759 O O . LYS A 1 355 ? -10.011 -2.716 1.686 1.00 73.00 355 LYS A O 1
ATOM 2764 N N . PHE A 1 356 ? -9.267 -4.806 2.066 1.00 71.19 356 PHE A N 1
ATOM 2765 C CA . PHE A 1 356 ? -8.125 -4.743 1.152 1.00 71.19 356 PHE A CA 1
ATOM 2766 C C . PHE A 1 356 ? -8.569 -4.487 -0.296 1.00 71.19 356 PHE A C 1
ATOM 2768 O O . PHE A 1 356 ? -8.076 -3.564 -0.936 1.00 71.19 356 PHE A O 1
ATOM 2775 N N . ALA A 1 357 ? -9.567 -5.233 -0.778 1.00 71.06 357 ALA A N 1
ATOM 2776 C CA . ALA A 1 357 ? -10.076 -5.115 -2.145 1.00 71.06 357 ALA A CA 1
ATOM 2777 C C . ALA A 1 357 ? -10.766 -3.764 -2.435 1.00 71.06 357 ALA A C 1
ATOM 2779 O O . ALA A 1 357 ? -10.823 -3.338 -3.584 1.00 71.06 357 ALA A O 1
ATOM 2780 N N . LYS A 1 358 ? -11.304 -3.086 -1.407 1.00 67.50 358 LYS A N 1
ATOM 2781 C CA . LYS A 1 358 ? -11.967 -1.773 -1.535 1.00 67.50 358 LYS A CA 1
ATOM 2782 C C . LYS A 1 358 ? -11.014 -0.575 -1.484 1.00 67.50 358 LYS A C 1
ATOM 2784 O O . LYS A 1 358 ? -11.409 0.496 -1.923 1.00 67.50 358 LYS A O 1
ATOM 2789 N N . GLY A 1 359 ? -9.823 -0.723 -0.906 1.00 54.28 359 GLY A N 1
ATOM 2790 C CA . GLY A 1 359 ? -8.894 0.379 -0.625 1.00 54.28 359 GLY A CA 1
ATOM 2791 C C . GLY A 1 359 ? -7.877 0.683 -1.731 1.00 54.28 359 GLY A C 1
ATOM 2792 O O . GLY A 1 359 ? -6.774 1.090 -1.399 1.00 54.28 359 GLY A O 1
ATOM 2793 N N . ASP A 1 360 ? -8.209 0.455 -3.006 1.00 49.78 360 ASP A N 1
ATOM 2794 C CA . ASP A 1 360 ? -7.327 0.643 -4.181 1.00 49.78 360 ASP A CA 1
ATOM 2795 C C . ASP A 1 360 ? -6.168 -0.373 -4.350 1.00 49.78 360 ASP A C 1
ATOM 2797 O O . ASP A 1 360 ? -5.272 -0.180 -5.169 1.00 49.78 360 ASP A O 1
ATOM 2801 N N . GLY A 1 361 ? -6.196 -1.518 -3.660 1.00 47.00 361 GLY A N 1
ATOM 2802 C CA . GLY A 1 361 ? -5.113 -2.520 -3.658 1.00 47.00 361 GLY A CA 1
ATOM 2803 C C . GLY A 1 361 ? -4.937 -3.406 -4.907 1.00 47.00 361 GLY A C 1
ATOM 2804 O O . GLY A 1 361 ? -4.306 -4.451 -4.783 1.00 47.00 361 GLY A O 1
ATOM 2805 N N . TYR A 1 362 ? -5.428 -2.995 -6.082 1.00 44.72 362 TYR A N 1
ATOM 2806 C CA . TYR A 1 362 ? -5.618 -3.786 -7.317 1.00 44.72 362 TYR A CA 1
ATOM 2807 C C . TYR A 1 362 ? -6.813 -4.746 -7.289 1.00 44.72 362 TYR A C 1
ATOM 2809 O O . TYR A 1 362 ? -6.802 -5.761 -6.602 1.00 44.72 362 TYR A O 1
ATOM 2817 N N . GLY A 1 363 ? -7.802 -4.425 -8.133 1.00 41.66 363 GLY A N 1
ATOM 2818 C CA . GLY A 1 363 ? -8.807 -5.346 -8.661 1.00 41.66 363 GLY A CA 1
ATOM 2819 C C . GLY A 1 363 ? -9.837 -5.856 -7.656 1.00 41.66 363 GLY A C 1
ATOM 2820 O O . GLY A 1 363 ? -9.539 -6.641 -6.762 1.00 41.66 363 GLY A O 1
ATOM 2821 N N . ASN A 1 364 ? -11.108 -5.520 -7.882 1.00 42.72 364 ASN A N 1
ATOM 2822 C CA . ASN A 1 364 ? -12.180 -6.395 -7.422 1.00 42.72 364 ASN A CA 1
ATOM 2823 C C . ASN A 1 364 ? -11.906 -7.790 -8.038 1.00 42.72 364 ASN A C 1
ATOM 2825 O O . ASN A 1 364 ? -11.886 -7.899 -9.262 1.00 42.72 364 ASN A O 1
ATOM 2829 N N . PRO A 1 365 ? -11.668 -8.850 -7.248 1.00 44.53 365 PRO A N 1
ATOM 2830 C CA . PRO A 1 365 ? -11.287 -10.194 -7.721 1.00 44.53 365 PRO A CA 1
ATOM 2831 C C . PRO A 1 365 ? -12.436 -10.936 -8.434 1.00 44.53 365 PRO A C 1
ATOM 2833 O O . PRO A 1 365 ? -12.375 -12.158 -8.608 1.00 44.53 365 PRO A O 1
ATOM 2836 N N . PHE A 1 366 ? -13.511 -10.218 -8.754 1.00 40.97 366 PHE A N 1
ATOM 2837 C CA . PHE A 1 366 ? -14.712 -10.670 -9.434 1.00 40.97 366 PHE A CA 1
ATOM 2838 C C . PHE A 1 366 ? -14.947 -9.704 -10.594 1.00 40.97 366 PHE A C 1
ATOM 2840 O O . PHE A 1 366 ? -15.050 -8.494 -10.365 1.00 40.97 366 PHE A O 1
ATOM 2847 N N . GLU A 1 367 ? -15.037 -10.222 -11.819 1.00 39.94 367 GLU A N 1
ATOM 2848 C CA . GLU A 1 367 ? -15.267 -9.396 -13.011 1.00 39.94 367 GLU A CA 1
ATOM 2849 C C . GLU A 1 367 ? -16.648 -8.717 -12.962 1.00 39.94 367 GLU A C 1
ATOM 2851 O O . GLU A 1 367 ? -16.845 -7.649 -13.542 1.00 39.94 367 GLU A O 1
ATOM 2856 N N . ASN A 1 368 ? -17.608 -9.308 -12.237 1.00 51.53 368 ASN A N 1
ATOM 2857 C CA . ASN A 1 368 ? -18.953 -8.775 -12.010 1.00 51.53 368 ASN A CA 1
ATOM 2858 C C . ASN A 1 368 ? -19.647 -9.422 -10.783 1.00 51.53 368 ASN A C 1
ATOM 2860 O O . ASN A 1 368 ? -19.150 -10.370 -10.172 1.00 51.53 368 ASN A O 1
ATOM 2864 N N . GLU A 1 369 ? -20.818 -8.896 -10.398 1.00 50.53 369 GLU A N 1
ATOM 2865 C CA . GLU A 1 369 ? -21.601 -9.406 -9.255 1.00 50.53 369 GLU A CA 1
ATOM 2866 C C . GLU A 1 369 ? -22.179 -10.816 -9.479 1.00 50.53 369 GLU A C 1
ATOM 2868 O O . GLU A 1 369 ? -22.402 -11.535 -8.505 1.00 50.53 369 GLU A O 1
ATOM 2873 N N . GLU A 1 370 ? -22.382 -11.255 -10.724 1.00 59.50 370 GLU A N 1
ATOM 2874 C CA . GLU A 1 370 ? -22.837 -12.622 -11.020 1.00 59.50 370 GLU A CA 1
ATOM 2875 C C . GLU A 1 370 ? -21.759 -13.657 -10.685 1.00 59.50 370 GLU A C 1
ATOM 2877 O O . GLU A 1 370 ? -22.040 -14.650 -10.010 1.00 59.50 370 GLU A O 1
ATOM 2882 N N . GLU A 1 371 ? -20.509 -13.397 -11.070 1.00 45.28 371 GLU A N 1
ATOM 2883 C CA . GLU A 1 371 ? -19.369 -14.266 -10.769 1.00 45.28 371 GLU A CA 1
ATOM 2884 C C . GLU A 1 371 ? -19.122 -14.362 -9.254 1.00 45.28 371 GLU A C 1
ATOM 2886 O O . GLU A 1 371 ? -18.891 -15.440 -8.696 1.00 45.28 371 GLU A O 1
ATOM 2891 N N . LYS A 1 372 ? -19.291 -13.236 -8.553 1.00 47.56 372 LYS A N 1
ATOM 2892 C CA . LYS A 1 372 ? -19.267 -13.172 -7.089 1.00 47.56 372 LYS A CA 1
ATOM 2893 C C . LYS A 1 372 ? -20.364 -14.034 -6.455 1.00 47.56 372 LYS A C 1
ATOM 2895 O O . LYS A 1 372 ? -20.076 -14.775 -5.512 1.00 47.56 372 LYS A O 1
ATOM 2900 N N . GLN A 1 373 ? -21.601 -13.987 -6.956 1.00 58.34 373 GLN A N 1
ATOM 2901 C CA . GLN A 1 373 ? -22.705 -14.801 -6.427 1.00 58.34 373 GLN A CA 1
ATOM 2902 C C . GLN A 1 373 ? -22.531 -16.297 -6.719 1.00 58.34 373 GLN A C 1
ATOM 2904 O O . GLN A 1 373 ? -22.762 -17.119 -5.829 1.00 58.34 373 GLN A O 1
ATOM 2909 N N . ALA A 1 374 ? -22.051 -16.657 -7.911 1.00 59.38 374 ALA A N 1
ATOM 2910 C CA . ALA A 1 374 ? -21.797 -18.047 -8.289 1.00 59.38 374 ALA A CA 1
ATOM 2911 C C . ALA A 1 374 ? -20.750 -18.713 -7.376 1.00 59.38 374 ALA A C 1
ATOM 2913 O O . ALA A 1 374 ? -20.917 -19.855 -6.935 1.00 59.38 374 ALA A O 1
ATOM 2914 N N . ILE A 1 375 ? -19.692 -17.979 -7.023 1.00 46.38 375 ILE A N 1
ATOM 2915 C CA . ILE A 1 375 ? -18.637 -18.472 -6.130 1.00 46.38 375 ILE A CA 1
ATOM 2916 C C . ILE A 1 375 ? -19.128 -18.540 -4.676 1.00 46.38 375 ILE A C 1
ATOM 2918 O O . ILE A 1 375 ? -18.842 -19.516 -3.978 1.00 46.38 375 ILE A O 1
ATOM 2922 N N . ILE A 1 376 ? -19.930 -17.569 -4.219 1.00 48.91 376 ILE A N 1
ATOM 2923 C CA . ILE A 1 376 ? -20.585 -17.622 -2.899 1.00 48.91 376 ILE A CA 1
ATOM 2924 C C . ILE A 1 376 ? -21.454 -18.880 -2.776 1.00 48.91 376 ILE A C 1
ATOM 2926 O O . ILE A 1 376 ? -21.441 -19.544 -1.736 1.00 48.91 376 ILE A O 1
ATOM 2930 N N . GLU A 1 377 ? -22.180 -19.245 -3.830 1.00 60.66 377 GLU A N 1
ATOM 2931 C CA . GLU A 1 377 ? -22.974 -20.471 -3.854 1.00 60.66 377 GLU A CA 1
ATOM 2932 C C . GLU A 1 377 ? -22.110 -21.740 -3.778 1.00 60.66 377 GLU A C 1
ATOM 2934 O O . GLU A 1 377 ? -22.441 -22.671 -3.038 1.00 60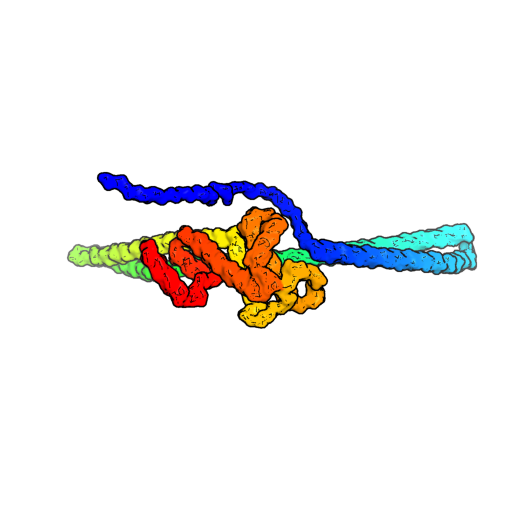.66 377 GLU A O 1
ATOM 2939 N N . GLN A 1 378 ? -20.983 -21.784 -4.496 1.00 48.41 378 GLN A N 1
ATOM 2940 C CA . GLN A 1 378 ? -20.057 -22.920 -4.444 1.00 48.41 378 GLN A CA 1
ATOM 2941 C C . GLN A 1 378 ? -19.395 -23.083 -3.069 1.00 48.41 378 GLN A C 1
ATOM 2943 O O . GLN A 1 378 ? -19.241 -24.209 -2.592 1.00 48.41 378 GLN A O 1
ATOM 2948 N N . LEU A 1 379 ? -19.035 -21.985 -2.402 1.00 41.38 379 LEU A N 1
ATOM 2949 C CA . LEU A 1 379 ? -18.434 -22.021 -1.065 1.00 41.38 379 LEU A CA 1
ATOM 2950 C C . LEU A 1 379 ? -19.447 -22.457 0.003 1.00 41.38 379 LEU A C 1
ATOM 2952 O O . LEU A 1 379 ? -19.120 -23.295 0.846 1.00 41.38 379 LEU A O 1
ATOM 2956 N N . LYS A 1 380 ? -20.704 -22.005 -0.105 1.00 57.47 380 LYS A N 1
ATOM 2957 C CA . LYS A 1 380 ? -21.809 -22.498 0.734 1.00 57.47 380 LYS A CA 1
ATOM 2958 C C . LYS A 1 380 ? -22.040 -23.999 0.550 1.00 57.47 380 LYS A C 1
ATOM 2960 O O . LYS A 1 380 ? -22.201 -24.712 1.538 1.00 57.47 380 LYS A O 1
ATOM 2965 N N . LYS A 1 381 ? -21.986 -24.506 -0.691 1.00 61.59 381 LYS A N 1
ATOM 2966 C CA . LYS A 1 381 ? -22.071 -25.954 -0.989 1.00 61.59 381 LYS A CA 1
ATOM 2967 C C . LYS A 1 381 ? -20.920 -26.760 -0.372 1.00 61.59 381 LYS A C 1
ATOM 2969 O O . LYS A 1 381 ? -21.089 -27.945 -0.110 1.00 61.59 381 LYS A O 1
ATOM 2974 N N . ARG A 1 382 ? -19.775 -26.127 -0.096 1.00 47.59 382 ARG A N 1
ATOM 2975 C CA . ARG A 1 382 ? -18.617 -26.730 0.591 1.00 47.59 382 ARG A CA 1
ATOM 2976 C C . ARG A 1 382 ? -18.650 -26.572 2.118 1.00 47.59 382 ARG A C 1
ATOM 2978 O O . ARG A 1 382 ? -17.695 -26.957 2.782 1.00 47.59 382 ARG A O 1
ATOM 2985 N N . GLY A 1 383 ? -19.731 -26.030 2.683 1.00 43.91 383 GLY A N 1
ATOM 2986 C CA . GLY A 1 383 ? -19.904 -25.889 4.132 1.00 43.91 383 GLY A CA 1
ATOM 2987 C C . GLY A 1 383 ? -19.105 -24.746 4.765 1.00 43.91 383 GLY A C 1
ATOM 2988 O O . GLY A 1 383 ? -19.044 -24.654 5.991 1.00 43.91 383 GLY A O 1
ATOM 2989 N N . LEU A 1 384 ? -18.514 -23.866 3.954 1.00 33.56 384 LEU A N 1
ATOM 2990 C CA . LEU A 1 384 ? -17.877 -22.639 4.424 1.00 33.56 384 LEU A CA 1
ATOM 2991 C C . LEU A 1 384 ? -18.973 -21.596 4.678 1.00 33.56 384 LEU A C 1
ATOM 2993 O O . LEU A 1 384 ? -19.771 -21.300 3.785 1.00 33.56 384 LEU A O 1
ATOM 2997 N N . LYS A 1 385 ? -19.047 -21.113 5.924 1.00 40.84 385 LYS A N 1
ATOM 2998 C CA . LYS A 1 385 ? -20.057 -20.146 6.379 1.00 40.84 385 LYS A CA 1
ATOM 2999 C C . LYS A 1 385 ? -19.695 -18.715 6.012 1.00 40.84 385 LYS A C 1
ATOM 3001 O O . LYS A 1 385 ? -18.530 -18.329 6.248 1.00 40.84 385 LYS A O 1
#

Radius of gyration: 40.68 Å; chains: 1; bounding box: 109×110×96 Å

pLDDT: mean 70.9, std 15.85, range [32.38, 94.62]

Secondary structure (DSSP, 8-state):
-------------------------------HHHHHHHHHHHHHHHHHHHHHHHHHHHHHHHHHHHHHHHHHHHHHHHHHTT--HHHHHHHHHHHHHHHHHHHHHHHHHHHHHHHHHHHHHHHHHHHHHHHHHHHHHHHHHHHHHHHHHHHTSPPHHHHHHHHHHHHHHHHHHHHHHHHHHHHHHHHH-TTS-HHHHHHHHHHHHHHHHHHHHHHHHHHHHHHHHHHHHHHHHHHHHHHTTHHHHHHHHHHHHHHH-SSSPPTT-GGGGT-TTS-GGGS-HHHHHHHHHHHHHHHHHHHHHHTT---HHHHHHHHHHT-SSSHHHHHHHHHHHHHHHHHHHHHHHTTS-HHHHHHHHHTTSS--SSSSHHHHHHHHHHHHHTT--

Sequence (385 aa):
MSKNPTFGTDPIAMAGWLSATSSRPMAEVMPQATQMAYQNRQKQLEQQQLEAQKQQAARQASLGADLSGTTQQQLQKLISGGMNPQQAVQIVNAMSTSRQLDLRRAQEDRLANQQRINQQLQQQYLSQLVAPEKQRDIALNKELETATRSILAPDEEILKIDSEVSALDSEIDRANAKYRKAVVLDSINPGMNFSGIAESEVKDLESKRKRLVEKGNKIQKRVETENKALLSLSIRISESGLSELAYSVDTLDNLIGDKGGIEGGTGFLEEFFTPDAFLGQKAQRTRQTISRVKNAVLKARSGGAVTENEESRLLAELGKNTDQGIRNAVKDLKIIINNQYRDIAAGYPRKIYEKFAKGDGYGNPFENEEEKQAIIEQLKKRGLK

Foldseek 3Di:
DDDDDDDDDDDPDPPDPDDDDDDDPPPPPDPVVSVVVVVVVVVVVVVVVVVVVVVVVVVVVVVVVVLVVVLVVQLVVCVVVVHDSVVSVVVSVVVVVVVVVVVVVVVVVVVVVVVVVVVVVVVVVVCVVVVVVVVVVVVVVVLVVVLLVVLPPPDVLLVVLVVVLVVLVVVLVVLVVQLVVQVVVCVVPVPPPSNVVSVVVNVVSVVVSVVSVVVSVVVVVVSVVLSVLLVVLLVVCVVLCLLVLLVLLVQLCVLLDDDDARQLALCVVPDVPDDLVPGDPSNNSNVVSVVSNLVSVQCSVVVHDRDPVSSVVVCVCCPPSGSVSVNVSSVVSLVVSLVVSVVSCVVDDPVSSVSCQPSPVDDPSAPDVVSVVVVVVVCVVVVND